Protein 4OBD (pdb70)

Sequence (413 aa):
PQITLWKRPLVTIRIGGQLKEALLNTGADNTVLEEMNLPGKWKPKMIGGIGGFIKVRQYDQIPIEICGHKAIGTVLVGPTPVNIIGRDLLTQIGCTLNFPQITLWKRPLVTIRIGGQLKEALLNTGADNTVLEEMNLPGKWKPKMIGGIGGFIKVRQYDQIPIEICGHKAIGTVLVGPTPVNIIGRDLLTQIGCTLNFPQITLWKRPLVTIRIGGQLKEALLNTGADNTVLEEMNLPGKWKPKMIGGIGGFIKVRQYDQIPIEICGHKAIGTVLVGPTPVNIIGRDLLTQIGCTLNFPQITLWKRPLVTIRIGGQLKEALLNTGADNTVLEEMNLPGKWKPKMIGGIIGGFIKVRQYDQIPIEICGHKAIGTVLVGPTPVNIIGRDLLTQIGCTLNFPGNFFQNRPPGNFFQNR

Secondary structure (DSSP, 8-state):
-EE--SS--EEEEEETTEEEEEEE-TTBSS-EESS---SS-EEEEEEEETTEEEEEEEEEEEEEEETTEEEEEEEEES--SS-EE-HHHHHHTT-EEE-/-EE-SSS--EEEEEETTEEEEEEE-TTBSS-EE-S----S-EEEEEEEETTEEEEEEEEEEEEEEETTEEEEEEEEES--SSEEE-HHHHHHTT-EEE-/-EE-SSS--EEEEEETTEEEEEEE-TTBSSEEE-S---SS-EEEEEEE-SS-EEEEEEEEEEEEEETTEEEEEEEEES--SS-EE-HHHHHHTT-EEE-/-EE-SSS--EEEEEETTEEEEEEE-TTBSS-EEES----S-EEEEEEEETTEEEEEEEEEEEEEEETTEEEEEEEEEES-SSEEE-HHHHHHTT-EEE-/--B--EE--/--B--BB-

Foldseek 3Di:
DDDDVPDFQWWWKAFPNDTDIEGEDAPAQAWEAEDDDDDDDWDWDWDADPPGIDIWTKDFQTWMATPNDIDTTIYTYGPDVGGYHYPVVCVVRPDDDDD/DDDDVPDFQWWWKAFPRDIFIETEDAPDAAWEEEADDDDDDWDWDWDADPPGIWIWTKDFQGWMATNHDIDTTIYTYGHDPGGYHYDVVCVVRPDDDDD/DDDDVPDFAWWWKAFPNDIFIETEDAPDAAWEEEDDDDDDDWDWDWDADPPGIWIWTWDAQTWMQTNRDIDTGIYTYYPDPGGYDYPRVCVVVPDDDDD/DDDDVPDFPWFWKDFPNDIFIEGEDAPDAAWEAEDDDDDDQWDWDWDDDPPGIDIWTKDAQGWMATPNAIDTGIYTYYHDPGGYHYPVVCVVRPHDDDD/DPDDDDDDD/DDDDDDDD

CATH classification: 2.40.70.10

Radius of gyration: 23.18 Å; Cα contacts (8 Å, |Δi|>4): 1232; chains: 6; bounding box: 63×37×61 Å

Nearest PDB structures (foldseek):
  2qd6-assembly1_B  TM=1.002E+00  e=3.936E-18  Human immunodeficiency virus 1
  2f80-assembly1_B  TM=1.002E+00  e=4.667E-18  Human immunodeficiency virus 1
  4he9-assembly1_B  TM=1.001E+00  e=5.534E-18  Human immunodeficiency virus type 1 (BRU ISOLATE)
  3vf5-assembly1_B  TM=1.000E+00  e=9.228E-18  Human immunodeficiency virus type 1 (BRU ISOLATE)
  5kr0-assembly1_B  TM=9.960E-01  e=7.782E-18  Human immunodeficiency virus 1

Organism: Human immunodeficiency virus type 1 group M subtype B (isolate ARV2/SF2) (NCBI:txid11685)

InterPro domains:
  IPR000071 Immunodeficiency lentiviral matrix, N-terminal [PF00540] (2-134)
  IPR000071 Immunodeficiency lentiviral matrix, N-terminal [PR00234] (4-20)
  IPR000071 Immunodeficiency lentiviral matrix, N-terminal [PR00234] (22-40)
  IPR000071 Immunodeficiency lentiviral matrix, N-terminal [PR00234] (42-57)
  IPR000071 Immunodeficiency lentiviral matrix, N-terminal [PR00234] (70-89)
  IPR000071 Immunodeficiency lentiviral matrix, N-terminal [PR00234] (89-102)
  IPR000477 Reverse transcriptase domain [PF00078] (652-823)
  IPR000477 Reverse transcriptase domain [PS50878] (633-823)
  IPR001037 Integrase, C-terminal, retroviral [PF00552] (1374-1417)
  IPR001037 Integrase, C-terminal, retroviral [PS51027] (1372-1419)
  IPR001584 Integrase, catalytic core [PF00665] (1206-1294)
  IPR001584 Integrase, catalytic core [PS50994] (1203-1353)
  IPR001878 Zinc finger, CCHC-type [PF00098] (393-408)
  IPR001878 Zinc finger, CCHC-type [PF00098] (414-430)
  IPR001878 Zinc finger, CCHC-type [PS50158] (393-408)
  IPR001878 Zinc finger, CCHC-type [PS50158] (415-430)
  IPR001878 Zinc finger, CCHC-type [SM00343] (393-409)
  IPR001878 Zinc finger, CCHC-type [SM00343] (414-430)
  IPR001969 Aspartic peptidase, active site [PS00141] (512-523)
  IPR001995 Peptidase A2A, retrovirus, catalytic [PS50175] (510-579)

B-factor: mean 32.0, std 10.53, range [14.85, 82.44]

Solvent-accessible surface area: 17271 Å² total; per-residue (Å²): 90,115,32,65,1,195,69,82,4,78,12,80,1,32,5,70,72,106,143,31,117,0,3,0,0,1,2,0,36,60,0,0,4,84,82,45,146,23,110,60,96,129,41,81,87,119,17,0,4,0,31,28,110,23,138,3,66,37,9,86,69,12,82,5,85,0,63,65,58,63,2,28,13,46,0,5,1,8,97,6,73,47,17,0,0,0,23,44,0,0,17,25,6,30,4,18,0,25,48,59,62,25,29,1,77,64,78,4,80,13,79,1,117,2,76,56,92,134,42,114,1,2,0,0,1,3,0,6,23,0,0,0,71,107,19,138,22,113,47,178,123,39,99,74,87,0,9,4,4,22,27,145,17,150,6,51,42,8,81,132,21,86,6,71,0,55,64,60,89,4,93,9,36,0,1,1,2,88,8,55,29,10,0,0,0,11,45,0,0,27,93,12,48,3,18,0,38,41,92,70,35,56,1,195,68,92,5,91,12,71,0,139,1,72,49,105,128,43,105,1,3,0,0,1,3,0,18,36,0,0,0,76,107,25,136,23,108,60,95,125,127,76,72,24,3,0,1,4,21,14,39,17,55,6,48,43,6,74,73,14,85,4,33,0,53,75,66,96,5,105,9,59,0,6,0,3,91,9,65,36,10,0,0,0,24,45,1,0,32,91,10,50,4,38,0,48,78,74,76,31,76,1,212,64,66,5,73,22,91,0,42,5,79,87,86,88,37,113,0,3,0,0,0,4,0,30,52,1,0,0,66,67,19,134,20,113,61,102,120,50,88,33,100,4,1,9,0,35,28,118,14,128,3,44,56,5,83,156,16,91,4,92,0,62,76,26,89,8,60,12,53,0,8,0,2,10,0,13,30,7,0,0,0,26,45,1,0,40,88,22,50,4,31,0,32,44,83,11,6,1,5,1,51,113,81,57,2,2,10,0,0,35,76

Structure (mmCIF, N/CA/C/O backbone):
data_4OBD
#
_entry.id   4OBD
#
_cell.length_a   51.474
_cell.length_b   59.545
_cell.length_c   59.362
_cell.angle_alpha   90.00
_cell.angle_beta   98.60
_cell.angle_gamma   90.00
#
_symmetry.space_group_name_H-M   'P 1 21 1'
#
loop_
_entity.id
_entity.type
_entity.pdbx_description
1 polymer 'HIV-1 Protease'
2 polymer 'p1-p6 peptide'
3 non-polymer GLYCEROL
4 non-polymer 1,2-ETHANEDIOL
5 water water
#
loop_
_atom_site.group_PDB
_atom_site.id
_atom_site.type_symbol
_atom_site.label_atom_id
_atom_site.label_alt_id
_atom_site.label_comp_id
_atom_site.label_asym_id
_atom_site.label_entity_id
_atom_site.label_seq_id
_atom_site.pdbx_PDB_ins_code
_atom_site.Cartn_x
_atom_site.Cartn_y
_atom_site.Cartn_z
_atom_site.occupancy
_atom_site.B_iso_or_equiv
_atom_site.auth_seq_id
_atom_site.auth_comp_id
_atom_site.auth_asym_id
_atom_site.auth_atom_id
_atom_site.pdbx_PDB_model_num
ATOM 1 N N . PRO A 1 1 ? -13.265 9.557 -12.775 1.00 46.12 1 PRO A N 1
ATOM 2 C CA . PRO A 1 1 ? -12.307 10.369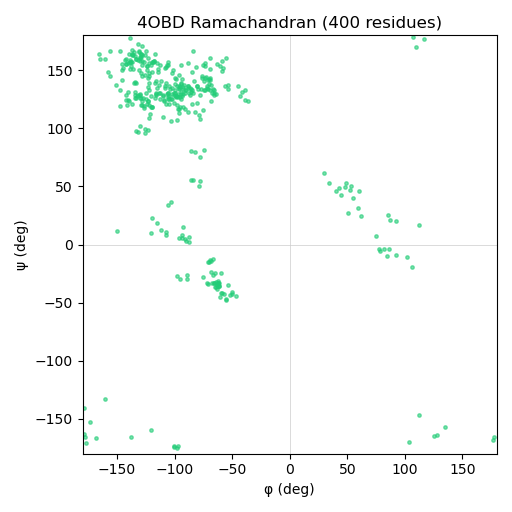 -12.034 1.00 44.48 1 PRO A CA 1
ATOM 3 C C . PRO A 1 1 ? -10.925 9.739 -11.991 1.00 42.64 1 PRO A C 1
ATOM 4 O O . PRO A 1 1 ? -10.777 8.548 -12.237 1.00 40.35 1 PRO A O 1
ATOM 8 N N . GLN A 1 2 ? -9.928 10.540 -11.642 1.00 40.72 2 GLN A N 1
ATOM 9 C CA . GLN A 1 2 ? -8.578 10.056 -11.420 1.00 39.89 2 GLN A CA 1
ATOM 10 C C . GLN A 1 2 ? -8.256 10.131 -9.930 1.00 39.87 2 GLN A C 1
ATOM 11 O O . GLN A 1 2 ? -8.121 11.219 -9.377 1.00 48.91 2 GLN A O 1
ATOM 17 N N . ILE A 1 3 ? -8.167 8.971 -9.288 1.00 32.44 3 ILE A N 1
ATOM 18 C CA . ILE A 1 3 ? -7.938 8.908 -7.840 1.00 36.01 3 ILE A CA 1
ATOM 19 C C . ILE A 1 3 ? -6.458 8.725 -7.521 1.00 30.99 3 ILE A C 1
ATOM 20 O O . ILE A 1 3 ? -5.811 7.773 -7.957 1.00 28.21 3 ILE A O 1
ATOM 25 N N . THR A 1 4 ? -5.901 9.720 -6.843 1.00 27.62 4 THR A N 1
ATOM 26 C CA . THR A 1 4 ? -4.526 9.699 -6.414 1.00 26.59 4 THR A CA 1
ATOM 27 C C . THR A 1 4 ? -4.455 8.932 -5.093 1.00 24.89 4 THR A C 1
ATOM 28 O O . THR A 1 4 ? -5.471 8.682 -4.457 1.00 30.21 4 THR A O 1
ATOM 32 N N . LEU A 1 5 ? -3.264 8.558 -4.660 1.00 20.94 5 LEU A N 1
ATOM 33 C CA . LEU A 1 5 ? -3.168 7.576 -3.596 1.00 21.25 5 LEU A CA 1
ATOM 34 C C . LEU A 1 5 ? -2.457 8.136 -2.391 1.00 18.46 5 LEU A C 1
ATOM 35 O O . LEU A 1 5 ? -1.922 7.396 -1.612 1.00 19.05 5 LEU A O 1
ATOM 40 N N . TRP A 1 6 ? -2.443 9.454 -2.243 1.00 23.77 6 TRP A N 1
ATOM 41 C CA . TRP A 1 6 ? -1.827 10.076 -1.085 1.00 24.71 6 TRP A CA 1
ATOM 42 C C . TRP A 1 6 ? -2.514 9.674 0.209 1.00 25.32 6 TRP A C 1
ATOM 43 O O . TRP A 1 6 ? -1.868 9.568 1.246 1.00 25.35 6 TRP A O 1
ATOM 54 N N . LYS A 1 7 ? -3.816 9.416 0.126 1.00 25.08 7 LYS A N 1
ATOM 55 C CA . LYS A 1 7 ? -4.626 8.936 1.248 1.00 25.10 7 LYS A CA 1
ATOM 56 C C . LYS A 1 7 ? -5.295 7.647 0.789 1.00 26.22 7 LYS A C 1
ATOM 57 O O . LYS A 1 7 ? -5.259 7.335 -0.397 1.00 27.34 7 LYS A O 1
ATOM 59 N N . ARG A 1 8 ? -5.862 6.874 1.706 1.00 22.65 8 ARG A N 1
ATOM 60 C CA . ARG A 1 8 ? -6.654 5.713 1.316 1.00 23.83 8 ARG A CA 1
ATOM 61 C C . ARG A 1 8 ? -7.794 6.119 0.368 1.00 23.86 8 ARG A C 1
ATOM 62 O O . ARG A 1 8 ? -8.482 7.145 0.589 1.00 21.86 8 ARG A O 1
ATOM 70 N N . PRO A 1 9 ? -7.988 5.325 -0.696 1.00 23.81 9 PRO A N 1
ATOM 71 C CA . PRO A 1 9 ? -9.014 5.631 -1.701 1.00 24.20 9 PRO A CA 1
ATOM 72 C C . PRO A 1 9 ? -10.377 5.140 -1.221 1.00 25.59 9 PRO A C 1
ATOM 73 O O . PRO A 1 9 ? -10.860 4.079 -1.612 1.00 23.48 9 PRO A O 1
ATOM 77 N N . LEU A 1 10 ? -10.984 5.931 -0.354 1.00 28.27 10 LEU A N 1
ATOM 78 C CA . LEU A 1 10 ? -12.222 5.551 0.284 1.00 29.69 10 LEU A CA 1
ATOM 79 C C . LEU A 1 10 ? -13.333 6.250 -0.460 1.00 33.31 10 LEU A C 1
ATOM 80 O O . LEU A 1 10 ? -13.212 7.436 -0.803 1.00 33.55 10 LEU A O 1
ATOM 85 N N . VAL A 1 11 ? -14.375 5.490 -0.780 1.00 25.18 11 VAL A N 1
ATOM 86 C CA . VAL A 1 11 ? -15.511 6.007 -1.550 1.00 28.02 11 VAL A CA 1
ATOM 87 C C . VAL A 1 11 ? -16.825 5.640 -0.900 1.00 30.62 11 VAL A C 1
ATOM 88 O O . VAL A 1 11 ? -16.917 4.680 -0.109 1.00 24.25 11 VAL A O 1
ATOM 92 N N . THR A 1 12 ? -17.854 6.402 -1.248 1.00 27.40 12 THR A N 1
ATOM 93 C CA . THR A 1 12 ? -19.188 6.039 -0.799 1.00 31.71 12 THR A CA 1
ATOM 94 C C . THR A 1 12 ? -19.738 4.957 -1.701 1.00 32.20 12 THR A C 1
ATOM 95 O O . THR A 1 12 ? -19.521 4.964 -2.910 1.00 38.81 12 THR A O 1
ATOM 99 N N . ILE A 1 13 ? -20.354 3.949 -1.099 1.00 25.66 13 ILE A N 1
ATOM 100 C CA . ILE A 1 13 ? -21.097 3.011 -1.901 1.00 27.19 13 ILE A CA 1
ATOM 101 C C . ILE A 1 13 ? -22.541 3.083 -1.452 1.00 24.68 13 ILE A C 1
ATOM 102 O O . ILE A 1 13 ? -22.858 3.522 -0.340 1.00 23.68 13 ILE A O 1
ATOM 107 N N . ARG A 1 14 ? -23.427 2.677 -2.342 1.00 26.40 14 ARG A N 1
ATOM 108 C CA . ARG A 1 14 ? -24.835 2.564 -1.963 1.00 29.04 14 ARG A CA 1
ATOM 109 C C . ARG A 1 14 ? -25.283 1.151 -2.282 1.00 25.42 14 ARG A C 1
ATOM 110 O O . ARG A 1 14 ? -25.116 0.669 -3.404 1.00 26.71 14 ARG A O 1
ATOM 112 N N . ILE A 1 15 ? -25.822 0.454 -1.283 1.00 25.32 15 ILE A N 1
ATOM 113 C CA . ILE A 1 15 ? -26.293 -0.893 -1.507 1.00 28.17 15 ILE A CA 1
ATOM 114 C C . ILE A 1 15 ? -27.597 -1.088 -0.738 1.00 36.82 15 ILE A C 1
ATOM 115 O O . ILE A 1 15 ? -27.699 -0.740 0.449 1.00 32.54 15 ILE A O 1
ATOM 120 N N . GLY A 1 16 ? -28.628 -1.484 -1.483 1.00 39.91 16 GLY A N 1
ATOM 121 C CA . GLY A 1 16 ? -30.010 -1.525 -0.989 1.00 45.34 16 GLY A CA 1
ATOM 122 C C . GLY A 1 16 ? -30.441 -0.328 -0.159 1.00 39.92 16 GLY A C 1
ATOM 123 O O . GLY A 1 16 ? -30.974 -0.498 0.938 1.00 47.67 16 GLY A O 1
ATOM 124 N N . GLY A 1 17 ? -30.181 0.877 -0.657 1.00 34.10 17 GLY A N 1
ATOM 125 C CA . GLY A 1 17 ? -30.520 2.105 0.067 1.00 41.79 17 GLY A CA 1
ATOM 126 C C . GLY A 1 17 ? -29.610 2.536 1.211 1.00 34.30 17 GLY A C 1
ATOM 127 O O . GLY A 1 17 ? -29.796 3.591 1.807 1.00 32.48 17 GLY A O 1
ATOM 128 N N . GLN A 1 18 ? -28.615 1.722 1.522 1.00 32.00 18 GLN A N 1
ATOM 129 C CA . GLN A 1 18 ? -27.724 1.999 2.649 1.00 31.71 18 GLN A CA 1
ATOM 130 C C . GLN A 1 18 ? -26.444 2.599 2.094 1.00 27.21 18 GLN A C 1
ATOM 131 O O . GLN A 1 18 ? -25.944 2.122 1.085 1.00 25.90 18 GLN A O 1
ATOM 137 N N . LEU A 1 19 ? -26.019 3.712 2.676 1.00 25.20 19 LEU A N 1
ATOM 138 C CA . LEU A 1 19 ? -24.737 4.361 2.385 1.00 30.99 19 LEU A CA 1
ATOM 139 C C . LEU A 1 19 ? -23.630 3.771 3.248 1.00 30.30 19 LEU A C 1
ATOM 140 O O . LEU A 1 19 ? -23.768 3.716 4.473 1.00 29.12 19 LEU A O 1
ATOM 145 N N . LYS A 1 20 ? -22.532 3.357 2.612 1.00 27.44 20 LYS A N 1
ATOM 146 C CA . LYS A 1 20 ? -21.370 2.857 3.342 1.00 30.18 20 LYS A CA 1
ATOM 147 C C . LYS A 1 20 ? -20.109 3.441 2.736 1.00 26.52 20 LYS A C 1
ATOM 148 O O . LYS A 1 20 ? -20.126 4.003 1.641 1.00 32.11 20 LYS A O 1
ATOM 150 N N . GLU A 1 21 ? -19.034 3.355 3.498 1.00 21.90 21 GLU A N 1
ATOM 151 C CA . GLU A 1 21 ? -17.745 3.852 3.077 1.00 24.49 21 GLU A CA 1
ATOM 152 C C . GLU A 1 21 ? -16.941 2.613 2.737 1.00 23.37 21 GLU A C 1
ATOM 153 O O . GLU A 1 21 ? -16.961 1.671 3.519 1.00 24.50 21 GLU A O 1
ATOM 159 N N . ALA A 1 22 ? -16.305 2.596 1.571 1.00 22.83 22 ALA A N 1
ATOM 160 C CA . ALA A 1 22 ? -15.494 1.438 1.207 1.00 22.37 22 ALA A CA 1
ATOM 161 C C . ALA A 1 22 ? -14.173 1.781 0.498 1.00 20.99 22 ALA A C 1
ATOM 162 O O . ALA A 1 22 ? -13.960 2.910 0.033 1.00 19.47 22 ALA A O 1
ATOM 164 N N . LEU A 1 23 ? -13.230 0.846 0.617 1.00 18.68 23 LEU A N 1
ATOM 165 C CA . LEU A 1 23 ? -11.847 1.066 0.167 1.00 18.44 23 LEU A CA 1
ATOM 166 C C . LEU A 1 23 ? -11.693 0.468 -1.213 1.00 17.96 23 LEU A C 1
ATOM 167 O O . LEU A 1 23 ? -11.951 -0.705 -1.374 1.00 17.77 23 LEU A O 1
ATOM 172 N N . LEU A 1 24 ? -11.165 1.221 -2.167 1.00 17.68 24 LEU A N 1
ATOM 173 C CA . LEU A 1 24 ? -10.901 0.658 -3.502 1.00 19.01 24 LEU A CA 1
ATOM 174 C C . LEU A 1 24 ? -9.567 -0.091 -3.456 1.00 18.30 24 LEU A C 1
ATOM 175 O O . LEU A 1 24 ? -8.524 0.521 -3.219 1.00 18.68 24 LEU A O 1
ATOM 180 N N . ASN A 1 25 ? -9.621 -1.415 -3.622 1.00 16.52 25 ASN A N 1
ATOM 181 C CA . ASN A 1 25 ? -8.514 -2.260 -3.336 1.00 16.33 2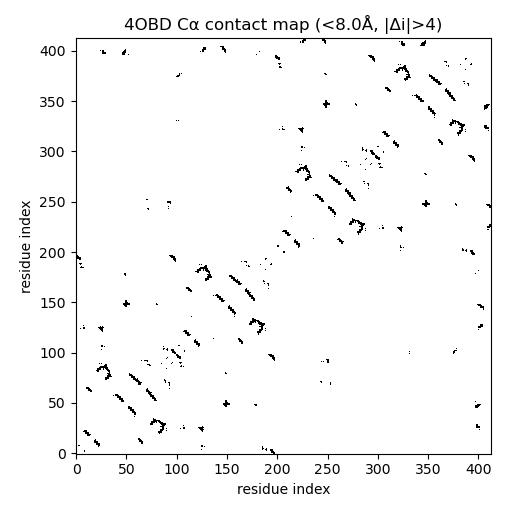5 ASN A CA 1
ATOM 182 C C . ASN A 1 25 ? -8.144 -3.127 -4.536 1.00 17.60 25 ASN A C 1
ATOM 183 O O . ASN A 1 25 ? -8.688 -4.220 -4.728 1.00 15.57 25 ASN A O 1
ATOM 188 N N . THR A 1 26 ? -7.124 -2.677 -5.258 1.00 16.83 26 THR A N 1
ATOM 189 C CA . THR A 1 26 ? -6.617 -3.459 -6.381 1.00 16.77 26 THR A CA 1
ATOM 190 C C . THR A 1 26 ? -5.910 -4.743 -5.969 1.00 16.62 26 THR A C 1
ATOM 191 O O . THR A 1 26 ? -5.748 -5.649 -6.769 1.00 17.86 26 THR A O 1
ATOM 195 N N . GLY A 1 27 ? -5.590 -4.878 -4.683 1.00 18.16 27 GLY A N 1
ATOM 196 C CA . GLY A 1 27 ? -5.053 -6.140 -4.123 1.00 17.37 27 GLY A CA 1
ATOM 197 C C . GLY A 1 27 ? -6.083 -7.098 -3.536 1.00 17.30 27 GLY A C 1
ATOM 198 O O . GLY A 1 27 ? -5.723 -8.051 -2.847 1.00 16.69 27 GLY A O 1
ATOM 199 N N . ALA A 1 28 ? -7.361 -6.897 -3.840 1.00 16.65 28 ALA A N 1
ATOM 200 C CA . ALA A 1 28 ? -8.411 -7.861 -3.512 1.00 16.24 28 ALA A CA 1
ATOM 201 C C . ALA A 1 28 ? -9.044 -8.419 -4.788 1.00 17.17 28 ALA A C 1
ATOM 202 O O . ALA A 1 28 ? -9.440 -7.658 -5.690 1.00 15.48 28 ALA A O 1
ATOM 204 N N . ASP A 1 29 ? -9.142 -9.744 -4.893 1.00 17.72 29 ASP A N 1
ATOM 205 C CA . ASP A 1 29 ? -9.802 -10.321 -6.079 1.00 20.51 29 ASP A CA 1
ATOM 206 C C . ASP A 1 29 ? -11.317 -10.060 -5.971 1.00 21.43 29 ASP A C 1
ATOM 207 O O . ASP A 1 29 ? -11.999 -9.866 -6.969 1.00 19.97 29 ASP A O 1
ATOM 212 N N . ASN A 1 30 ? -11.854 -10.048 -4.744 1.00 22.15 30 ASN A N 1
ATOM 213 C CA . ASN A 1 30 ? -13.306 -9.946 -4.544 1.00 24.26 30 ASN A CA 1
ATOM 214 C C . ASN A 1 30 ? -13.675 -8.856 -3.556 1.00 22.98 30 ASN A C 1
ATOM 215 O O . ASN A 1 30 ? -12.829 -8.379 -2.831 1.00 21.88 30 ASN A O 1
ATOM 220 N N . THR A 1 31 ? -14.946 -8.464 -3.559 1.00 22.94 31 THR A N 1
ATOM 221 C CA . THR A 1 31 ? -15.505 -7.395 -2.730 1.00 21.81 31 THR A CA 1
ATOM 222 C C . THR A 1 31 ? -16.047 -8.038 -1.461 1.00 23.04 31 THR A C 1
ATOM 223 O O . THR A 1 31 ? -16.719 -9.073 -1.531 1.00 22.74 31 THR A O 1
ATOM 227 N N . VAL A 1 32 ? -15.661 -7.485 -0.313 1.00 19.90 32 VAL A N 1
ATOM 228 C CA . VAL A 1 32 ? -16.128 -7.971 0.984 1.00 19.88 32 VAL A CA 1
ATOM 229 C C . VAL A 1 32 ? -16.542 -6.829 1.872 1.00 19.02 32 VAL A C 1
ATOM 230 O O . VAL A 1 32 ? -15.826 -5.818 2.012 1.00 18.30 32 VAL A O 1
ATOM 234 N N . LEU A 1 33 ? -17.775 -6.932 2.364 1.00 18.90 33 LEU A N 1
ATOM 235 C CA . LEU A 1 33 ? -18.352 -5.871 3.151 1.00 19.35 33 LEU A CA 1
ATOM 236 C C . LEU A 1 33 ? -18.577 -6.393 4.562 1.00 21.11 33 LEU A C 1
ATOM 237 O O . LEU A 1 33 ? -18.691 -7.619 4.780 1.00 20.06 33 LEU A O 1
ATOM 242 N N . GLU A 1 34 ? -18.627 -5.449 5.500 1.00 21.74 34 GLU A N 1
ATOM 243 C CA . GLU A 1 34 ? -19.014 -5.725 6.878 1.00 26.93 34 GLU A CA 1
ATOM 244 C C . GLU A 1 34 ? -20.432 -6.316 6.927 1.00 28.15 34 GLU A C 1
ATOM 245 O O . GLU A 1 34 ? -21.199 -6.212 5.956 1.00 27.37 34 GLU A O 1
ATOM 251 N N . GLU A 1 35 ? -20.687 -7.162 7.927 1.00 34.11 35 GLU A N 1
ATOM 252 C CA . GLU A 1 35 ? -21.944 -7.899 8.009 1.00 32.30 35 GLU A CA 1
ATOM 253 C C . GLU A 1 35 ? -23.112 -7.046 7.587 1.00 34.23 35 GLU A C 1
ATOM 254 O O . GLU A 1 35 ? -23.243 -5.884 7.958 1.00 40.16 35 GLU A O 1
ATOM 256 N N . MET A 1 36 ? -23.951 -7.609 6.737 1.00 36.74 36 MET A N 1
ATOM 257 C CA . MET A 1 36 ? -25.167 -6.919 6.407 1.00 35.91 36 MET A CA 1
ATOM 258 C C . MET A 1 36 ? -26.134 -7.964 5.899 1.00 37.94 36 MET A C 1
ATOM 259 O O . MET A 1 36 ? -25.720 -9.030 5.439 1.00 39.33 36 MET A O 1
ATOM 264 N N . ASN A 1 37 ? -27.417 -7.730 6.137 1.00 35.17 37 ASN A N 1
ATOM 265 C CA . ASN A 1 37 ? -28.433 -8.661 5.686 1.00 38.81 37 ASN A CA 1
ATOM 266 C C . ASN A 1 37 ? -28.617 -8.333 4.228 1.00 39.77 37 ASN A C 1
ATOM 267 O O . ASN A 1 37 ? -28.840 -7.174 3.876 1.00 52.81 37 ASN A O 1
ATOM 272 N N . LEU A 1 38 ? -28.399 -9.307 3.365 1.00 34.90 38 LEU A N 1
ATOM 273 C CA . LEU A 1 38 ? -28.625 -9.060 1.965 1.00 32.34 38 LEU A CA 1
ATOM 274 C C . LEU A 1 38 ? -29.668 -10.092 1.622 1.00 32.63 38 LEU A C 1
ATOM 275 O O . LEU A 1 38 ? -29.728 -11.123 2.293 1.00 30.59 38 LEU A O 1
ATOM 280 N N . PRO A 1 39 ? -30.477 -9.821 0.583 1.00 34.12 39 PRO A N 1
ATOM 281 C CA . PRO A 1 39 ? -31.466 -10.775 0.065 1.00 36.55 39 PRO A CA 1
ATOM 282 C C . PRO A 1 39 ? -30.829 -11.927 -0.700 1.00 36.95 39 PRO A C 1
ATOM 283 O O . PRO A 1 39 ? -29.803 -11.731 -1.356 1.00 32.69 39 PRO A O 1
ATOM 287 N N . GLY A 1 40 ? -31.423 -13.112 -0.567 1.00 36.43 40 GLY A N 1
ATOM 288 C CA . GLY A 1 40 ? -31.161 -14.230 -1.461 1.00 35.95 40 GLY A CA 1
ATOM 289 C C . GLY A 1 40 ? -30.322 -15.312 -0.816 1.00 33.99 40 GLY A C 1
ATOM 290 O O . GLY A 1 40 ? -29.960 -15.210 0.351 1.00 36.14 40 GLY A O 1
ATOM 291 N N . LYS A 1 41 ? -30.068 -16.372 -1.570 1.00 31.35 41 LYS A N 1
ATOM 292 C CA . LYS A 1 41 ? -29.308 -17.512 -1.075 1.00 33.94 41 LYS A CA 1
ATOM 293 C C . LYS A 1 41 ? -27.859 -17.078 -0.891 1.00 29.94 41 LYS A C 1
ATOM 294 O O . LYS A 1 41 ? -27.349 -16.257 -1.641 1.00 33.08 41 LYS A O 1
ATOM 296 N N . TRP A 1 42 ? -27.170 -17.702 0.044 1.00 29.48 42 TRP A N 1
ATOM 297 C CA . TRP A 1 42 ? -25.739 -17.465 0.174 1.00 30.61 42 TRP A CA 1
ATOM 298 C C . TRP A 1 42 ? -24.999 -18.763 0.431 1.00 30.57 42 TRP A C 1
ATOM 299 O O . TRP A 1 42 ? -25.603 -19.745 0.881 1.00 28.77 42 TRP A O 1
ATOM 310 N N . LYS A 1 43 ? -23.703 -18.768 0.111 1.00 28.99 43 LYS A N 1
ATOM 311 C CA . LYS A 1 43 ? -22.849 -19.925 0.347 1.00 34.38 43 LYS A CA 1
ATOM 312 C C . LYS A 1 43 ? -21.680 -19.493 1.215 1.00 29.45 43 LYS A C 1
ATOM 313 O O . LYS A 1 43 ? -21.148 -18.413 1.021 1.00 29.45 43 LYS A O 1
ATOM 315 N N . PRO A 1 44 ? -21.235 -20.363 2.125 1.00 31.40 44 PRO A N 1
ATOM 316 C CA . PRO A 1 44 ? -20.044 -20.076 2.930 1.00 31.48 44 PRO A CA 1
ATOM 317 C C . PRO A 1 44 ? -18.749 -20.120 2.106 1.00 29.76 44 PRO A C 1
ATOM 318 O O . PRO A 1 44 ? -18.649 -20.900 1.174 1.00 25.03 44 PRO A O 1
ATOM 322 N N . LYS A 1 45 ? -17.811 -19.222 2.395 1.00 25.65 45 LYS A N 1
ATOM 323 C CA . LYS A 1 45 ? -16.547 -19.121 1.653 1.00 28.95 45 LYS A CA 1
ATOM 324 C C . LYS A 1 45 ? -15.449 -18.720 2.617 1.00 25.92 45 LYS A C 1
ATOM 325 O O . LYS A 1 45 ? -15.711 -18.089 3.622 1.00 23.12 45 LYS A O 1
ATOM 331 N N . MET A 1 46 ? -14.211 -19.052 2.300 1.00 22.79 46 MET A N 1
ATOM 332 C CA . MET A 1 46 ? -13.089 -18.633 3.125 1.00 24.27 46 MET A CA 1
ATOM 333 C C . MET A 1 46 ? -12.245 -17.723 2.264 1.00 26.81 46 MET A C 1
ATOM 334 O O . MET A 1 46 ? -11.913 -18.104 1.131 1.00 29.24 46 MET A O 1
ATOM 339 N N . ILE A 1 47 ? -11.922 -16.539 2.772 1.00 21.19 47 ILE A N 1
ATOM 340 C CA . ILE A 1 47 ? -11.026 -15.642 2.069 1.00 22.28 47 ILE A CA 1
ATOM 341 C C . ILE A 1 47 ? -9.829 -15.306 2.947 1.00 23.56 47 ILE A C 1
ATOM 342 O O . ILE A 1 47 ? -9.873 -15.391 4.189 1.00 19.98 47 ILE A O 1
ATOM 347 N N . GLY A 1 48 ? -8.699 -15.159 2.272 1.00 20.75 48 GLY A N 1
ATOM 348 C CA . GLY A 1 48 ? -7.414 -15.083 2.957 1.00 22.05 48 GLY A CA 1
ATOM 349 C C . GLY A 1 48 ? -6.605 -13.900 2.497 1.00 21.67 48 GLY A C 1
ATOM 350 O O . GLY A 1 48 ? -6.734 -13.382 1.357 1.00 22.24 48 GLY A O 1
ATOM 351 N N . GLY A 1 49 ? -5.641 -13.580 3.334 1.00 21.62 49 GLY A N 1
ATOM 352 C CA . GLY A 1 49 ? -4.615 -12.634 2.959 1.00 22.66 49 GLY A CA 1
ATOM 353 C C . GLY A 1 49 ? -3.636 -12.504 4.102 1.00 21.89 49 GLY A C 1
ATOM 354 O O . GLY A 1 49 ? -3.300 -13.472 4.749 1.00 22.60 49 GLY A O 1
ATOM 355 N N . ILE A 1 50 ? -3.172 -11.289 4.360 1.00 18.90 50 ILE A N 1
ATOM 356 C CA . ILE A 1 50 ? -2.215 -11.087 5.431 1.00 20.62 50 ILE A CA 1
ATOM 357 C C . ILE A 1 50 ? -2.923 -11.403 6.748 1.00 20.90 50 ILE A C 1
ATOM 358 O O . ILE A 1 50 ? -4.052 -10.930 7.003 1.00 23.10 50 ILE A O 1
ATOM 363 N N . GLY A 1 51 ? -2.289 -12.224 7.573 1.00 26.10 51 GLY A N 1
ATOM 364 C CA . GLY A 1 51 ? -2.884 -12.620 8.851 1.00 25.36 51 GLY A CA 1
ATOM 365 C C . GLY A 1 51 ? -3.701 -13.907 8.791 1.00 23.55 51 GLY A C 1
ATOM 366 O O . GLY A 1 51 ? -4.117 -14.388 9.819 1.00 32.07 51 GLY A O 1
ATOM 367 N N . GLY A 1 52 ? -3.961 -14.460 7.613 1.00 25.02 52 GLY A N 1
ATOM 368 C CA . GLY A 1 52 ? -4.671 -15.750 7.506 1.00 25.00 52 GLY A CA 1
ATOM 369 C C . GLY A 1 52 ? -6.058 -15.572 6.890 1.00 22.25 52 GLY A C 1
ATOM 370 O O . GLY A 1 52 ? -6.282 -14.624 6.140 1.00 20.13 52 GLY A O 1
ATOM 371 N N . PHE A 1 53 ? -7.026 -16.373 7.307 1.00 20.01 53 PHE A N 1
ATOM 372 C CA . PHE A 1 53 ? -8.299 -16.466 6.591 1.00 19.94 53 PHE A CA 1
ATOM 373 C C . PHE A 1 53 ? -9.459 -16.152 7.514 1.00 22.68 53 PHE A C 1
ATOM 374 O O . PHE A 1 53 ? -9.370 -16.350 8.738 1.00 21.85 53 PHE A O 1
ATOM 382 N N . ILE A 1 54 ? -10.544 -15.683 6.908 1.00 19.04 54 ILE A N 1
ATOM 383 C CA . ILE A 1 54 ? -11.815 -15.494 7.576 1.00 20.91 54 ILE A CA 1
ATOM 384 C C . ILE A 1 54 ? -12.979 -16.095 6.793 1.00 22.05 54 ILE A C 1
ATOM 385 O O . ILE A 1 54 ? -12.893 -16.270 5.578 1.00 20.32 54 ILE A O 1
ATOM 390 N N . LYS A 1 55 ? -14.006 -16.526 7.522 1.00 22.35 55 LYS A N 1
ATOM 391 C CA . LYS A 1 55 ? -15.183 -17.099 6.886 1.00 24.22 55 LYS A CA 1
ATOM 392 C C . LYS A 1 55 ? -16.181 -15.991 6.556 1.00 23.68 55 LYS A C 1
ATOM 393 O O . LYS A 1 55 ? -16.470 -15.132 7.384 1.00 24.03 55 LYS A O 1
ATOM 399 N N . VAL A 1 56 ? -16.712 -16.050 5.343 1.00 20.80 56 VAL A N 1
ATOM 400 C CA . VAL A 1 56 ? -17.710 -15.097 4.874 1.00 22.37 56 VAL A CA 1
ATOM 401 C C . VAL A 1 56 ? -18.903 -15.802 4.225 1.00 21.64 56 VAL A C 1
ATOM 402 O O . VAL A 1 56 ? -18.888 -17.026 4.005 1.00 23.18 56 VAL A O 1
ATOM 406 N N . ARG A 1 57 ? -19.916 -15.021 3.906 1.00 19.78 57 ARG A N 1
ATOM 407 C CA . ARG A 1 57 ? -21.086 -15.493 3.195 1.00 23.27 57 ARG A CA 1
ATOM 408 C C . ARG A 1 57 ? -21.077 -14.835 1.827 1.00 22.52 57 ARG A C 1
ATOM 409 O O . ARG A 1 57 ? -20.899 -13.622 1.726 1.00 20.58 57 ARG A O 1
ATOM 417 N N . GLN A 1 58 ? -21.147 -15.658 0.793 1.00 21.75 58 GLN A N 1
ATOM 418 C CA . GLN A 1 58 ? -21.158 -15.161 -0.572 1.00 22.63 58 GLN A CA 1
ATOM 419 C C . GLN A 1 58 ? -22.576 -15.013 -1.114 1.00 23.96 58 GLN A C 1
ATOM 420 O O . GLN A 1 58 ? -23.303 -16.008 -1.281 1.00 22.67 58 GLN A O 1
ATOM 426 N N . TYR A 1 59 ? -22.935 -13.785 -1.460 1.00 22.14 59 TYR A N 1
ATOM 427 C CA . TYR A 1 59 ? -24.198 -13.537 -2.167 1.00 25.26 59 TYR A CA 1
ATOM 428 C C . TYR A 1 59 ? -23.916 -13.209 -3.632 1.00 24.59 59 TYR A C 1
ATOM 429 O O . TYR A 1 59 ? -22.880 -12.639 -3.933 1.00 29.92 59 TYR A O 1
ATOM 438 N N . ASP A 1 60 ? -24.880 -13.457 -4.509 1.00 31.77 60 ASP A N 1
ATOM 439 C CA . ASP A 1 60 ? -24.706 -13.218 -5.950 1.00 35.22 60 ASP A CA 1
ATOM 440 C C . ASP A 1 60 ? -25.730 -12.205 -6.472 1.00 34.74 60 ASP A C 1
ATOM 441 O O . ASP A 1 60 ? -26.785 -11.987 -5.868 1.00 36.03 60 ASP A O 1
ATOM 446 N N . GLN A 1 61 ? -25.405 -11.568 -7.588 1.00 30.78 61 GLN A N 1
ATOM 447 C CA . GLN A 1 61 ? -26.345 -10.680 -8.251 1.00 30.48 61 GLN A CA 1
ATOM 448 C C . GLN A 1 61 ? -26.803 -9.514 -7.382 1.00 29.12 61 GLN A C 1
ATOM 449 O O . GLN A 1 61 ? -27.987 -9.196 -7.339 1.00 28.91 61 GLN A O 1
ATOM 451 N N . ILE A 1 62 ? -25.873 -8.842 -6.702 1.00 26.07 62 ILE A N 1
ATOM 452 C CA . ILE A 1 62 ? -26.265 -7.810 -5.773 1.00 26.10 62 ILE A CA 1
ATOM 453 C C . ILE A 1 62 ? -25.944 -6.492 -6.459 1.00 26.64 62 ILE A C 1
ATOM 454 O O . ILE A 1 62 ? -24.805 -6.289 -6.871 1.00 28.14 62 ILE A O 1
ATOM 459 N N . PRO A 1 63 ? -26.947 -5.624 -6.662 1.00 31.09 63 PRO A N 1
ATOM 460 C CA . PRO A 1 63 ? -26.636 -4.309 -7.216 1.00 28.76 63 PRO A CA 1
ATOM 461 C C . PRO A 1 63 ? -25.975 -3.381 -6.199 1.00 27.14 63 PRO A C 1
ATOM 462 O O . PRO A 1 63 ? -26.338 -3.369 -5.012 1.00 27.50 63 PRO A O 1
ATOM 466 N N . ILE A 1 64 ? -24.994 -2.612 -6.655 1.00 27.17 64 ILE A N 1
ATOM 467 C CA . ILE A 1 64 ? -24.259 -1.715 -5.770 1.00 28.56 64 ILE A CA 1
ATOM 468 C C . ILE A 1 64 ? -23.785 -0.546 -6.626 1.00 28.13 64 ILE A C 1
ATOM 469 O O . ILE A 1 64 ? -23.583 -0.714 -7.831 1.00 30.27 64 ILE A O 1
ATOM 474 N N . GLU A 1 65 ? -23.924 0.648 -6.073 1.00 26.53 65 GLU A N 1
ATOM 475 C CA . GLU A 1 65 ? -23.484 1.868 -6.746 1.00 31.18 65 GLU A CA 1
ATOM 476 C C . GLU A 1 65 ? -22.218 2.363 -6.070 1.00 29.72 65 GLU A C 1
ATOM 477 O O . GLU A 1 65 ? -22.174 2.524 -4.848 1.00 27.15 65 GLU A O 1
ATOM 483 N N . ILE A 1 66 ? -21.171 2.553 -6.862 1.00 30.70 66 ILE A N 1
ATOM 484 C CA . ILE A 1 66 ? -19.878 2.995 -6.346 1.00 35.58 66 ILE A CA 1
ATOM 485 C C . ILE A 1 66 ? -19.484 4.304 -7.033 1.00 38.95 66 ILE A C 1
ATOM 486 O O . ILE A 1 66 ? -19.221 4.334 -8.242 1.00 36.11 66 ILE A O 1
ATOM 491 N N . CYS A 1 67 ? -19.470 5.383 -6.263 1.00 46.44 67 CYS A N 1
ATOM 492 C CA . CYS A 1 67 ? -19.118 6.693 -6.790 1.00 53.16 67 CYS A CA 1
ATOM 493 C C . CYS A 1 67 ? -19.889 6.956 -8.075 1.00 49.77 67 CYS A C 1
ATOM 494 O O . CYS A 1 67 ? -19.305 7.257 -9.109 1.00 54.32 67 CYS A O 1
ATOM 497 N N . GLY A 1 68 ? -21.198 6.747 -8.040 1.00 45.99 68 GLY A N 1
ATOM 498 C CA . GLY A 1 68 ? -22.031 7.060 -9.200 1.00 43.87 68 GLY A CA 1
ATOM 499 C C . GLY A 1 68 ? -22.123 6.000 -10.286 1.00 41.61 68 GLY A C 1
ATOM 500 O O . GLY A 1 68 ? -22.949 6.116 -11.195 1.00 45.21 68 GLY A O 1
ATOM 501 N N . HIS A 1 69 ? -21.294 4.961 -10.220 1.00 39.31 69 HIS A N 1
ATOM 502 C CA . HIS A 1 69 ? -21.342 3.892 -11.219 1.00 39.18 69 HIS A CA 1
ATOM 503 C C . HIS A 1 69 ? -22.150 2.695 -10.709 1.00 39.90 69 HIS A C 1
ATOM 504 O O . HIS A 1 69 ? -21.960 2.247 -9.575 1.00 34.91 69 HIS A O 1
ATOM 511 N N . LYS A 1 70 ? -22.990 2.149 -11.584 1.00 40.58 70 LYS A N 1
ATOM 512 C CA . LYS A 1 70 ? -23.781 0.969 -11.269 1.00 41.73 70 LYS A CA 1
ATOM 513 C C . LYS A 1 70 ? -22.983 -0.303 -11.551 1.00 36.57 70 LYS A C 1
ATOM 514 O O . LYS A 1 70 ? -22.342 -0.443 -12.585 1.00 40.77 70 LYS A O 1
ATOM 516 N N . ALA A 1 71 ? -22.982 -1.202 -10.574 1.00 31.66 71 ALA A N 1
ATOM 517 C CA . ALA A 1 71 ? -22.504 -2.554 -10.735 1.00 29.62 71 ALA A CA 1
ATOM 518 C C . ALA A 1 71 ? -23.518 -3.554 -10.186 1.00 26.45 71 ALA A C 1
ATOM 519 O O . ALA A 1 71 ? -24.393 -3.217 -9.378 1.00 26.31 71 ALA A O 1
ATOM 521 N N . ILE A 1 72 ? -23.280 -4.807 -10.551 1.00 26.24 72 ILE A N 1
ATOM 522 C CA . ILE A 1 72 ? -24.056 -5.939 -10.100 1.00 27.37 72 ILE A CA 1
ATOM 523 C C . ILE A 1 72 ? -23.089 -7.096 -10.017 1.00 29.49 72 ILE A C 1
ATOM 524 O O . ILE A 1 72 ? -22.532 -7.525 -11.017 1.00 28.69 72 ILE A O 1
ATOM 529 N N . GLY A 1 73 ? -22.907 -7.660 -8.838 1.00 28.41 73 GLY A N 1
ATOM 530 C CA . GLY A 1 73 ? -22.191 -8.914 -8.815 1.00 31.53 73 GLY A CA 1
ATOM 531 C C . GLY A 1 73 ? -22.167 -9.559 -7.460 1.00 32.86 73 GLY A C 1
ATOM 532 O O . GLY A 1 73 ? -23.052 -9.332 -6.618 1.00 30.48 73 GLY A O 1
ATOM 533 N N . THR A 1 74 ? -21.107 -10.337 -7.276 1.00 33.02 74 THR A N 1
ATOM 534 C CA . THR A 1 74 ? -20.915 -11.138 -6.090 1.00 33.98 74 THR A CA 1
ATOM 535 C C . THR A 1 74 ? -20.433 -10.259 -4.957 1.00 30.19 74 THR A C 1
ATOM 536 O O . THR A 1 74 ? -19.470 -9.508 -5.106 1.00 30.11 74 THR A O 1
ATOM 540 N N . VAL A 1 75 ? -21.102 -10.338 -3.808 1.00 24.71 75 VAL A N 1
ATOM 541 C CA . VAL A 1 75 ? -20.622 -9.590 -2.666 1.00 24.28 75 VAL A CA 1
ATOM 542 C C . VAL A 1 75 ? -20.398 -10.593 -1.552 1.00 21.66 75 VAL A C 1
ATOM 543 O O . VAL A 1 75 ? -21.196 -11.528 -1.374 1.00 23.06 75 VAL A O 1
ATOM 547 N N . LEU A 1 76 ? -19.273 -10.475 -0.863 1.00 19.46 76 LEU A N 1
ATOM 548 C CA . LEU A 1 76 ? -19.008 -11.323 0.269 1.00 19.78 76 LEU A CA 1
ATOM 549 C C . LEU A 1 76 ? -19.273 -10.476 1.492 1.00 20.83 76 LEU A C 1
ATOM 550 O O . LEU A 1 76 ? -19.042 -9.277 1.490 1.00 20.31 76 LEU A O 1
ATOM 555 N N . VAL A 1 77 ? -19.737 -11.115 2.547 1.00 18.67 77 VAL A N 1
ATOM 556 C CA . VAL A 1 77 ? -20.100 -10.381 3.728 1.00 20.48 77 VAL A CA 1
ATOM 557 C C . VAL A 1 77 ? -19.467 -11.123 4.882 1.00 19.09 77 VAL A C 1
ATOM 558 O O . VAL A 1 77 ? -19.619 -12.342 4.998 1.00 20.26 77 VAL A O 1
ATOM 562 N N . GLY A 1 78 ? -18.725 -10.401 5.708 1.00 20.56 78 GLY A N 1
ATOM 563 C CA . GLY A 1 78 ? -18.008 -11.037 6.815 1.00 24.33 78 GLY A CA 1
ATOM 564 C C . GLY A 1 78 ? -17.277 -10.073 7.703 1.00 25.36 78 GLY A C 1
ATOM 565 O O . GLY A 1 78 ? -17.449 -8.854 7.556 1.00 26.48 78 GLY A O 1
ATOM 566 N N . PRO A 1 79 ? -16.448 -10.601 8.630 1.00 26.65 79 PRO A N 1
ATOM 567 C CA . PRO A 1 79 ? -15.778 -9.740 9.605 1.00 27.59 79 PRO A CA 1
ATOM 568 C C . PRO A 1 79 ? -14.473 -9.179 9.052 1.00 29.38 79 PRO A C 1
ATOM 569 O O . PRO A 1 79 ? -13.410 -9.292 9.653 1.00 26.90 79 PRO A O 1
ATOM 573 N N . THR A 1 80 ? -14.577 -8.521 7.901 1.00 25.96 80 THR A N 1
ATOM 574 C CA . THR A 1 80 ? -13.506 -7.691 7.391 1.00 24.87 80 THR A CA 1
ATOM 575 C C . THR A 1 80 ? -13.360 -6.450 8.273 1.00 27.27 80 THR A C 1
ATOM 576 O O . THR A 1 80 ? -14.349 -5.904 8.742 1.00 27.58 80 THR A O 1
ATOM 580 N N . PRO A 1 81 ? -12.126 -5.983 8.488 1.00 28.32 81 PRO A N 1
ATOM 581 C CA . PRO A 1 81 ? -11.919 -4.781 9.297 1.00 31.29 81 PRO A CA 1
ATOM 582 C C . PRO A 1 81 ? -12.390 -3.485 8.638 1.00 30.40 81 PRO A C 1
ATOM 583 O O . PRO A 1 81 ? -12.464 -2.451 9.298 1.00 30.87 81 PRO A O 1
ATOM 587 N N . VAL A 1 82 ? -12.628 -3.534 7.334 1.00 27.90 82 VAL A N 1
ATOM 588 C CA . VAL A 1 82 ? -12.940 -2.356 6.520 1.00 27.19 82 VAL A CA 1
ATOM 589 C C . VAL A 1 82 ? -13.723 -2.866 5.291 1.00 23.71 82 VAL A C 1
ATOM 590 O O . VAL A 1 82 ? -13.441 -3.952 4.777 1.00 23.48 82 VAL A O 1
ATOM 594 N N . ASN A 1 83 ? -14.686 -2.093 4.804 1.00 21.01 83 ASN A N 1
ATOM 595 C CA . ASN A 1 83 ? -15.395 -2.472 3.575 1.00 22.06 83 ASN A CA 1
ATOM 596 C C . ASN A 1 83 ? -14.436 -2.353 2.395 1.00 19.34 83 ASN A C 1
ATOM 597 O O . ASN A 1 83 ? -13.763 -1.346 2.268 1.00 21.11 83 ASN A O 1
ATOM 602 N N . ILE A 1 84 ? -14.405 -3.369 1.537 1.00 18.22 84 ILE A N 1
ATOM 603 C CA . ILE A 1 84 ? -13.396 -3.506 0.508 1.00 17.72 84 ILE A CA 1
ATOM 604 C C . ILE A 1 84 ? -14.052 -3.758 -0.869 1.00 18.23 84 ILE A C 1
ATOM 605 O O . ILE A 1 84 ? -14.811 -4.704 -1.040 1.00 20.55 84 ILE A O 1
ATOM 610 N N . ILE A 1 85 ? -13.804 -2.871 -1.814 1.00 18.44 85 ILE A N 1
ATOM 611 C CA . ILE A 1 85 ? -14.172 -3.097 -3.210 1.00 18.89 85 ILE A CA 1
ATOM 612 C C . ILE A 1 85 ? -12.992 -3.752 -3.894 1.00 18.07 85 ILE A C 1
ATOM 613 O O . ILE A 1 85 ? -11.923 -3.160 -4.000 1.00 18.00 85 ILE A O 1
ATOM 618 N N . GLY A 1 86 ? -13.184 -4.982 -4.375 1.00 18.27 86 GLY A N 1
ATOM 619 C CA . GLY A 1 86 ? -12.116 -5.673 -5.055 1.00 16.49 86 GLY A CA 1
ATOM 620 C C . GLY A 1 86 ? -12.226 -5.646 -6.567 1.00 16.95 86 GLY A C 1
ATOM 621 O O . GLY A 1 86 ? -13.043 -4.935 -7.152 1.00 17.84 86 GLY A O 1
ATOM 622 N N . ARG A 1 87 ? -11.341 -6.383 -7.218 1.00 16.66 87 ARG A N 1
ATOM 623 C CA . ARG A 1 87 ? -11.222 -6.252 -8.672 1.00 17.55 87 ARG A CA 1
ATOM 624 C C . ARG A 1 87 ? -12.481 -6.616 -9.444 1.00 20.22 87 ARG A C 1
ATOM 625 O O . ARG A 1 87 ? -12.728 -6.001 -10.473 1.00 20.80 87 ARG A O 1
ATOM 633 N N . ASP A 1 88 ? -13.254 -7.585 -8.948 1.00 22.35 88 ASP A N 1
ATOM 634 C CA . ASP A 1 88 ? -14.554 -7.951 -9.531 1.00 26.65 88 ASP A CA 1
ATOM 635 C C . ASP A 1 88 ? -15.451 -6.749 -9.840 1.00 29.06 88 ASP A C 1
ATOM 636 O O . ASP A 1 88 ? -15.921 -6.572 -10.981 1.00 33.30 88 ASP A O 1
ATOM 641 N N . LEU A 1 89 ? -15.508 -5.813 -8.902 1.00 21.54 89 LEU A N 1
ATOM 642 C CA . LEU A 1 89 ? -16.347 -4.667 -9.066 1.00 21.60 89 LEU A CA 1
ATOM 643 C C . LEU A 1 89 ? -15.555 -3.498 -9.625 1.00 21.37 89 LEU A C 1
ATOM 644 O O . LEU A 1 89 ? -16.112 -2.709 -10.419 1.00 20.97 89 LEU A O 1
ATOM 649 N N . LEU A 1 90 ? -14.261 -3.419 -9.330 1.00 20.32 90 LEU A N 1
ATOM 650 C CA . LEU A 1 90 ? -13.456 -2.317 -9.886 1.00 20.73 90 LEU A CA 1
ATOM 651 C C . LEU A 1 90 ? -13.441 -2.433 -11.406 1.00 23.19 90 LEU A C 1
ATOM 652 O O . LEU A 1 90 ? -13.504 -1.419 -12.094 1.00 24.31 90 LEU A O 1
ATOM 657 N N . THR A 1 91 ? -13.371 -3.655 -11.928 1.00 21.61 91 THR A N 1
ATOM 658 C CA . THR A 1 91 ? -13.504 -3.810 -13.378 1.00 21.93 91 THR A CA 1
ATOM 659 C C . THR A 1 91 ? -14.829 -3.310 -13.962 1.00 22.34 91 THR A C 1
ATOM 660 O O . THR A 1 91 ? -14.851 -2.685 -15.055 1.00 23.26 91 THR A O 1
ATOM 664 N N . GLN A 1 92 ? -15.928 -3.594 -13.278 1.00 20.32 92 GLN A N 1
ATOM 665 C CA . GLN A 1 92 ? -17.257 -3.218 -13.737 1.00 23.51 92 GLN A CA 1
ATOM 666 C C . GLN A 1 92 ? -17.392 -1.704 -13.814 1.00 26.31 92 GLN A C 1
ATOM 667 O O . GLN A 1 92 ? -18.113 -1.192 -14.667 1.00 25.40 92 GLN A O 1
ATOM 673 N N . ILE A 1 93 ? -16.754 -0.986 -12.904 1.00 25.47 93 ILE A N 1
ATOM 674 C CA . ILE A 1 93 ? -16.806 0.480 -12.964 1.00 29.02 93 ILE A CA 1
ATOM 675 C C . ILE A 1 93 ? -15.715 1.113 -13.844 1.00 29.91 93 ILE A C 1
ATOM 676 O O . ILE A 1 93 ? -15.662 2.327 -13.976 1.00 33.42 93 ILE A O 1
ATOM 681 N N . GLY A 1 94 ? -14.891 0.283 -14.470 1.00 27.90 94 GLY A N 1
ATOM 682 C CA . GLY A 1 94 ? -14.017 0.697 -15.569 1.00 29.29 94 GLY A CA 1
ATOM 683 C C . GLY A 1 94 ? -12.640 1.119 -15.097 1.00 28.07 94 GLY A C 1
ATOM 684 O O . GLY A 1 94 ? -11.928 1.845 -15.799 1.00 26.79 94 GLY A O 1
ATOM 685 N N . CYS A 1 95 ? -12.273 0.673 -13.894 1.00 29.75 95 CYS A N 1
ATOM 686 C CA . CYS A 1 95 ? -11.063 1.122 -13.210 1.00 27.82 95 CYS A CA 1
ATOM 687 C C . CYS A 1 95 ? -9.809 0.528 -13.817 1.00 27.05 95 CYS A C 1
ATOM 688 O O . CYS A 1 95 ? -9.754 -0.683 -14.037 1.00 34.31 95 CYS A O 1
ATOM 691 N N . THR A 1 96 ? -8.798 1.357 -14.065 1.00 25.29 96 THR A N 1
ATOM 692 C CA . THR A 1 96 ? -7.454 0.916 -14.452 1.00 22.96 96 THR A CA 1
ATOM 693 C C . THR A 1 96 ? -6.424 1.545 -13.503 1.00 22.84 96 THR A C 1
ATOM 694 O O . THR A 1 96 ? -6.686 2.563 -12.913 1.00 22.19 96 THR A O 1
ATOM 698 N N . LEU A 1 97 ? -5.249 0.941 -13.363 1.00 22.18 97 LEU A N 1
ATOM 699 C CA . LEU A 1 97 ? -4.143 1.598 -12.696 1.00 23.38 97 LEU A CA 1
ATOM 700 C C . LEU A 1 97 ? -3.325 2.307 -13.782 1.00 27.61 97 LEU A C 1
ATOM 701 O O . LEU A 1 97 ? -3.061 1.724 -14.846 1.00 27.52 97 LEU A O 1
ATOM 706 N N . ASN A 1 98 ? -2.930 3.548 -13.535 1.00 28.42 98 ASN A N 1
ATOM 707 C CA . ASN A 1 98 ? -2.150 4.282 -14.537 1.00 31.31 98 ASN A CA 1
ATOM 708 C C . ASN A 1 98 ? -0.884 4.921 -13.975 1.00 35.00 98 ASN A C 1
ATOM 709 O O . ASN A 1 98 ? -0.955 5.699 -13.028 1.00 33.36 98 ASN A O 1
ATOM 714 N N . PHE A 1 99 ? 0.248 4.670 -14.629 1.00 40.35 99 PHE A N 1
ATOM 715 C CA . PHE A 1 99 ? 1.480 5.398 -14.341 1.00 43.50 99 PHE A CA 1
ATOM 716 C C . PHE A 1 99 ? 2.381 5.472 -15.566 1.00 54.54 99 PHE A C 1
ATOM 717 O O . PHE A 1 99 ? 2.031 4.997 -16.651 1.00 56.87 99 PHE A O 1
ATOM 726 N N . PRO B 1 1 ? 2.311 2.568 -18.145 1.00 50.91 1 PRO B N 1
ATOM 727 C CA . PRO B 1 1 ? 1.194 1.912 -18.826 1.00 52.85 1 PRO B CA 1
ATOM 728 C C . PRO B 1 1 ? -0.153 2.191 -18.149 1.00 42.89 1 PRO B C 1
ATOM 729 O O . PRO B 1 1 ? -0.192 2.823 -17.093 1.00 44.54 1 PRO B O 1
ATOM 733 N N . GLN B 1 2 ? -1.233 1.792 -18.810 1.00 38.40 2 GLN B N 1
ATOM 734 C CA . GLN B 1 2 ? -2.543 1.623 -18.185 1.00 38.92 2 GLN B CA 1
ATOM 735 C C . GLN B 1 2 ? -2.796 0.121 -18.032 1.00 38.22 2 GLN B C 1
ATOM 736 O O . GLN B 1 2 ? -2.566 -0.667 -18.944 1.00 37.89 2 GLN B O 1
ATOM 742 N N . ILE B 1 3 ? -3.192 -0.286 -16.837 1.00 34.46 3 ILE B N 1
ATOM 743 C CA . ILE B 1 3 ? -3.216 -1.681 -16.450 1.00 32.58 3 ILE B CA 1
ATOM 744 C C . ILE B 1 3 ? -4.670 -2.018 -16.118 1.00 30.21 3 ILE B C 1
ATOM 745 O O . ILE B 1 3 ? -5.274 -1.365 -15.284 1.00 26.84 3 ILE B O 1
ATOM 750 N N . THR B 1 4 ? -5.238 -2.956 -16.866 1.00 28.38 4 THR B N 1
ATOM 751 C CA . THR B 1 4 ? -6.529 -3.576 -16.565 1.00 29.25 4 THR B CA 1
ATOM 752 C C . THR B 1 4 ? -6.545 -4.268 -15.184 1.00 25.21 4 THR B C 1
ATOM 753 O O . THR B 1 4 ? -5.508 -4.636 -14.677 1.00 26.91 4 THR B O 1
ATOM 757 N N . LEU B 1 5 ? -7.722 -4.470 -14.605 1.00 23.61 5 LEU B N 1
ATOM 758 C CA . LEU B 1 5 ? -7.850 -5.204 -13.339 1.00 22.41 5 LEU B CA 1
ATOM 759 C C . LEU B 1 5 ? -8.643 -6.498 -13.527 1.00 23.63 5 LEU B C 1
ATOM 760 O O . LEU B 1 5 ? -9.015 -7.163 -12.567 1.00 24.36 5 LEU B O 1
ATOM 765 N N . TRP B 1 6 ? -8.758 -6.957 -14.773 1.00 22.78 6 TRP B N 1
ATOM 766 C CA . TRP B 1 6 ? -9.355 -8.265 -15.054 1.00 25.92 6 TRP B CA 1
ATOM 767 C C . TRP B 1 6 ? -8.496 -9.401 -14.520 1.00 24.14 6 TRP B C 1
ATOM 768 O O . TRP B 1 6 ? -9.020 -10.420 -14.118 1.00 32.85 6 TRP B O 1
ATOM 779 N N . LYS B 1 7 ? -7.199 -9.169 -14.394 1.00 23.30 7 LYS B N 1
ATOM 780 C CA . LYS B 1 7 ? -6.309 -10.089 -13.721 1.00 23.43 7 LYS B CA 1
ATOM 781 C C . LYS B 1 7 ? -5.567 -9.301 -12.618 1.00 22.03 7 LYS B C 1
ATOM 782 O O . LYS B 1 7 ? -5.593 -8.056 -12.583 1.00 20.62 7 LYS B O 1
ATOM 784 N N . ARG B 1 8 ? -4.970 -10.016 -11.675 1.00 21.68 8 ARG B N 1
ATOM 785 C CA . ARG B 1 8 ? -4.160 -9.367 -10.642 1.00 24.12 8 ARG B CA 1
ATOM 786 C C . ARG B 1 8 ? -3.092 -8.485 -11.268 1.00 24.83 8 ARG B C 1
ATOM 787 O O . ARG B 1 8 ? -2.352 -8.959 -12.135 1.00 24.65 8 ARG B O 1
ATOM 795 N N . PRO B 1 9 ? -2.886 -7.281 -10.729 1.00 22.02 9 PRO B N 1
ATOM 796 C CA . PRO B 1 9 ? -1.883 -6.400 -11.310 1.00 23.15 9 PRO B CA 1
ATOM 797 C C . PRO B 1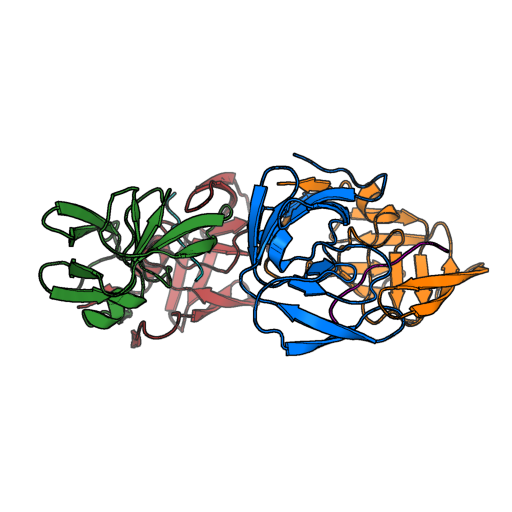 9 ? -0.460 -6.634 -10.799 1.00 24.98 9 PRO B C 1
ATOM 798 O O . PRO B 1 9 ? 0.025 -5.944 -9.914 1.00 22.79 9 PRO B O 1
ATOM 802 N N . LEU B 1 10 ? 0.180 -7.649 -11.367 1.00 26.29 10 LEU B N 1
ATOM 803 C CA . LEU B 1 10 ? 1.472 -8.130 -10.941 1.00 29.98 10 LEU B CA 1
ATOM 804 C C . LEU B 1 10 ? 2.516 -7.478 -11.822 1.00 31.48 10 LEU B C 1
ATOM 805 O O . LEU B 1 10 ? 2.354 -7.339 -13.041 1.00 30.51 10 LEU B O 1
ATOM 810 N N . VAL B 1 11 ? 3.566 -7.008 -11.186 1.00 21.64 11 VAL B N 1
ATOM 811 C CA . VAL B 1 11 ? 4.677 -6.400 -11.909 1.00 24.58 11 VAL B CA 1
ATOM 812 C C . VAL B 1 11 ? 5.974 -7.015 -11.424 1.00 25.65 11 VAL B C 1
ATOM 813 O O . VAL B 1 11 ? 6.002 -7.646 -10.368 1.00 22.89 11 VAL B O 1
ATOM 817 N N . THR B 1 12 ? 7.039 -6.896 -12.219 1.00 22.59 12 THR B N 1
ATOM 818 C CA . THR B 1 12 ? 8.358 -7.273 -11.754 1.00 22.89 12 THR B CA 1
ATOM 819 C C . THR B 1 12 ? 9.044 -6.088 -11.042 1.00 26.08 12 THR B C 1
ATOM 820 O O . THR B 1 12 ? 9.054 -4.939 -11.522 1.00 30.69 12 THR B O 1
ATOM 824 N N . ILE B 1 13 ? 9.567 -6.365 -9.855 1.00 24.56 13 ILE B N 1
ATOM 825 C CA . ILE B 1 13 ? 10.324 -5.368 -9.116 1.00 22.58 13 ILE B CA 1
ATOM 826 C C . ILE B 1 13 ? 11.748 -5.876 -8.942 1.00 25.48 13 ILE B C 1
ATOM 827 O O . ILE B 1 13 ? 11.998 -7.079 -9.059 1.00 23.41 13 ILE B O 1
ATOM 832 N N . ARG B 1 14 ? 12.659 -4.940 -8.703 1.00 26.87 14 ARG B N 1
ATOM 833 C CA . ARG B 1 14 ? 14.056 -5.267 -8.446 1.00 30.49 14 ARG B CA 1
ATOM 834 C C . ARG B 1 14 ? 14.509 -4.597 -7.154 1.00 26.27 14 ARG B C 1
ATOM 835 O O . ARG B 1 14 ? 14.388 -3.389 -6.993 1.00 26.51 14 ARG B O 1
ATOM 843 N N . ILE B 1 15 ? 15.047 -5.394 -6.242 1.00 29.83 15 ILE B N 1
ATOM 844 C CA . ILE B 1 15 ? 15.501 -4.881 -4.953 1.00 27.37 15 ILE B CA 1
ATOM 845 C C . ILE B 1 15 ? 16.783 -5.619 -4.567 1.00 29.58 15 ILE B C 1
ATOM 846 O O . ILE B 1 15 ? 16.870 -6.854 -4.667 1.00 26.86 15 ILE B O 1
ATOM 851 N N . GLY B 1 16 ? 17.831 -4.839 -4.309 1.00 33.01 16 GLY B N 1
ATOM 852 C CA . GLY B 1 16 ? 19.140 -5.387 -3.948 1.00 34.97 16 GLY B CA 1
ATOM 853 C C . GLY B 1 16 ? 19.718 -6.304 -5.005 1.00 35.15 16 GLY B C 1
ATOM 854 O O . GLY B 1 16 ? 20.391 -7.274 -4.692 1.00 31.11 16 GLY B O 1
ATOM 855 N N . GLY B 1 17 ? 19.402 -6.018 -6.261 1.00 36.57 17 GLY B N 1
ATOM 856 C CA . GLY B 1 17 ? 19.822 -6.871 -7.361 1.00 37.60 17 GLY B CA 1
ATOM 857 C C . GLY B 1 17 ? 18.980 -8.099 -7.627 1.00 38.37 17 GLY B C 1
ATOM 858 O O . GLY B 1 17 ? 19.257 -8.809 -8.589 1.00 43.96 17 GLY B O 1
ATOM 859 N N . GLN B 1 18 ? 17.959 -8.361 -6.803 1.00 39.22 18 GLN B N 1
ATOM 860 C CA . GLN B 1 18 ? 17.029 -9.473 -7.054 1.00 38.23 18 GLN B CA 1
ATOM 861 C C . GLN B 1 18 ? 15.741 -9.075 -7.768 1.00 36.07 18 GLN B C 1
ATOM 862 O O . GLN B 1 18 ? 15.139 -8.039 -7.458 1.00 32.21 18 GLN B O 1
ATOM 868 N N . LEU B 1 19 ? 15.252 -9.994 -8.598 1.00 29.99 19 LEU B N 1
ATOM 869 C CA . LEU B 1 19 ? 13.953 -9.871 -9.255 1.00 33.36 19 LEU B CA 1
ATOM 870 C C . LEU B 1 19 ? 12.883 -10.588 -8.462 1.00 29.01 19 LEU B C 1
ATOM 871 O O . LEU B 1 19 ? 13.041 -11.748 -8.088 1.00 30.38 19 LEU B O 1
ATOM 876 N N . LYS B 1 20 ? 11.777 -9.891 -8.230 1.00 28.53 20 LYS B N 1
ATOM 877 C CA . LYS B 1 20 ? 10.643 -10.498 -7.579 1.00 30.16 20 LYS B CA 1
ATOM 878 C C . LYS B 1 20 ? 9.381 -10.075 -8.294 1.00 24.46 20 LYS B C 1
ATOM 879 O O . LYS B 1 20 ? 9.382 -9.112 -9.054 1.00 24.74 20 LYS B O 1
ATOM 885 N N . GLU B 1 21 ? 8.290 -10.793 -8.029 1.00 23.35 21 GLU B N 1
ATOM 886 C CA . GLU B 1 21 ? 6.982 -10.428 -8.572 1.00 24.19 21 GLU B CA 1
ATOM 887 C C . GLU B 1 21 ? 6.207 -9.763 -7.455 1.00 20.53 21 GLU B C 1
ATOM 888 O O . GLU B 1 21 ? 6.290 -10.247 -6.314 1.00 25.33 21 GLU B O 1
ATOM 894 N N . ALA B 1 22 ? 5.555 -8.649 -7.747 1.00 24.63 22 ALA B N 1
ATOM 895 C CA . ALA B 1 22 ? 4.806 -7.936 -6.710 1.00 23.50 22 ALA B CA 1
ATOM 896 C C . ALA B 1 22 ? 3.476 -7.439 -7.242 1.00 20.89 22 ALA B C 1
ATOM 897 O O . ALA B 1 22 ? 3.266 -7.267 -8.476 1.00 21.55 22 ALA B O 1
ATOM 899 N N . LEU B 1 23 ? 2.556 -7.229 -6.306 1.00 20.24 23 LEU B N 1
ATOM 900 C CA . LEU B 1 23 ? 1.191 -6.870 -6.656 1.00 20.81 23 LEU B CA 1
ATOM 901 C C . LEU B 1 23 ? 1.013 -5.375 -6.362 1.00 20.24 23 LEU B C 1
ATOM 902 O O . LEU B 1 23 ? 1.140 -4.928 -5.222 1.00 18.53 23 LEU B O 1
ATOM 907 N N . LEU B 1 24 ? 0.541 -4.634 -7.348 1.00 18.50 24 LEU B N 1
ATOM 908 C CA . LEU B 1 24 ? 0.237 -3.212 -7.137 1.00 19.81 24 LEU B CA 1
ATOM 909 C C . LEU B 1 24 ? -1.069 -3.070 -6.344 1.00 19.17 24 LEU B C 1
ATOM 910 O O . LEU B 1 24 ? -2.130 -3.452 -6.818 1.00 20.95 24 LEU B O 1
ATOM 915 N N . ASN B 1 25 ? -1.000 -2.521 -5.136 1.00 20.85 25 ASN B N 1
ATOM 916 C CA . ASN B 1 25 ? -2.056 -2.684 -4.158 1.00 19.52 25 ASN B CA 1
ATOM 917 C C . ASN B 1 25 ? -2.491 -1.377 -3.493 1.00 18.75 25 ASN B C 1
ATOM 918 O O . ASN B 1 25 ? -1.878 -0.913 -2.511 1.00 18.28 25 ASN B O 1
ATOM 923 N N . THR B 1 26 ? -3.572 -0.811 -4.034 1.00 17.37 26 THR B N 1
ATOM 924 C CA . THR B 1 26 ? -4.146 0.430 -3.533 1.00 17.96 26 THR B CA 1
ATOM 925 C C . THR B 1 26 ? -4.791 0.246 -2.130 1.00 17.17 26 THR B C 1
ATOM 926 O O . THR B 1 26 ? -5.012 1.216 -1.416 1.00 17.27 26 THR B O 1
ATOM 930 N N . GLY B 1 27 ? -5.000 -1.004 -1.730 1.00 17.12 27 GLY B N 1
ATOM 931 C CA . GLY B 1 27 ? -5.587 -1.323 -0.419 1.00 16.76 27 GLY B CA 1
ATOM 932 C C . GLY B 1 27 ? -4.557 -1.569 0.664 1.00 16.76 27 GLY B C 1
ATOM 933 O O . GLY B 1 27 ? -4.907 -2.011 1.765 1.00 14.85 27 GLY B O 1
ATOM 934 N N . ALA B 1 28 ? -3.273 -1.311 0.359 1.00 15.59 28 ALA B N 1
ATOM 935 C CA . ALA B 1 28 ? -2.186 -1.441 1.319 1.00 16.04 28 ALA B CA 1
ATOM 936 C C . ALA B 1 28 ? -1.528 -0.080 1.557 1.00 16.69 28 ALA B C 1
ATOM 937 O O . ALA B 1 28 ? -1.176 0.641 0.610 1.00 16.38 28 ALA B O 1
ATOM 939 N N . ASP B 1 29 ? -1.446 0.308 2.813 1.00 18.29 29 ASP B N 1
ATOM 940 C CA . ASP B 1 29 ? -0.798 1.569 3.162 1.00 19.53 29 ASP B CA 1
ATOM 941 C C . ASP B 1 29 ? 0.710 1.522 2.831 1.00 21.07 29 ASP B C 1
ATOM 942 O O . ASP B 1 29 ? 1.287 2.540 2.430 1.00 19.37 29 ASP B O 1
ATOM 947 N N . ASN B 1 30 ? 1.323 0.341 2.956 1.00 18.91 30 ASN B N 1
ATOM 948 C CA . ASN B 1 30 ? 2.780 0.191 2.882 1.00 20.74 30 ASN B CA 1
ATOM 949 C C . ASN B 1 30 ? 3.186 -0.872 1.901 1.00 19.33 30 ASN B C 1
ATOM 950 O O . ASN B 1 30 ? 2.350 -1.662 1.486 1.00 20.07 30 ASN B O 1
ATOM 955 N N . THR B 1 31 ? 4.484 -0.949 1.638 1.00 19.27 31 THR B N 1
ATOM 956 C CA . THR B 1 31 ? 5.039 -1.959 0.751 1.00 19.30 31 THR B CA 1
ATOM 957 C C . THR B 1 31 ? 5.565 -3.055 1.680 1.00 19.71 31 THR B C 1
ATOM 958 O O . THR B 1 31 ? 6.220 -2.729 2.661 1.00 19.98 31 THR B O 1
ATOM 962 N N . VAL B 1 32 ? 5.141 -4.290 1.431 1.00 18.36 32 VAL B N 1
ATOM 963 C CA . VAL B 1 32 ? 5.419 -5.441 2.263 1.00 19.45 32 VAL B CA 1
ATOM 964 C C . VAL B 1 32 ? 5.981 -6.572 1.414 1.00 18.69 32 VAL B C 1
ATOM 965 O O . VAL B 1 32 ? 5.356 -6.996 0.430 1.00 20.61 32 VAL B O 1
ATOM 969 N N . LEU B 1 33 ? 7.193 -7.009 1.739 1.00 19.07 33 LEU B N 1
ATOM 970 C CA . LEU B 1 33 ? 7.865 -8.023 0.938 1.00 20.55 33 LEU B CA 1
ATOM 971 C C . LEU B 1 33 ? 8.041 -9.291 1.756 1.00 20.85 33 LEU B C 1
ATOM 972 O O . LEU B 1 33 ? 8.066 -9.273 2.989 1.00 19.38 33 LEU B O 1
ATOM 977 N N . GLU B 1 34 ? 8.052 -10.399 1.039 1.00 22.76 34 GLU B N 1
ATOM 978 C CA . GLU B 1 34 ? 8.209 -11.714 1.639 1.00 27.27 34 GLU B CA 1
ATOM 979 C C . GLU B 1 34 ? 9.551 -11.780 2.361 1.00 29.01 34 GLU B C 1
ATOM 980 O O . GLU B 1 34 ? 10.520 -11.089 2.021 1.00 26.85 34 GLU B O 1
ATOM 986 N N . GLU B 1 35 ? 9.622 -12.644 3.364 1.00 32.34 35 GLU B N 1
ATOM 987 C CA . GLU B 1 35 ? 10.859 -12.772 4.127 1.00 32.37 35 GLU B CA 1
ATOM 988 C C . GLU B 1 35 ? 12.119 -12.798 3.251 1.00 31.39 35 GLU B C 1
ATOM 989 O O . GLU B 1 35 ? 12.223 -13.534 2.275 1.00 28.90 35 GLU B O 1
ATOM 995 N N . MET B 1 36 ? 13.066 -11.930 3.581 1.00 28.18 36 MET B N 1
ATOM 996 C CA . MET B 1 36 ? 14.286 -11.771 2.788 1.00 32.28 36 MET B CA 1
ATOM 997 C C . MET B 1 36 ? 15.258 -10.975 3.638 1.00 31.74 36 MET B C 1
ATOM 998 O O . MET B 1 36 ? 14.875 -10.360 4.668 1.00 28.39 36 MET B O 1
ATOM 1003 N N . ASN B 1 37 ? 16.528 -11.006 3.252 1.00 29.98 37 ASN B N 1
ATOM 1004 C CA . ASN B 1 37 ? 17.536 -10.267 4.012 1.00 30.48 37 ASN B CA 1
ATOM 1005 C C . ASN B 1 37 ? 17.829 -8.934 3.341 1.00 31.18 37 ASN B C 1
ATOM 1006 O O . ASN B 1 37 ? 17.952 -8.850 2.116 1.00 31.41 37 ASN B O 1
ATOM 1011 N N . LEU B 1 38 ? 17.732 -7.874 4.127 1.00 35.13 38 LEU B N 1
ATOM 1012 C CA . LEU B 1 38 ? 18.106 -6.542 3.667 1.00 37.29 38 LEU B CA 1
ATOM 1013 C C . LEU B 1 38 ? 19.171 -6.056 4.636 1.00 38.88 38 LEU B C 1
ATOM 1014 O O . LEU B 1 38 ? 19.140 -6.442 5.806 1.00 37.50 38 LEU B O 1
ATOM 1019 N N . PRO B 1 39 ? 20.133 -5.253 4.152 1.00 41.02 39 PRO B N 1
ATOM 1020 C CA . PRO B 1 39 ? 21.117 -4.622 5.019 1.00 43.81 39 PRO B CA 1
ATOM 1021 C C . PRO B 1 39 ? 20.537 -3.471 5.827 1.00 45.92 39 PRO B C 1
ATOM 1022 O O . PRO B 1 39 ? 19.587 -2.829 5.398 1.00 42.28 39 PRO B O 1
ATOM 1026 N N . GLY B 1 40 ? 21.172 -3.165 6.949 1.00 47.86 40 GLY B N 1
ATOM 1027 C CA . GLY B 1 40 ? 20.933 -1.902 7.626 1.00 50.04 40 GLY B CA 1
ATOM 1028 C C . GLY B 1 40 ? 20.058 -2.010 8.855 1.00 45.44 40 GLY B C 1
ATOM 1029 O O . GLY B 1 40 ? 19.791 -3.096 9.368 1.00 45.98 40 GLY B O 1
ATOM 1030 N N . LYS B 1 41 ? 19.662 -0.853 9.360 1.00 44.23 41 LYS B N 1
ATOM 1031 C CA . LYS B 1 41 ? 18.928 -0.798 10.605 1.00 44.32 41 LYS B CA 1
ATOM 1032 C C . LYS B 1 41 ? 17.452 -1.019 10.324 1.00 37.70 41 LYS B C 1
ATOM 1033 O O . LYS B 1 41 ? 16.925 -0.607 9.289 1.00 33.79 41 LYS B O 1
ATOM 1039 N N . TRP B 1 42 ? 16.779 -1.625 11.290 1.00 34.66 42 TRP B N 1
ATOM 1040 C CA . TRP B 1 42 ? 15.356 -1.879 11.163 1.00 31.37 42 TRP B CA 1
ATOM 1041 C C . TRP B 1 42 ? 14.700 -1.802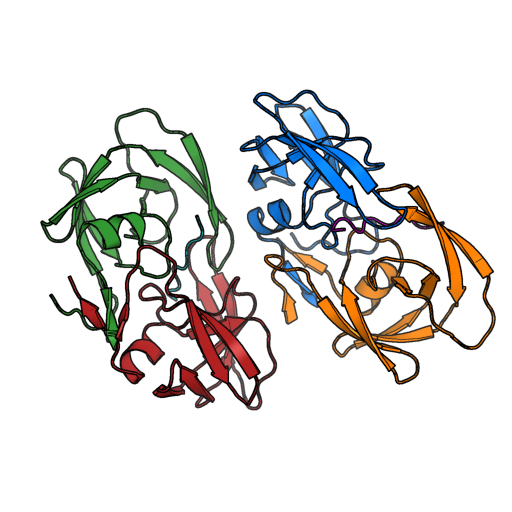 12.528 1.00 30.66 42 TRP B C 1
ATOM 1042 O O . TRP B 1 42 ? 15.383 -1.831 13.554 1.00 29.98 42 TRP B O 1
ATOM 1053 N N . LYS B 1 43 ? 13.373 -1.747 12.499 1.00 29.19 43 LYS B N 1
ATOM 1054 C CA . LYS B 1 43 ? 12.533 -1.711 13.678 1.00 29.36 43 LYS B CA 1
ATOM 1055 C C . LYS B 1 43 ? 11.407 -2.708 13.458 1.00 27.78 43 LYS B C 1
ATOM 1056 O O . LYS B 1 43 ? 10.946 -2.871 12.330 1.00 22.17 43 LYS B O 1
ATOM 1058 N N . PRO B 1 44 ? 11.031 -3.451 14.506 1.00 24.04 44 PRO B N 1
ATOM 1059 C CA . PRO B 1 44 ? 9.909 -4.373 14.380 1.00 23.32 44 PRO B CA 1
ATOM 1060 C C . PRO B 1 44 ? 8.569 -3.631 14.413 1.00 22.03 44 PRO B C 1
ATOM 1061 O O . PRO B 1 44 ? 8.387 -2.696 15.180 1.00 23.50 44 PRO B O 1
ATOM 1065 N N . LYS B 1 45 ? 7.603 -4.080 13.631 1.00 23.96 45 LYS B N 1
ATOM 1066 C CA . LYS B 1 45 ? 6.268 -3.502 13.619 1.00 24.16 45 LYS B CA 1
ATOM 1067 C C . LYS B 1 45 ? 5.247 -4.615 13.439 1.00 23.88 45 LYS B C 1
ATOM 1068 O O . LYS B 1 45 ? 5.536 -5.612 12.786 1.00 22.57 45 LYS B O 1
ATOM 1074 N N . MET B 1 46 ? 4.014 -4.327 13.847 1.00 23.96 46 MET B N 1
ATOM 1075 C CA . MET B 1 46 ? 2.869 -5.198 13.616 1.00 26.76 46 MET B CA 1
ATOM 1076 C C . MET B 1 46 ? 1.981 -4.597 12.538 1.00 22.51 46 MET B C 1
ATOM 1077 O O . MET B 1 46 ? 1.601 -3.442 12.610 1.00 26.46 46 MET B O 1
ATOM 1082 N N . ILE B 1 47 ? 1.616 -5.357 11.524 1.00 19.87 47 ILE B N 1
ATOM 1083 C CA . ILE B 1 47 ? 0.648 -4.811 10.580 1.00 17.97 47 ILE B CA 1
ATOM 1084 C C . ILE B 1 47 ? -0.619 -5.639 10.550 1.00 18.91 47 ILE B C 1
ATOM 1085 O O . ILE B 1 47 ? -0.582 -6.847 10.780 1.00 19.63 47 ILE B O 1
ATOM 1090 N N . GLY B 1 48 ? -1.719 -5.033 10.117 1.00 19.66 48 GLY B N 1
ATOM 1091 C CA . GLY B 1 48 ? -2.973 -5.745 10.069 1.00 22.12 48 GLY B CA 1
ATOM 1092 C C . GLY B 1 48 ? -3.364 -6.052 8.632 1.00 21.64 48 GLY B C 1
ATOM 1093 O O . GLY B 1 48 ? -2.947 -5.363 7.676 1.00 22.12 48 GLY B O 1
ATOM 1094 N N . GLY B 1 49 ? -4.109 -7.137 8.480 1.00 20.00 49 GLY B N 1
ATOM 1095 C CA . GLY B 1 49 ? -4.634 -7.554 7.186 1.00 21.31 49 GLY B CA 1
ATOM 1096 C C . GLY B 1 49 ? -6.066 -8.008 7.326 1.00 23.81 49 GLY B C 1
ATOM 1097 O O . GLY B 1 49 ? -6.700 -7.789 8.358 1.00 23.81 49 GLY B O 1
ATOM 1098 N N . ILE B 1 50 ? -6.556 -8.684 6.298 1.00 19.66 50 ILE B N 1
ATOM 1099 C CA . ILE B 1 50 ? -7.888 -9.244 6.289 1.00 21.09 50 ILE B CA 1
ATOM 1100 C C . ILE B 1 50 ? -8.085 -10.272 7.391 1.00 23.91 50 ILE B C 1
ATOM 1101 O O . ILE B 1 50 ? -9.161 -10.324 8.015 1.00 26.73 50 ILE B O 1
ATOM 1106 N N . GLY B 1 51 ? -7.050 -11.041 7.690 1.00 22.17 51 GLY B N 1
ATOM 1107 C CA . GLY B 1 51 ? -7.216 -12.172 8.628 1.00 27.27 51 GLY B CA 1
ATOM 1108 C C . GLY B 1 51 ? -6.612 -12.045 10.023 1.00 25.84 51 GLY B C 1
ATOM 1109 O O . GLY B 1 51 ? -6.610 -13.003 10.800 1.00 30.68 51 GLY B O 1
ATOM 1110 N N . GLY B 1 52 ? -6.123 -10.870 10.377 1.00 26.35 52 GLY B N 1
ATOM 1111 C CA . GLY B 1 52 ? -5.319 -10.724 11.575 1.00 28.10 52 GLY B CA 1
ATOM 1112 C C . GLY B 1 52 ? -4.077 -9.885 11.358 1.00 25.22 52 GLY B C 1
ATOM 1113 O O . GLY B 1 52 ? -3.990 -9.083 10.433 1.00 24.12 52 GLY B O 1
ATOM 1114 N N . PHE B 1 53 ? -3.098 -10.100 12.224 1.00 22.44 53 PHE B N 1
ATOM 1115 C CA . PHE B 1 53 ? -1.924 -9.265 12.292 1.00 24.76 53 PHE B CA 1
ATOM 1116 C C . PHE B 1 53 ? -0.708 -10.132 12.007 1.00 25.58 53 PHE B C 1
ATOM 1117 O O . PHE B 1 53 ? -0.684 -11.310 12.399 1.00 27.11 53 PHE B O 1
ATOM 1125 N N . ILE B 1 54 ? 0.315 -9.538 11.395 1.00 22.88 54 ILE B N 1
ATOM 1126 C CA . ILE B 1 54 ? 1.630 -10.154 11.330 1.00 19.81 54 ILE B CA 1
ATOM 1127 C C . ILE B 1 54 ? 2.724 -9.232 11.802 1.00 18.99 54 ILE B C 1
ATOM 1128 O O . ILE B 1 54 ? 2.614 -8.004 11.712 1.00 18.71 54 ILE B O 1
ATOM 1133 N N . LYS B 1 55 ? 3.821 -9.858 12.202 1.00 20.17 55 LYS B N 1
ATOM 1134 C CA . LYS B 1 55 ? 5.065 -9.183 12.550 1.00 21.94 55 LYS B CA 1
ATOM 1135 C C . LYS B 1 55 ? 5.917 -8.957 11.301 1.00 20.68 55 LYS B C 1
ATOM 1136 O O . LYS B 1 55 ? 6.112 -9.881 10.510 1.00 22.85 55 LYS B O 1
ATOM 1142 N N . VAL B 1 56 ? 6.455 -7.747 11.179 1.00 19.38 56 VAL B N 1
ATOM 1143 C CA . VAL B 1 56 ? 7.360 -7.369 10.095 1.00 21.69 56 VAL B CA 1
ATOM 1144 C C . VAL B 1 56 ? 8.571 -6.613 10.641 1.00 20.31 56 VAL B C 1
ATOM 1145 O O . VAL B 1 56 ? 8.558 -6.129 11.796 1.00 22.70 56 VAL B O 1
ATOM 1149 N N . ARG B 1 57 ? 9.609 -6.543 9.822 1.00 19.59 57 ARG B N 1
ATOM 1150 C CA . ARG B 1 57 ? 10.753 -5.670 10.040 1.00 19.87 57 ARG B CA 1
ATOM 1151 C C . ARG B 1 57 ? 10.646 -4.453 9.125 1.00 19.72 57 ARG B C 1
ATOM 1152 O O . ARG B 1 57 ? 10.497 -4.614 7.922 1.00 18.58 57 ARG B O 1
ATOM 1160 N N . GLN B 1 58 ? 10.703 -3.249 9.690 1.00 20.54 58 GLN B N 1
ATOM 1161 C CA . GLN B 1 58 ? 10.677 -2.010 8.905 1.00 23.39 58 GLN B CA 1
ATOM 1162 C C . GLN B 1 58 ? 12.082 -1.488 8.542 1.00 23.89 58 GLN B C 1
ATOM 1163 O O . GLN B 1 58 ? 12.869 -1.187 9.419 1.00 23.07 58 GLN B O 1
ATOM 1169 N N . TYR B 1 59 ? 12.396 -1.410 7.249 1.00 20.31 59 TYR B N 1
ATOM 1170 C CA . TYR B 1 59 ? 13.636 -0.818 6.802 1.00 25.89 59 TYR B CA 1
ATOM 1171 C C . TYR B 1 59 ? 13.321 0.482 6.063 1.00 29.30 59 TYR B C 1
ATOM 1172 O O . TYR B 1 59 ? 12.368 0.515 5.290 1.00 26.90 59 TYR B O 1
ATOM 1181 N N . ASP B 1 60 ? 14.123 1.524 6.253 1.00 26.76 60 ASP B N 1
ATOM 1182 C CA . ASP B 1 60 ? 13.826 2.830 5.652 1.00 29.23 60 ASP B CA 1
ATOM 1183 C C . ASP B 1 60 ? 14.741 3.144 4.454 1.00 26.58 60 ASP B C 1
ATOM 1184 O O . ASP B 1 60 ? 15.810 2.585 4.317 1.00 26.01 60 ASP B O 1
ATOM 1189 N N . GLN B 1 61 ? 14.298 4.026 3.567 1.00 29.09 61 GLN B N 1
ATOM 1190 C CA . GLN B 1 61 ? 15.149 4.581 2.508 1.00 30.49 61 GLN B CA 1
ATOM 1191 C C . GLN B 1 61 ? 15.848 3.486 1.709 1.00 28.82 61 GLN B C 1
ATOM 1192 O O . GLN B 1 61 ? 17.067 3.491 1.518 1.00 27.15 61 GLN B O 1
ATOM 1198 N N . ILE B 1 62 ? 15.057 2.487 1.316 1.00 26.31 62 ILE B N 1
ATOM 1199 C CA . ILE B 1 62 ? 15.541 1.354 0.560 1.00 26.01 62 ILE B CA 1
ATOM 1200 C C . ILE B 1 62 ? 15.229 1.601 -0.904 1.00 26.64 62 ILE B C 1
ATOM 1201 O O . ILE B 1 62 ? 14.076 1.860 -1.241 1.00 23.60 62 ILE B O 1
ATOM 1206 N N . PRO B 1 63 ? 16.237 1.495 -1.781 1.00 28.09 63 PRO B N 1
ATOM 1207 C CA . PRO B 1 63 ? 15.971 1.636 -3.212 1.00 28.41 63 PRO B CA 1
ATOM 1208 C C . PRO B 1 63 ? 15.215 0.453 -3.815 1.00 26.82 63 PRO B C 1
ATOM 1209 O O . PRO B 1 63 ? 15.540 -0.694 -3.543 1.00 28.23 63 PRO B O 1
ATOM 1213 N N . ILE B 1 64 ? 14.228 0.725 -4.658 1.00 26.62 64 ILE B N 1
ATOM 1214 C CA . ILE B 1 64 ? 13.547 -0.357 -5.356 1.00 26.95 64 ILE B CA 1
ATOM 1215 C C . ILE B 1 64 ? 13.146 0.097 -6.756 1.00 26.98 64 ILE B C 1
ATOM 1216 O O . ILE B 1 64 ? 12.839 1.257 -6.950 1.00 27.39 64 ILE B O 1
ATOM 1221 N N . GLU B 1 65 ? 13.256 -0.776 -7.747 1.00 27.88 65 GLU B N 1
ATOM 1222 C CA . GLU B 1 65 ? 12.801 -0.433 -9.096 1.00 29.56 65 GLU B CA 1
ATOM 1223 C C . GLU B 1 65 ? 11.504 -1.180 -9.355 1.00 27.45 65 GLU B C 1
ATOM 1224 O O . GLU B 1 65 ? 11.413 -2.384 -9.109 1.00 30.62 65 GLU B O 1
ATOM 1230 N N . ILE B 1 66 ? 10.475 -0.456 -9.757 1.00 26.95 66 ILE B N 1
ATOM 1231 C CA . ILE B 1 66 ? 9.133 -1.035 -9.880 1.00 29.09 66 ILE B CA 1
ATOM 1232 C C . ILE B 1 66 ? 8.678 -0.846 -11.331 1.00 33.25 66 ILE B C 1
ATOM 1233 O O . ILE B 1 66 ? 8.523 0.287 -11.784 1.00 31.88 66 ILE B O 1
ATOM 1238 N N . CYS B 1 67 ? 8.613 -1.937 -12.086 1.00 36.69 67 CYS B N 1
ATOM 1239 C CA . CYS B 1 67 ? 8.179 -1.863 -13.481 1.00 45.13 67 CYS B CA 1
ATOM 1240 C C . CYS B 1 67 ? 8.762 -0.622 -14.184 1.00 44.84 67 CYS B C 1
ATOM 1241 O O . CYS B 1 67 ? 8.051 0.122 -14.857 1.00 45.74 67 CYS B O 1
ATOM 1244 N N . GLY B 1 68 ? 10.060 -0.385 -13.995 1.00 47.99 68 GLY B N 1
ATOM 1245 C CA . GLY B 1 68 ? 10.776 0.678 -14.704 1.00 43.92 68 GLY B CA 1
ATOM 1246 C C . GLY B 1 68 ? 11.127 1.908 -13.885 1.00 43.58 68 GLY B C 1
ATOM 1247 O O . GLY B 1 68 ? 11.987 2.700 -14.272 1.00 46.71 68 GLY B O 1
ATOM 1248 N N . HIS B 1 69 ? 10.448 2.109 -12.764 1.00 40.39 69 HIS B N 1
ATOM 1249 C CA . HIS B 1 69 ? 10.534 3.387 -12.061 1.00 41.21 69 HIS B CA 1
ATOM 1250 C C . HIS B 1 69 ? 11.321 3.214 -10.767 1.00 36.79 69 HIS B C 1
ATOM 1251 O O . HIS B 1 69 ? 10.973 2.386 -9.918 1.00 37.80 69 HIS B O 1
ATOM 1258 N N . LYS B 1 70 ? 12.371 4.005 -10.616 1.00 31.95 70 LYS B N 1
ATOM 1259 C CA . LYS B 1 70 ? 13.133 4.067 -9.376 1.00 38.92 70 LYS B CA 1
ATOM 1260 C C . LYS B 1 70 ? 12.287 4.647 -8.252 1.00 36.75 70 LYS B C 1
ATOM 1261 O O . LYS B 1 70 ? 11.595 5.646 -8.426 1.00 39.55 70 LYS B O 1
ATOM 1263 N N . ALA B 1 71 ? 12.327 3.982 -7.107 1.00 27.51 71 ALA B N 1
ATOM 1264 C CA . ALA B 1 71 ? 11.749 4.535 -5.907 1.00 27.54 71 ALA B CA 1
ATOM 1265 C C . ALA B 1 71 ? 12.728 4.257 -4.774 1.00 27.33 71 ALA B C 1
ATOM 1266 O O . ALA B 1 71 ? 13.619 3.397 -4.875 1.00 26.94 71 ALA B O 1
ATOM 1268 N N . ILE B 1 72 ? 12.621 5.062 -3.726 1.00 25.14 72 ILE B N 1
ATOM 1269 C CA . ILE B 1 72 ? 13.454 4.884 -2.542 1.00 23.81 72 ILE B CA 1
ATOM 1270 C C . ILE B 1 72 ? 12.511 5.181 -1.386 1.00 23.52 72 ILE B C 1
ATOM 1271 O O . ILE B 1 72 ? 11.966 6.266 -1.272 1.00 26.82 72 ILE B O 1
ATOM 1276 N N . GLY B 1 73 ? 12.302 4.219 -0.512 1.00 22.14 73 GLY B N 1
ATOM 1277 C CA . GLY B 1 73 ? 11.382 4.472 0.581 1.00 24.22 73 GLY B CA 1
ATOM 1278 C C . GLY B 1 73 ? 11.314 3.261 1.473 1.00 22.29 73 GLY B C 1
ATOM 1279 O O . GLY B 1 73 ? 12.191 2.400 1.433 1.00 22.37 73 GLY B O 1
ATOM 1280 N N . THR B 1 74 ? 10.281 3.209 2.298 1.00 23.93 74 THR B N 1
ATOM 1281 C CA . THR B 1 74 ? 10.203 2.198 3.354 1.00 24.83 74 THR B CA 1
ATOM 1282 C C . THR B 1 74 ? 9.665 0.887 2.834 1.00 23.94 74 THR B C 1
ATOM 1283 O O . THR B 1 74 ? 8.766 0.889 1.992 1.00 22.83 74 THR B O 1
ATOM 1287 N N . VAL B 1 75 ? 10.250 -0.202 3.329 1.00 23.57 75 VAL B N 1
ATOM 1288 C CA . VAL B 1 75 ? 9.888 -1.564 2.975 1.00 23.33 75 VAL B CA 1
ATOM 1289 C C . VAL B 1 75 ? 9.692 -2.305 4.289 1.00 21.73 75 VAL B C 1
ATOM 1290 O O . VAL B 1 75 ? 10.541 -2.221 5.175 1.00 23.99 75 VAL B O 1
ATOM 1294 N N . LEU B 1 76 ? 8.567 -2.987 4.406 1.00 20.71 76 LEU B N 1
ATOM 1295 C CA . LEU B 1 76 ? 8.306 -3.922 5.508 1.00 21.21 76 LEU B CA 1
ATOM 1296 C C . LEU B 1 76 ? 8.568 -5.328 4.970 1.00 22.69 76 LEU B C 1
ATOM 1297 O O . LEU B 1 76 ? 8.155 -5.652 3.844 1.00 23.83 76 LEU B O 1
ATOM 1302 N N . VAL B 1 77 ? 9.213 -6.156 5.779 1.00 17.94 77 VAL B N 1
ATOM 1303 C CA . VAL B 1 77 ? 9.550 -7.524 5.386 1.00 17.95 77 VAL B CA 1
ATOM 1304 C C . VAL B 1 77 ? 8.989 -8.481 6.423 1.00 18.85 77 VAL B C 1
ATOM 1305 O O . VAL B 1 77 ? 9.250 -8.338 7.618 1.00 18.27 77 VAL B O 1
ATOM 1309 N N . GLY B 1 78 ? 8.284 -9.518 5.977 1.00 20.19 78 GLY B N 1
ATOM 1310 C CA . GLY B 1 78 ? 7.633 -10.437 6.899 1.00 21.52 78 GLY B CA 1
ATOM 1311 C C . GLY B 1 78 ? 6.846 -11.467 6.126 1.00 22.78 78 GLY B C 1
ATOM 1312 O O . GLY B 1 78 ? 6.873 -11.472 4.871 1.00 23.40 78 GLY B O 1
ATOM 1313 N N . PRO B 1 79 ? 6.001 -12.224 6.825 1.00 23.38 79 PRO B N 1
ATOM 1314 C CA . PRO B 1 79 ? 5.307 -13.346 6.153 1.00 24.13 79 PRO B CA 1
ATOM 1315 C C . PRO B 1 79 ? 4.027 -12.952 5.384 1.00 25.57 79 PRO B C 1
ATOM 1316 O O . PRO B 1 79 ? 2.929 -13.480 5.611 1.00 23.69 79 PRO B O 1
ATOM 1320 N N . THR B 1 80 ? 4.147 -12.010 4.459 1.00 22.58 80 THR B N 1
ATOM 1321 C CA . THR B 1 80 ? 3.052 -11.741 3.526 1.00 21.89 80 THR B CA 1
ATOM 1322 C C . THR B 1 80 ? 2.885 -12.865 2.504 1.00 22.55 80 THR B C 1
ATOM 1323 O O . THR B 1 80 ? 3.880 -13.409 1.994 1.00 22.73 80 THR B O 1
ATOM 1327 N N . PRO B 1 81 ? 1.631 -13.201 2.156 1.00 22.25 81 PRO B N 1
ATOM 1328 C CA . PRO B 1 81 ? 1.487 -14.226 1.128 1.00 22.91 81 PRO B CA 1
ATOM 1329 C C . PRO B 1 81 ? 2.001 -13.866 -0.259 1.00 23.50 81 PRO B C 1
ATOM 1330 O O . PRO B 1 81 ? 2.169 -14.752 -1.074 1.00 23.49 81 PRO B O 1
ATOM 1334 N N . VAL B 1 82 ? 2.071 -12.587 -0.579 1.00 20.00 82 VAL B N 1
ATOM 1335 C CA . VAL B 1 82 ? 2.535 -12.123 -1.896 1.00 20.80 82 VAL B CA 1
ATOM 1336 C C . VAL B 1 82 ? 3.267 -10.821 -1.607 1.00 20.72 82 VAL B C 1
ATOM 1337 O O . VAL B 1 82 ? 2.917 -10.084 -0.654 1.00 17.95 82 VAL B O 1
ATOM 1341 N N . ASN B 1 83 ? 4.263 -10.516 -2.432 1.00 20.31 83 ASN B N 1
ATOM 1342 C CA . ASN B 1 83 ? 4.870 -9.189 -2.413 1.00 20.54 83 ASN B CA 1
ATOM 1343 C C . ASN B 1 83 ? 3.870 -8.108 -2.818 1.00 18.05 83 ASN B C 1
ATOM 1344 O O . ASN B 1 83 ? 3.266 -8.157 -3.907 1.00 17.71 83 ASN B O 1
ATOM 1349 N N . ILE B 1 84 ? 3.784 -7.072 -1.985 1.00 18.50 84 ILE B N 1
ATOM 1350 C CA . ILE B 1 84 ? 2.816 -6.018 -2.129 1.00 19.90 84 ILE B CA 1
ATOM 1351 C C . ILE B 1 84 ? 3.489 -4.635 -2.243 1.00 18.83 84 ILE B C 1
ATOM 1352 O O . ILE B 1 84 ? 4.316 -4.260 -1.400 1.00 18.01 84 ILE B O 1
ATOM 1357 N N . ILE B 1 85 ? 3.252 -3.947 -3.358 1.00 17.30 85 ILE B N 1
ATOM 1358 C CA . ILE B 1 85 ? 3.546 -2.523 -3.487 1.00 17.85 85 ILE B CA 1
ATOM 1359 C C . ILE B 1 85 ? 2.341 -1.697 -3.017 1.00 18.50 85 ILE B C 1
ATOM 1360 O O . ILE B 1 85 ? 1.292 -1.638 -3.676 1.00 17.97 85 ILE B O 1
ATOM 1365 N N . GLY B 1 86 ? 2.526 -0.970 -1.920 1.00 18.02 86 GLY B N 1
ATOM 1366 C CA . GLY B 1 86 ? 1.461 -0.186 -1.356 1.00 17.72 86 GLY B CA 1
ATOM 1367 C C . GLY B 1 86 ? 1.511 1.268 -1.741 1.00 18.06 86 GLY B C 1
ATOM 1368 O O . GLY B 1 86 ? 2.366 1.705 -2.521 1.00 18.66 86 GLY B O 1
ATOM 1369 N N . ARG B 1 87 ? 0.606 2.039 -1.154 1.00 17.40 87 ARG B N 1
ATOM 1370 C CA . ARG B 1 87 ? 0.414 3.415 -1.590 1.00 18.39 87 ARG B CA 1
ATOM 1371 C C . ARG B 1 87 ? 1.645 4.285 -1.437 1.00 20.71 87 ARG B C 1
ATOM 1372 O O . ARG B 1 87 ? 1.845 5.188 -2.258 1.00 22.33 87 ARG B O 1
ATOM 1380 N N . ASP B 1 88 ? 2.436 4.073 -0.398 1.00 22.57 88 ASP B N 1
ATOM 1381 C CA . ASP B 1 88 ? 3.666 4.863 -0.232 1.00 27.26 88 ASP B CA 1
ATOM 1382 C C . ASP B 1 88 ? 4.537 4.840 -1.480 1.00 24.51 88 ASP B C 1
ATOM 1383 O O . ASP B 1 88 ? 4.991 5.894 -1.965 1.00 25.47 88 ASP B O 1
ATOM 1388 N N . LEU B 1 89 ? 4.703 3.675 -2.087 1.00 21.06 89 LEU B N 1
ATOM 1389 C CA . LEU B 1 89 ? 5.523 3.595 -3.289 1.00 20.99 89 LEU B CA 1
ATOM 1390 C C . LEU B 1 89 ? 4.746 3.837 -4.565 1.00 20.22 89 LEU B C 1
ATOM 1391 O O . LEU B 1 89 ? 5.280 4.374 -5.547 1.00 20.70 89 LEU B O 1
ATOM 1396 N N . LEU B 1 90 ? 3.464 3.490 -4.575 1.00 18.07 90 LEU B N 1
ATOM 1397 C CA . LEU B 1 90 ? 2.706 3.768 -5.779 1.00 18.43 90 LEU B CA 1
ATOM 1398 C C . LEU B 1 90 ? 2.724 5.268 -6.092 1.00 18.55 90 LEU B C 1
ATOM 1399 O O . LEU B 1 90 ? 2.791 5.664 -7.269 1.00 20.29 90 LEU B O 1
ATOM 1404 N N . THR B 1 91 ? 2.575 6.093 -5.049 1.00 17.91 91 THR B N 1
ATOM 1405 C CA . THR B 1 91 ? 2.583 7.549 -5.235 1.00 20.96 91 THR B CA 1
ATOM 1406 C C . THR B 1 91 ? 3.938 8.020 -5.744 1.00 20.89 91 THR B C 1
ATOM 1407 O O . THR B 1 91 ? 4.011 8.943 -6.579 1.00 21.06 91 THR B O 1
ATOM 1411 N N . GLN B 1 92 ? 5.016 7.395 -5.281 1.00 21.10 92 GLN B N 1
ATOM 1412 C CA . GLN B 1 92 ? 6.341 7.762 -5.763 1.00 22.33 92 GLN B CA 1
ATOM 1413 C C . GLN B 1 92 ? 6.519 7.518 -7.250 1.00 25.74 92 GLN B C 1
ATOM 1414 O O . GLN B 1 92 ? 7.195 8.307 -7.921 1.00 28.46 92 GLN B O 1
ATOM 1420 N N . ILE B 1 93 ? 5.875 6.487 -7.801 1.00 23.21 93 ILE B N 1
ATOM 1421 C CA . ILE B 1 93 ? 6.054 6.236 -9.229 1.00 28.12 93 ILE B CA 1
ATOM 1422 C C . ILE B 1 93 ? 4.963 6.827 -10.114 1.00 29.62 93 ILE B C 1
ATOM 1423 O O . ILE B 1 93 ? 4.909 6.552 -11.321 1.00 33.55 93 ILE B O 1
ATOM 1428 N N . GLY B 1 94 ? 4.062 7.584 -9.512 1.00 31.92 94 GLY B N 1
ATOM 1429 C CA . GLY B 1 94 ? 3.062 8.328 -10.273 1.00 31.63 94 GLY B CA 1
ATOM 1430 C C . GLY B 1 94 ? 1.785 7.582 -10.610 1.00 31.01 94 GLY B C 1
ATOM 1431 O O . GLY B 1 94 ? 1.049 7.987 -11.512 1.00 28.70 94 GLY B O 1
ATOM 1432 N N . CYS B 1 95 ? 1.494 6.532 -9.856 1.00 25.43 95 CYS B N 1
ATOM 1433 C CA . CYS B 1 95 ? 0.370 5.629 -10.160 1.00 25.80 95 CYS B CA 1
ATOM 1434 C C . CYS B 1 95 ? -0.928 6.197 -9.599 1.00 23.95 95 CYS B C 1
ATOM 1435 O O . CYS B 1 95 ? -0.925 6.712 -8.498 1.00 26.18 95 CYS B O 1
ATOM 1438 N N . THR B 1 96 ? -1.973 6.255 -10.426 1.00 24.31 96 THR B N 1
ATOM 1439 C CA . THR B 1 96 ? -3.304 6.646 -10.025 1.00 23.91 96 THR B CA 1
ATOM 1440 C C . THR B 1 96 ? -4.307 5.578 -10.355 1.00 24.39 96 THR B C 1
ATOM 1441 O O . THR B 1 96 ? -4.034 4.688 -11.149 1.00 22.38 96 THR B O 1
ATOM 1445 N N . LEU B 1 97 ? -5.456 5.632 -9.694 1.00 24.06 97 LEU B N 1
ATOM 1446 C CA . LEU B 1 97 ? -6.572 4.764 -10.073 1.00 28.23 97 LEU B CA 1
ATOM 1447 C C . LEU B 1 97 ? -7.566 5.605 -10.851 1.00 30.31 97 LEU B C 1
ATOM 1448 O O . LEU B 1 97 ? -7.944 6.689 -10.407 1.00 33.98 97 LEU B O 1
ATOM 1453 N N . ASN B 1 98 ? -7.976 5.113 -12.016 1.00 30.05 98 ASN B N 1
ATOM 1454 C CA . ASN B 1 98 ? -8.764 5.905 -12.958 1.00 31.32 98 ASN B CA 1
ATOM 1455 C C . ASN B 1 98 ? -10.017 5.147 -13.440 1.00 36.26 98 ASN B C 1
ATOM 1456 O O . ASN B 1 98 ? -9.900 4.059 -14.017 1.00 32.17 98 ASN B O 1
ATOM 1461 N N . PHE B 1 99 ? -11.199 5.752 -13.307 1.00 36.27 99 PHE B N 1
ATOM 1462 C CA . PHE B 1 99 ? -12.421 5.175 -13.877 1.00 41.35 99 PHE B CA 1
ATOM 1463 C C . PHE B 1 99 ? -13.430 6.232 -14.333 1.00 44.77 99 PHE B C 1
ATOM 1464 O O . PHE B 1 99 ? -14.543 5.927 -14.754 1.00 52.25 99 PHE B O 1
ATOM 1473 N N . PRO C 1 1 ? -23.622 -19.937 -45.358 1.00 59.79 1 PRO C N 1
ATOM 1474 C CA . PRO C 1 1 ? -22.508 -19.565 -46.232 1.00 60.41 1 PRO C CA 1
ATOM 1475 C C . PRO C 1 1 ? -21.120 -19.762 -45.608 1.00 57.55 1 PRO C C 1
ATOM 1476 O O . PRO C 1 1 ? -21.003 -20.102 -44.435 1.00 56.29 1 PRO C O 1
ATOM 1480 N N . GLN C 1 2 ? -20.076 -19.570 -46.407 1.00 58.03 2 GLN C N 1
ATOM 1481 C CA . GLN C 1 2 ? -18.746 -19.303 -45.876 1.00 59.58 2 GLN C CA 1
ATOM 1482 C C . GLN C 1 2 ? -18.470 -17.810 -46.032 1.00 60.17 2 GLN C C 1
ATOM 1483 O O . GLN C 1 2 ? -18.272 -17.327 -47.148 1.00 63.21 2 GLN C O 1
ATOM 1485 N N . ILE C 1 3 ? -18.509 -17.084 -44.914 1.00 55.34 3 ILE C N 1
ATOM 1486 C CA . ILE C 1 3 ? -18.430 -15.625 -44.908 1.00 56.28 3 ILE C CA 1
ATOM 1487 C C . ILE C 1 3 ? -16.985 -15.172 -44.655 1.00 58.23 3 ILE C C 1
ATOM 1488 O O . ILE C 1 3 ? -16.292 -15.705 -43.778 1.00 47.61 3 ILE C O 1
ATOM 1493 N N . THR C 1 4 ? -16.521 -14.209 -45.450 1.00 52.75 4 THR C N 1
ATOM 1494 C CA . THR C 1 4 ? -15.141 -13.753 -45.326 1.00 50.90 4 THR C CA 1
ATOM 1495 C C . THR C 1 4 ? -15.076 -12.635 -44.305 1.00 44.08 4 THR C C 1
ATOM 1496 O O . THR C 1 4 ? -16.054 -11.908 -44.053 1.00 43.01 4 THR C O 1
ATOM 1500 N N . LEU C 1 5 ? -13.886 -12.473 -43.742 1.00 47.55 5 LEU C N 1
ATOM 1501 C CA . LEU C 1 5 ? -13.703 -11.517 -42.654 1.00 41.99 5 LEU C CA 1
ATOM 1502 C C . LEU C 1 5 ? -12.934 -10.327 -43.190 1.00 42.69 5 LEU C C 1
ATOM 1503 O O . LEU C 1 5 ? -12.614 -9.371 -42.472 1.00 33.63 5 LEU C O 1
ATOM 1508 N N . TRP C 1 6 ? -12.811 -10.329 -44.515 1.00 43.00 6 TRP C N 1
ATOM 1509 C CA . TRP C 1 6 ? -12.172 -9.241 -45.215 1.00 44.34 6 TRP C CA 1
ATOM 1510 C C . TRP C 1 6 ? -12.940 -7.953 -44.911 1.00 38.18 6 TRP C C 1
ATOM 1511 O O . TRP C 1 6 ? -12.360 -6.877 -44.896 1.00 43.82 6 TRP C O 1
ATOM 1522 N N . LYS C 1 7 ? -14.219 -8.054 -44.561 1.00 35.34 7 LYS C N 1
ATOM 1523 C CA . LYS C 1 7 ? -14.954 -6.905 -44.006 1.00 27.36 7 LYS C CA 1
ATOM 1524 C C . LYS C 1 7 ? -15.849 -7.368 -42.835 1.00 25.56 7 LYS C C 1
ATOM 1525 O O . LYS C 1 7 ? -15.985 -8.552 -42.653 1.00 27.92 7 LYS C O 1
ATOM 1527 N N . ARG C 1 8 ? -16.550 -6.455 -42.178 1.00 23.84 8 ARG C N 1
ATOM 1528 C CA . ARG C 1 8 ? -17.380 -6.795 -40.992 1.00 33.75 8 ARG C CA 1
ATOM 1529 C C . ARG C 1 8 ? -18.586 -7.649 -41.313 1.00 33.36 8 ARG C C 1
ATOM 1530 O O . ARG C 1 8 ? -19.452 -7.196 -42.059 1.00 33.76 8 ARG C O 1
ATOM 1538 N N . PRO C 1 9 ? -18.701 -8.820 -40.665 1.00 34.55 9 PRO C N 1
ATOM 1539 C CA . PRO C 1 9 ? -19.744 -9.790 -41.017 1.00 26.79 9 PRO C CA 1
ATOM 1540 C C . PRO C 1 9 ? -21.124 -9.364 -40.525 1.00 27.96 9 PRO C C 1
ATOM 1541 O O . PRO C 1 9 ? -21.571 -9.764 -39.455 1.00 27.56 9 PRO C O 1
ATOM 1545 N N . LEU C 1 10 ? -21.787 -8.486 -41.275 1.00 28.82 10 LEU C N 1
ATOM 1546 C CA . LEU C 1 10 ? -23.099 -7.968 -40.892 1.00 31.54 10 LEU C CA 1
ATOM 1547 C C . LEU C 1 10 ? -24.181 -8.827 -41.544 1.00 31.73 10 LEU C C 1
ATOM 1548 O O . LEU C 1 10 ? -23.986 -9.328 -42.651 1.00 36.64 10 LEU C O 1
ATOM 1553 N N . VAL C 1 11 ? -25.277 -9.061 -40.823 1.00 26.43 11 VAL C N 1
ATOM 1554 C CA . VAL C 1 11 ? -26.376 -9.900 -41.297 1.00 25.18 11 VAL C CA 1
ATOM 1555 C C . VAL C 1 11 ? -27.659 -9.223 -40.881 1.00 24.47 11 VAL C C 1
ATOM 1556 O O . VAL C 1 11 ? -27.648 -8.287 -40.075 1.00 26.80 11 VAL C O 1
ATOM 1560 N N . THR C 1 12 ? -28.765 -9.647 -41.496 1.00 23.35 12 THR C N 1
ATOM 1561 C CA . THR C 1 12 ? -30.075 -9.187 -41.120 1.00 20.23 12 THR C CA 1
ATOM 1562 C C . THR C 1 12 ? -30.587 -10.091 -40.020 1.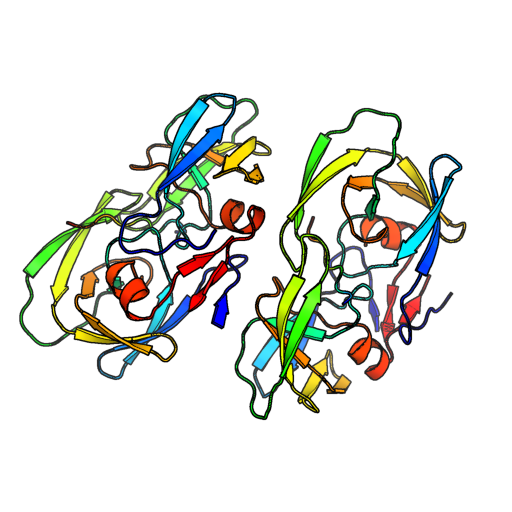00 22.36 12 THR C C 1
ATOM 1563 O O . THR C 1 12 ? -30.466 -11.305 -40.111 1.00 24.81 12 THR C O 1
ATOM 1567 N N . ILE C 1 13 ? -31.178 -9.495 -38.991 1.00 21.36 13 ILE C N 1
ATOM 1568 C CA . ILE C 1 13 ? -31.936 -10.266 -38.012 1.00 23.95 13 ILE C CA 1
ATOM 1569 C C . ILE C 1 13 ? -33.361 -9.770 -37.882 1.00 21.15 13 ILE C C 1
ATOM 1570 O O . ILE C 1 13 ? -33.653 -8.591 -38.108 1.00 24.90 13 ILE C O 1
ATOM 1575 N N . ARG C 1 14 ? -34.261 -10.690 -37.548 1.00 24.74 14 ARG C N 1
ATOM 1576 C CA . ARG C 1 14 ? -35.662 -10.357 -37.351 1.00 27.36 14 ARG C CA 1
ATOM 1577 C C . ARG C 1 14 ? -36.093 -10.812 -35.958 1.00 24.68 14 ARG C C 1
ATOM 1578 O O . ARG C 1 14 ? -35.878 -11.960 -35.588 1.00 21.69 14 ARG C O 1
ATOM 1586 N N . ILE C 1 15 ? -36.542 -9.847 -35.172 1.00 23.49 15 ILE C N 1
ATOM 1587 C CA . ILE C 1 15 ? -36.923 -10.090 -33.795 1.00 31.92 15 ILE C CA 1
ATOM 1588 C C . ILE C 1 15 ? -38.212 -9.323 -33.555 1.00 41.30 15 ILE C C 1
ATOM 1589 O O . ILE C 1 15 ? -38.305 -8.124 -33.836 1.00 33.26 15 ILE C O 1
ATOM 1594 N N . GLY C 1 16 ? -39.254 -10.058 -33.181 1.00 47.25 16 GLY C N 1
ATOM 1595 C CA . GLY C 1 16 ? -40.568 -9.466 -32.971 1.00 45.74 16 GLY C CA 1
ATOM 1596 C C . GLY C 1 16 ? -41.028 -8.707 -34.200 1.00 43.22 16 GLY C C 1
ATOM 1597 O O . GLY C 1 16 ? -41.601 -7.626 -34.081 1.00 36.82 16 GLY C O 1
ATOM 1598 N N . GLY C 1 17 ? -40.764 -9.265 -35.382 1.00 37.66 17 GLY C N 1
ATOM 1599 C CA . GLY C 1 17 ? -41.185 -8.629 -36.624 1.00 32.64 17 GLY C CA 1
ATOM 1600 C C . GLY C 1 17 ? -40.308 -7.467 -37.075 1.00 38.08 17 GLY C C 1
ATOM 1601 O O . GLY C 1 17 ? -40.522 -6.928 -38.154 1.00 40.75 17 GLY C O 1
ATOM 1602 N N . GLN C 1 18 ? -39.327 -7.068 -36.269 1.00 33.14 18 GLN C N 1
ATOM 1603 C CA . GLN C 1 18 ? -38.536 -5.856 -36.556 1.00 36.59 18 GLN C CA 1
ATOM 1604 C C . GLN C 1 18 ? -37.293 -6.320 -37.284 1.00 32.93 18 GLN C C 1
ATOM 1605 O O . GLN C 1 18 ? -36.696 -7.284 -36.836 1.00 27.42 18 GLN C O 1
ATOM 1611 N N . LEU C 1 19 ? -36.870 -5.657 -38.360 1.00 27.96 19 LEU C N 1
ATOM 1612 C CA . LEU C 1 19 ? -35.593 -6.027 -38.978 1.00 28.87 19 LEU C CA 1
ATOM 1613 C C . LEU C 1 19 ? -34.437 -5.164 -38.459 1.00 27.90 19 LEU C C 1
ATOM 1614 O O . LEU C 1 19 ? -34.568 -3.946 -38.310 1.00 28.21 19 LEU C O 1
ATOM 1619 N N . LYS C 1 20 ? -33.306 -5.808 -38.203 1.00 25.22 20 LYS C N 1
ATOM 1620 C CA . LYS C 1 20 ? -32.126 -5.090 -37.784 1.00 28.36 20 LYS C CA 1
ATOM 1621 C C . LYS C 1 20 ? -30.891 -5.637 -38.468 1.00 23.49 20 LYS C C 1
ATOM 1622 O O . LYS C 1 20 ? -30.830 -6.809 -38.824 1.00 26.02 20 LYS C O 1
ATOM 1628 N N . GLU C 1 21 ? -29.854 -4.806 -38.508 1.00 20.57 21 GLU C N 1
ATOM 1629 C CA . GLU C 1 21 ? -28.520 -5.200 -38.938 1.00 23.06 21 GLU C CA 1
ATOM 1630 C C . GLU C 1 21 ? -27.773 -5.653 -37.680 1.00 22.41 21 GLU C C 1
ATOM 1631 O O . GLU C 1 21 ? -27.819 -4.958 -36.664 1.00 22.23 21 GLU C O 1
ATOM 1637 N N . ALA C 1 22 ? -27.100 -6.791 -37.740 1.00 21.39 22 ALA C N 1
ATOM 1638 C CA . ALA C 1 22 ? -26.338 -7.270 -36.579 1.00 20.00 22 ALA C CA 1
ATOM 1639 C C . ALA C 1 22 ? -25.006 -7.818 -37.020 1.00 21.67 22 ALA C C 1
ATOM 1640 O O . ALA C 1 22 ? -24.853 -8.365 -38.117 1.00 21.99 22 ALA C O 1
ATOM 1642 N N . LEU C 1 23 ? -24.046 -7.764 -36.105 1.00 21.73 23 LEU C N 1
ATOM 1643 C CA . LEU C 1 23 ? -22.713 -8.244 -36.392 1.00 20.29 23 LEU C CA 1
ATOM 1644 C C . LEU C 1 23 ? -22.474 -9.648 -35.841 1.00 22.76 23 LEU C C 1
ATOM 1645 O O . LEU C 1 23 ? -22.707 -9.896 -34.658 1.00 20.13 23 LEU C O 1
ATOM 1650 N N . LEU C 1 24 ? -21.967 -10.542 -36.679 1.00 23.09 24 LEU C N 1
ATOM 1651 C CA . LEU C 1 24 ? -21.635 -11.908 -36.215 1.00 23.86 24 LEU C CA 1
ATOM 1652 C C . LEU C 1 24 ? -20.324 -11.956 -35.428 1.00 21.97 24 LEU C C 1
ATOM 1653 O O . LEU C 1 24 ? -19.235 -11.704 -35.962 1.00 23.51 24 LEU C O 1
ATOM 1658 N N . ASN C 1 25 ? -20.439 -12.151 -34.113 1.00 19.77 25 ASN C N 1
ATOM 1659 C CA . ASN C 1 25 ? -19.340 -11.815 -33.222 1.00 18.86 25 ASN C CA 1
ATOM 1660 C C . ASN C 1 25 ? -18.874 -13.012 -32.380 1.00 19.70 25 ASN C C 1
ATOM 1661 O O . ASN C 1 25 ? -19.484 -13.314 -31.342 1.00 16.74 25 ASN C O 1
ATOM 1666 N N . THR C 1 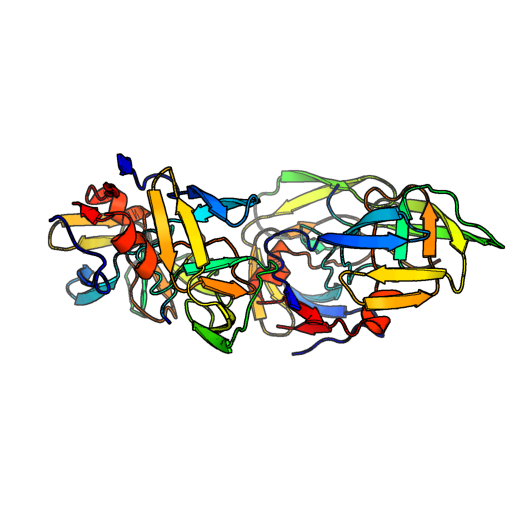26 ? -17.792 -13.674 -32.818 1.00 18.70 26 THR C N 1
ATOM 1667 C CA . THR C 1 26 ? -17.271 -14.833 -32.098 1.00 18.46 26 THR C CA 1
ATOM 1668 C C . THR C 1 26 ? -16.620 -14.412 -30.788 1.00 19.45 26 THR C C 1
ATOM 1669 O O . THR C 1 26 ? -16.298 -15.246 -29.935 1.00 20.73 26 THR C O 1
ATOM 1673 N N . GLY C 1 27 ? -16.346 -13.121 -30.664 1.00 17.26 27 GLY C N 1
ATOM 1674 C CA . GLY C 1 27 ? -15.749 -12.595 -29.433 1.00 17.82 27 GLY C CA 1
ATOM 1675 C C . GLY C 1 27 ? -16.751 -12.215 -28.370 1.00 19.36 27 GLY C C 1
ATOM 1676 O O . GLY C 1 27 ? -16.377 -11.564 -27.368 1.00 19.67 27 GLY C O 1
ATOM 1677 N N . ALA C 1 28 ? -18.032 -12.506 -28.602 1.00 17.00 28 ALA C N 1
ATOM 1678 C CA . ALA C 1 28 ? -19.102 -12.224 -27.660 1.00 17.36 28 ALA C CA 1
ATOM 1679 C C . ALA C 1 28 ? -19.746 -13.511 -27.174 1.00 20.84 28 ALA C C 1
ATOM 1680 O O . ALA C 1 28 ? -20.025 -14.432 -27.961 1.00 18.69 28 ALA C O 1
ATOM 1682 N N . ASP C 1 29 ? -19.873 -13.630 -25.859 1.00 20.11 29 ASP C N 1
ATOM 1683 C CA . ASP C 1 29 ? -20.490 -14.838 -25.295 1.00 21.54 29 ASP C CA 1
ATOM 1684 C C . ASP C 1 29 ? -22.000 -14.855 -25.577 1.00 19.87 29 ASP C C 1
ATOM 1685 O O . ASP C 1 29 ? -22.582 -15.917 -25.757 1.00 17.69 29 ASP C O 1
ATOM 1690 N N . ASN C 1 30 ? -22.629 -13.677 -25.597 1.00 21.19 30 ASN C N 1
ATOM 1691 C CA . ASN C 1 30 ? -24.094 -13.518 -25.561 1.00 21.70 30 ASN C CA 1
ATOM 1692 C C . ASN C 1 30 ? -24.519 -12.595 -26.703 1.00 22.63 30 ASN C C 1
ATOM 1693 O O . ASN C 1 30 ? -23.691 -11.874 -27.207 1.00 22.18 30 ASN C O 1
ATOM 1698 N N . THR C 1 31 ? -25.799 -12.581 -27.037 1.00 21.73 31 THR C N 1
ATOM 1699 C CA . THR C 1 31 ? -26.334 -11.713 -28.069 1.00 21.51 31 THR C CA 1
ATOM 1700 C C . THR C 1 31 ? -26.861 -10.469 -27.338 1.00 23.49 31 THR C C 1
ATOM 1701 O O . THR C 1 31 ? -27.512 -10.576 -26.287 1.00 22.64 31 THR C O 1
ATOM 1705 N N . VAL C 1 32 ? -26.403 -9.316 -27.796 1.00 19.85 32 VAL C N 1
ATOM 1706 C CA . VAL C 1 32 ? -26.701 -8.042 -27.200 1.00 20.67 32 VAL C CA 1
ATOM 1707 C C . VAL C 1 32 ? -27.258 -7.108 -28.285 1.00 20.39 32 VAL C C 1
ATOM 1708 O O . VAL C 1 32 ? -26.584 -6.815 -29.285 1.00 20.16 32 VAL C O 1
ATOM 1712 N N . LEU C 1 33 ? -28.496 -6.665 -28.085 1.00 21.43 33 LEU C N 1
ATOM 1713 C CA . LEU C 1 33 ? -29.175 -5.746 -29.031 1.00 20.56 33 LEU C CA 1
ATOM 1714 C C . LEU C 1 33 ? -29.313 -4.325 -28.530 1.00 21.41 33 LEU C C 1
ATOM 1715 O O . LEU C 1 33 ? -29.417 -4.064 -27.314 1.00 20.78 33 LEU C O 1
ATOM 1720 N N . GLU C 1 34 ? -29.374 -3.396 -29.474 1.00 22.23 34 GLU C N 1
ATOM 1721 C CA . GLU C 1 34 ? -29.617 -1.985 -29.107 1.00 28.89 34 GLU C CA 1
ATOM 1722 C C . GLU C 1 34 ? -30.985 -1.798 -28.458 1.00 29.16 34 GLU C C 1
ATOM 1723 O O . GLU C 1 34 ? -31.882 -2.590 -28.667 1.00 23.84 34 GLU C O 1
ATOM 1729 N N . GLU C 1 35 ? -31.113 -0.747 -27.657 1.00 32.77 35 GLU C N 1
ATOM 1730 C CA . GLU C 1 35 ? -32.338 -0.439 -26.949 1.00 37.84 35 GLU C CA 1
ATOM 1731 C C . GLU C 1 35 ? -33.575 -0.706 -27.808 1.00 35.72 35 GLU C C 1
ATOM 1732 O O . GLU C 1 35 ? -33.661 -0.276 -28.950 1.00 31.76 35 GLU C O 1
ATOM 1738 N N . MET C 1 36 ? -34.460 -1.528 -27.270 1.00 29.77 36 MET C N 1
ATOM 1739 C CA . MET C 1 36 ? -35.740 -1.833 -27.885 1.00 33.69 36 MET C CA 1
ATOM 1740 C C . MET C 1 36 ? -36.668 -2.393 -26.803 1.00 33.02 36 MET C C 1
ATOM 1741 O O . MET C 1 36 ? -36.209 -2.924 -25.773 1.00 30.18 36 MET C O 1
ATOM 1746 N N . ASN C 1 37 ? -37.976 -2.348 -27.047 1.00 25.52 37 ASN C N 1
ATOM 1747 C CA . ASN C 1 37 ? -38.887 -2.967 -26.094 1.00 30.47 37 ASN C CA 1
ATOM 1748 C C . ASN C 1 37 ? -39.063 -4.425 -26.468 1.00 31.46 37 ASN C C 1
ATOM 1749 O O . ASN C 1 37 ? -39.050 -4.764 -27.650 1.00 30.01 37 ASN C O 1
ATOM 1754 N N . LEU C 1 38 ? -39.027 -5.314 -25.486 1.00 25.18 38 LEU C N 1
ATOM 1755 C CA . LEU C 1 38 ? -39.420 -6.699 -25.746 1.00 28.37 38 LEU C CA 1
ATOM 1756 C C . LEU C 1 38 ? -40.446 -7.069 -24.711 1.00 31.46 38 LEU C C 1
ATOM 1757 O O . LEU C 1 38 ? -40.408 -6.520 -23.618 1.00 29.03 38 LEU C O 1
ATOM 1762 N N . PRO C 1 39 ? -41.317 -8.037 -25.035 1.00 36.97 39 PRO C N 1
ATOM 1763 C CA . PRO C 1 39 ? -42.241 -8.575 -24.047 1.00 40.28 39 PRO C CA 1
ATOM 1764 C C . PRO C 1 39 ? -41.543 -9.483 -23.049 1.00 36.98 39 PRO C C 1
ATOM 1765 O O . PRO C 1 39 ? -40.573 -10.145 -23.382 1.00 30.57 39 PRO C O 1
ATOM 1769 N N . GLY C 1 40 ? -42.105 -9.587 -21.855 1.00 35.75 40 GLY C N 1
ATOM 1770 C CA . GLY C 1 40 ? -41.674 -10.616 -20.931 1.00 38.39 40 GLY C CA 1
ATOM 1771 C C . GLY C 1 40 ? -40.942 -9.952 -19.796 1.00 36.90 40 GLY C C 1
ATOM 1772 O O . GLY C 1 40 ? -40.728 -8.730 -19.801 1.00 36.61 40 GLY C O 1
ATOM 1773 N N . LYS C 1 41 ? -40.676 -10.749 -18.769 1.00 33.71 41 LYS C N 1
ATOM 1774 C CA . LYS C 1 41 ? -39.987 -10.241 -17.602 1.00 38.08 41 LYS C CA 1
ATOM 1775 C C . LYS C 1 41 ? -38.551 -10.118 -18.084 1.00 37.74 41 LYS C C 1
ATOM 1776 O O . LYS C 1 41 ? -38.132 -10.812 -19.012 1.00 42.15 41 LYS C O 1
ATOM 1778 N N . TRP C 1 42 ? -37.811 -9.224 -17.459 1.00 34.03 42 TRP C N 1
ATOM 1779 C CA . TRP C 1 42 ? -36.383 -9.235 -17.641 1.00 35.96 42 TRP C CA 1
ATOM 1780 C C . TRP C 1 42 ? -35.673 -9.115 -16.305 1.00 36.37 42 TRP C C 1
ATOM 1781 O O . TRP C 1 42 ? -36.254 -8.672 -15.295 1.00 31.86 42 TRP C O 1
ATOM 1792 N N . LYS C 1 43 ? -34.408 -9.525 -16.307 1.00 37.73 43 LYS C N 1
ATOM 1793 C CA . LYS C 1 43 ? -33.520 -9.323 -15.173 1.00 38.59 43 LYS C CA 1
ATOM 1794 C C . LYS C 1 43 ? -32.375 -8.403 -15.586 1.00 41.07 43 LYS C C 1
ATOM 1795 O O . LYS C 1 43 ? -31.854 -8.521 -16.699 1.00 31.38 43 LYS C O 1
ATOM 1801 N N . PRO C 1 44 ? -31.963 -7.488 -14.694 1.00 37.94 44 PRO C N 1
ATOM 1802 C CA . PRO C 1 44 ? -30.780 -6.664 -14.950 1.00 40.12 44 PRO C CA 1
ATOM 1803 C C . PRO C 1 44 ? -29.492 -7.495 -14.931 1.00 38.37 44 PRO C C 1
ATOM 1804 O O . PRO C 1 44 ? -29.357 -8.397 -14.105 1.00 38.42 44 PRO C O 1
ATOM 1808 N N . LYS C 1 45 ? -28.593 -7.255 -15.881 1.00 36.86 45 LYS C N 1
ATOM 1809 C CA . LYS C 1 45 ? -27.272 -7.889 -15.878 1.00 31.00 45 LYS C CA 1
ATOM 1810 C C . LYS C 1 45 ? -26.207 -6.863 -16.238 1.00 30.68 45 LYS C C 1
ATOM 1811 O O . LYS C 1 45 ? -26.518 -5.824 -16.780 1.00 30.76 45 LYS C O 1
ATOM 1817 N N . MET C 1 46 ? -24.948 -7.173 -15.945 1.00 33.18 46 MET C N 1
ATOM 1818 C CA . MET C 1 46 ? -23.808 -6.350 -16.370 1.00 37.67 46 MET C CA 1
ATOM 1819 C C . MET C 1 46 ? -22.963 -7.156 -17.328 1.00 34.94 46 MET C C 1
ATOM 1820 O O . MET C 1 46 ? -22.753 -8.350 -17.117 1.00 38.91 46 MET C O 1
ATOM 1825 N N . ILE C 1 47 ? -22.558 -6.531 -18.432 1.00 31.00 47 ILE C N 1
ATOM 1826 C CA . ILE C 1 47 ? -21.667 -7.220 -19.346 1.00 27.63 47 ILE C CA 1
ATOM 1827 C C . ILE C 1 47 ? -20.452 -6.365 -19.656 1.00 25.48 47 ILE C C 1
ATOM 1828 O O . ILE C 1 47 ? -20.554 -5.154 -19.768 1.00 25.58 47 ILE C O 1
ATOM 1833 N N . GLY C 1 48 ? -19.319 -7.026 -19.826 1.00 28.04 48 GLY C N 1
ATOM 1834 C CA . GLY C 1 48 ? -18.027 -6.348 -19.924 1.00 31.60 48 GLY C CA 1
ATOM 1835 C C . GLY C 1 48 ? -17.473 -6.382 -21.334 1.00 27.31 48 GLY C C 1
ATOM 1836 O O . GLY C 1 48 ? -17.514 -7.434 -21.986 1.00 29.13 48 GLY C O 1
ATOM 1837 N N . GLY C 1 49 ? -16.972 -5.232 -21.790 1.00 27.16 49 GLY C N 1
ATOM 1838 C CA . GLY C 1 49 ? -16.376 -5.063 -23.121 1.00 31.28 49 GLY C CA 1
ATOM 1839 C C . GLY C 1 49 ? -14.928 -4.614 -23.097 1.00 30.52 49 GLY C C 1
ATOM 1840 O O . GLY C 1 49 ? -14.264 -4.694 -22.065 1.00 31.92 49 GLY C O 1
ATOM 1841 N N . ILE C 1 50 ? -14.450 -4.053 -24.202 1.00 32.12 50 ILE C N 1
ATOM 1842 C CA . ILE C 1 50 ? -13.051 -3.639 -24.248 1.00 31.90 50 ILE C CA 1
ATOM 1843 C C . ILE C 1 50 ? -12.823 -2.360 -23.446 1.00 35.60 50 ILE C C 1
ATOM 1844 O O . ILE C 1 50 ? -11.757 -2.177 -22.873 1.00 42.29 50 ILE C O 1
ATOM 1849 N N . GLY C 1 51 ? -13.852 -1.529 -23.326 1.00 37.43 51 GLY C N 1
ATOM 1850 C CA . GLY C 1 51 ? -13.692 -0.202 -22.718 1.00 37.80 51 GLY C CA 1
ATOM 1851 C C . GLY C 1 51 ? -14.362 0.029 -21.374 1.00 37.52 51 GLY C C 1
ATOM 1852 O O . GLY C 1 51 ? -14.398 1.170 -20.894 1.00 34.83 51 GLY C O 1
ATOM 1853 N N . GLY C 1 52 ? -14.815 -1.044 -20.733 1.00 32.00 52 GLY C N 1
ATOM 1854 C CA . GLY C 1 52 ? -15.721 -0.980 -19.582 1.00 32.00 52 GLY C CA 1
ATOM 1855 C C . GLY C 1 52 ? -16.973 -1.851 -19.701 1.00 33.27 52 GLY C C 1
ATOM 1856 O O . GLY C 1 52 ? -17.050 -2.772 -20.538 1.00 28.29 52 GLY C O 1
ATOM 1857 N N . PHE C 1 53 ? -17.956 -1.577 -18.847 1.00 29.13 53 PHE C N 1
ATOM 1858 C CA . PHE C 1 53 ? -19.131 -2.448 -18.732 1.00 32.02 53 PHE C CA 1
ATOM 1859 C C . PHE C 1 53 ? -20.365 -1.619 -19.003 1.00 29.71 53 PHE C C 1
ATOM 1860 O O . PHE C 1 53 ? -20.374 -0.393 -18.833 1.00 32.00 53 PHE C O 1
ATOM 1868 N N . ILE C 1 54 ? -21.417 -2.318 -19.418 1.00 32.54 54 ILE C N 1
ATOM 1869 C CA . ILE C 1 54 ? -22.730 -1.708 -19.579 1.00 25.57 54 ILE C CA 1
ATOM 1870 C C . ILE C 1 54 ? -23.764 -2.556 -18.857 1.00 22.72 54 ILE C C 1
ATOM 1871 O O . ILE C 1 54 ? -23.601 -3.778 -18.723 1.00 25.26 54 ILE C O 1
ATOM 1876 N N . LYS C 1 55 ? -24.781 -1.876 -18.339 1.00 25.91 55 LYS C N 1
ATOM 1877 C CA . LYS C 1 55 ? -25.953 -2.523 -17.772 1.00 29.10 55 LYS C CA 1
ATOM 1878 C C . LYS C 1 55 ? -26.976 -2.838 -18.857 1.00 23.27 55 LYS C C 1
ATOM 1879 O O . LYS C 1 55 ? -27.161 -2.052 -19.802 1.00 26.60 55 LYS C O 1
ATOM 1881 N N . VAL C 1 56 ? -27.486 -4.069 -18.812 1.00 25.74 56 VAL C N 1
ATOM 1882 C CA . VAL C 1 56 ? -28.430 -4.557 -19.832 1.00 26.65 56 VAL C CA 1
ATOM 1883 C C . VAL C 1 56 ? -29.624 -5.258 -19.197 1.00 28.39 56 VAL C C 1
ATOM 1884 O O . VAL C 1 56 ? -29.544 -5.796 -18.075 1.00 26.71 56 VAL C O 1
ATOM 1888 N N . ARG C 1 57 ? -30.695 -5.355 -19.977 1.00 26.60 57 ARG C N 1
ATOM 1889 C CA . ARG C 1 57 ? -31.848 -6.155 -19.578 1.00 22.63 57 ARG C CA 1
ATOM 1890 C C . ARG C 1 57 ? -31.809 -7.486 -20.284 1.00 25.90 57 ARG C C 1
ATOM 1891 O O . ARG C 1 57 ? -31.723 -7.547 -21.508 1.00 24.66 57 ARG C O 1
ATOM 1899 N N . GLN C 1 58 ? -31.931 -8.552 -19.508 1.00 25.59 58 GLN C N 1
ATOM 1900 C CA . GLN C 1 58 ? -31.920 -9.886 -20.030 1.00 23.41 58 GLN C CA 1
ATOM 1901 C C . GLN C 1 58 ? -33.336 -10.422 -20.199 1.00 28.68 58 GLN C C 1
ATOM 1902 O O . GLN C 1 58 ? -34.085 -10.542 -19.215 1.00 29.87 58 GLN C O 1
ATOM 1908 N N . TYR C 1 59 ? -33.679 -10.774 -21.436 1.00 24.09 59 TYR C N 1
ATOM 1909 C CA . TYR C 1 59 ? -34.971 -11.404 -21.767 1.00 26.86 59 TYR C CA 1
ATOM 1910 C C . TYR C 1 59 ? -34.781 -12.868 -22.125 1.00 30.12 59 TYR C C 1
ATOM 1911 O O . TYR C 1 59 ? -33.844 -13.217 -22.835 1.00 33.08 59 TYR C O 1
ATOM 1920 N N . ASP C 1 60 ? -35.642 -13.745 -21.622 1.00 30.81 60 ASP C N 1
ATOM 1921 C CA . ASP C 1 60 ? -35.546 -15.162 -21.938 1.00 32.52 60 ASP C CA 1
ATOM 1922 C C . ASP C 1 60 ? -36.421 -15.596 -23.099 1.00 30.88 60 ASP C C 1
ATOM 1923 O O . ASP C 1 60 ? -37.470 -15.022 -23.373 1.00 28.97 60 ASP C O 1
ATOM 1925 N N . GLN C 1 61 ? -35.995 -16.670 -23.747 1.00 27.90 61 GLN C N 1
ATOM 1926 C CA . GLN C 1 61 ? -36.797 -17.339 -24.753 1.00 29.89 61 GLN C CA 1
ATOM 1927 C C . GLN C 1 61 ? -37.376 -16.390 -25.783 1.00 27.15 61 GLN C C 1
ATOM 1928 O O . GLN C 1 61 ? -38.581 -16.432 -26.072 1.00 30.03 61 GLN C O 1
ATOM 1930 N N . ILE C 1 62 ? -36.511 -15.576 -26.395 1.00 23.67 62 ILE C N 1
ATOM 1931 C CA . ILE C 1 62 ? -36.945 -14.686 -27.457 1.00 23.28 62 ILE C CA 1
ATOM 1932 C C . ILE C 1 62 ? -36.584 -15.263 -28.816 1.00 20.86 62 ILE C C 1
ATOM 1933 O O . ILE C 1 62 ? -35.398 -15.492 -29.090 1.00 22.02 62 ILE C O 1
ATOM 1938 N N . PRO C 1 63 ? -37.586 -15.474 -29.685 1.00 26.39 63 PRO C N 1
ATOM 1939 C CA . PRO C 1 63 ? -37.286 -15.957 -31.029 1.00 28.28 63 PRO C CA 1
ATOM 1940 C C . PRO C 1 63 ? -36.608 -14.898 -31.888 1.00 29.47 63 PRO C C 1
ATOM 1941 O O . PRO C 1 63 ? -37.000 -13.732 -31.844 1.00 29.54 63 PRO C O 1
ATOM 1945 N N . ILE C 1 64 ? -35.542 -15.298 -32.575 1.00 27.86 64 ILE C N 1
ATOM 1946 C CA . ILE C 1 64 ? -34.871 -14.449 -33.552 1.00 27.86 64 ILE C CA 1
ATOM 1947 C C . ILE C 1 64 ? -34.588 -15.277 -34.801 1.00 31.15 64 ILE C C 1
ATOM 1948 O O . ILE C 1 64 ? -34.273 -16.477 -34.729 1.00 33.24 64 ILE C O 1
ATOM 1953 N N . GLU C 1 65 ? -34.802 -14.663 -35.954 1.00 24.51 65 GLU C N 1
ATOM 1954 C CA . GLU C 1 65 ? -34.387 -15.257 -37.211 1.00 29.95 65 GLU C CA 1
ATOM 1955 C C . GLU C 1 65 ? -33.099 -14.566 -37.658 1.00 29.35 65 GLU C C 1
ATOM 1956 O O . GLU C 1 65 ? -33.031 -13.336 -37.720 1.00 29.47 65 GLU C O 1
ATOM 1958 N N . ILE C 1 66 ? -32.060 -15.361 -37.910 1.00 31.64 66 ILE C N 1
ATOM 1959 C CA . ILE C 1 66 ? -30.746 -14.816 -38.263 1.00 33.77 66 ILE C CA 1
ATOM 1960 C C . ILE C 1 66 ? -30.391 -15.373 -39.637 1.00 39.34 66 ILE C C 1
ATOM 1961 O O . ILE C 1 66 ? -30.385 -16.592 -39.847 1.00 33.16 66 ILE C O 1
ATOM 1966 N N . CYS C 1 67 ? -30.230 -14.495 -40.622 1.00 49.99 67 CYS C N 1
ATOM 1967 C CA . CYS C 1 67 ? -30.149 -14.960 -42.010 1.00 53.17 67 CYS C CA 1
ATOM 1968 C C . CYS C 1 67 ? -31.217 -16.006 -42.330 1.00 49.43 67 CYS C C 1
ATOM 1969 O O . CYS C 1 67 ? -30.926 -17.036 -42.952 1.00 46.43 67 CYS C O 1
ATOM 1972 N N . GLY C 1 68 ? -32.436 -15.779 -41.856 1.00 48.71 68 GLY C N 1
ATOM 1973 C CA . GLY C 1 68 ? -33.480 -16.802 -41.914 1.00 57.42 68 GLY C CA 1
ATOM 1974 C C . GLY C 1 68 ? -33.180 -18.207 -41.391 1.00 56.42 68 GLY C C 1
ATOM 1975 O O . GLY C 1 68 ? -33.791 -19.170 -41.854 1.00 64.16 68 GLY C O 1
ATOM 1976 N N . HIS C 1 69 ? -32.257 -18.356 -40.439 1.00 48.25 69 HIS C N 1
ATOM 1977 C CA . HIS C 1 69 ? -32.243 -19.539 -39.555 1.00 43.44 69 HIS C CA 1
ATOM 1978 C C . HIS C 1 69 ? -33.007 -19.176 -38.290 1.00 36.34 69 HIS C C 1
ATOM 1979 O O . HIS C 1 69 ? -32.808 -18.079 -37.762 1.00 32.45 69 HIS C O 1
ATOM 1986 N N . LYS C 1 70 ? -33.825 -20.101 -37.789 1.00 34.75 70 LYS C N 1
ATOM 1987 C CA . LYS C 1 70 ? -34.642 -19.861 -36.595 1.00 38.82 70 LYS C CA 1
ATOM 1988 C C . LYS C 1 70 ? -33.786 -20.026 -35.346 1.00 39.39 70 LYS C C 1
ATOM 1989 O O . LYS C 1 70 ? -32.952 -20.932 -35.271 1.00 41.81 70 LYS C O 1
ATOM 1991 N N . ALA C 1 71 ? -33.898 -19.087 -34.411 1.00 29.03 71 ALA C N 1
ATOM 1992 C CA . ALA C 1 71 ? -33.296 -19.268 -33.112 1.00 27.75 71 ALA C CA 1
ATOM 1993 C C . ALA C 1 71 ? -34.249 -18.784 -32.046 1.00 25.64 71 ALA C C 1
ATOM 1994 O O . ALA C 1 71 ? -35.128 -17.976 -32.295 1.00 25.48 71 ALA C O 1
ATOM 1996 N N . ILE C 1 72 ? -34.056 -19.310 -30.848 1.00 25.00 72 ILE C N 1
ATOM 1997 C CA . ILE C 1 72 ? -34.761 -18.827 -29.674 1.00 25.91 72 ILE C CA 1
ATOM 1998 C C . ILE C 1 72 ? -33.748 -18.812 -28.562 1.00 27.83 72 ILE C C 1
ATOM 1999 O O . ILE C 1 72 ? -33.134 -19.827 -28.253 1.00 29.86 72 ILE C O 1
ATOM 2004 N N . GLY C 1 73 ? -33.568 -17.653 -27.967 1.00 25.93 73 GLY C N 1
ATOM 2005 C CA . GLY C 1 73 ? -32.444 -17.473 -27.085 1.00 34.04 73 GLY C CA 1
ATOM 2006 C C . GLY C 1 73 ? -32.664 -16.377 -26.080 1.00 31.52 73 GLY C C 1
ATOM 2007 O O . GLY C 1 73 ? -33.596 -15.573 -26.169 1.00 28.21 73 GLY C O 1
ATOM 2008 N N . THR C 1 74 ? -31.787 -16.380 -25.096 1.00 28.22 74 THR C N 1
ATOM 2009 C CA . THR C 1 74 ? -31.582 -15.224 -24.277 1.00 33.41 74 THR C CA 1
ATOM 2010 C C . THR C 1 74 ? -30.994 -14.059 -25.069 1.00 31.50 74 THR C C 1
ATOM 2011 O O . THR C 1 74 ? -30.030 -14.197 -25.825 1.00 34.19 74 THR C O 1
ATOM 2015 N N . VAL C 1 75 ? -31.649 -12.917 -24.931 1.00 23.16 75 VAL C N 1
ATOM 2016 C CA . VAL C 1 75 ? -31.229 -11.691 -25.576 1.00 24.88 75 VAL C CA 1
ATOM 2017 C C . VAL C 1 75 ? -31.011 -10.635 -24.501 1.00 24.12 75 VAL C C 1
ATOM 2018 O O . VAL C 1 75 ? -31.854 -10.465 -23.627 1.00 26.73 75 VAL C O 1
ATOM 2022 N N . LEU C 1 76 ? -29.884 -9.931 -24.570 1.00 23.47 76 LEU C N 1
ATOM 2023 C CA . LEU C 1 76 ? -29.592 -8.805 -23.701 1.00 24.91 76 LEU C CA 1
ATOM 2024 C C . LEU C 1 76 ? -29.922 -7.553 -24.498 1.00 27.50 76 LEU C C 1
ATOM 2025 O O . LEU C 1 76 ? -29.794 -7.526 -25.723 1.00 25.45 76 LEU C O 1
ATOM 2030 N N . VAL C 1 77 ? -30.461 -6.565 -23.809 1.00 22.62 77 VAL C N 1
ATOM 2031 C CA . VAL C 1 77 ? -30.862 -5.342 -24.444 1.00 20.77 77 VAL C CA 1
ATOM 2032 C C . VAL C 1 77 ? -30.251 -4.206 -23.661 1.00 24.23 77 VAL C C 1
ATOM 2033 O O . VAL C 1 77 ? -30.457 -4.119 -22.452 1.00 22.29 77 VAL C O 1
ATOM 2037 N N . GLY C 1 78 ? -29.522 -3.344 -24.354 1.00 23.72 78 GLY C N 1
ATOM 2038 C CA . GLY C 1 78 ? -28.904 -2.170 -23.713 1.00 24.80 78 GLY C CA 1
ATOM 2039 C C . GLY C 1 78 ? -28.058 -1.324 -24.645 1.00 27.74 78 GLY C C 1
ATOM 2040 O O . GLY C 1 78 ? -28.160 -1.426 -25.892 1.00 29.75 78 GLY C O 1
ATOM 2041 N N . PRO C 1 79 ? -27.237 -0.431 -24.056 1.00 28.67 79 PRO C N 1
ATOM 2042 C CA . PRO C 1 79 ? -26.489 0.563 -24.825 1.00 32.11 79 PRO C CA 1
ATOM 2043 C C . PRO C 1 79 ? -25.247 -0.001 -25.519 1.00 32.39 79 PRO C C 1
ATOM 2044 O O . PRO C 1 79 ? -24.118 0.435 -25.288 1.00 28.40 79 PRO C O 1
ATOM 2048 N N . THR C 1 80 ? -25.449 -1.047 -26.309 1.00 29.00 80 THR C N 1
ATOM 2049 C CA . THR C 1 80 ? -24.408 -1.534 -27.169 1.00 26.36 80 THR C CA 1
ATOM 2050 C C . THR C 1 80 ? -24.300 -0.593 -28.356 1.00 26.23 80 THR C C 1
ATOM 2051 O O . THR C 1 80 ? -25.310 -0.100 -28.856 1.00 32.90 80 THR C O 1
ATOM 2055 N N . PRO C 1 81 ? -23.081 -0.388 -28.849 1.00 28.82 81 PRO C N 1
ATOM 2056 C CA . PRO C 1 81 ? -22.824 0.396 -30.054 1.00 34.42 81 PRO C CA 1
ATOM 2057 C C . PRO C 1 81 ? -23.449 -0.172 -31.322 1.00 35.15 81 PRO C C 1
ATOM 2058 O O . PRO C 1 81 ? -23.731 0.578 -32.262 1.00 36.14 81 PRO C O 1
ATOM 2062 N N . VAL C 1 82 ? -23.491 -1.502 -31.417 1.00 27.56 82 VAL C N 1
ATOM 2063 C CA . VAL C 1 82 ? -24.020 -2.210 -32.590 1.00 30.14 82 VAL C CA 1
ATOM 2064 C C . VAL C 1 82 ? -24.715 -3.467 -32.118 1.00 24.01 82 VAL C C 1
ATOM 2065 O O . VAL C 1 82 ? -24.407 -3.984 -31.018 1.00 22.90 82 VAL C O 1
ATOM 2069 N N . ASN C 1 83 ? -25.699 -3.905 -32.879 1.00 21.17 83 ASN C N 1
ATOM 2070 C CA . ASN C 1 83 ? -26.349 -5.166 -32.543 1.00 23.76 83 ASN C CA 1
ATOM 2071 C C . ASN C 1 83 ? -25.353 -6.284 -32.724 1.00 23.73 83 ASN C C 1
ATOM 2072 O O . ASN C 1 83 ? -24.656 -6.355 -33.747 1.00 20.97 83 ASN C O 1
ATOM 2077 N N . ILE C 1 84 ? -25.304 -7.175 -31.737 1.00 22.05 84 ILE C N 1
ATOM 2078 C CA . ILE C 1 84 ? -24.286 -8.215 -31.691 1.00 21.88 84 ILE C CA 1
ATOM 2079 C C . ILE C 1 84 ? -24.883 -9.605 -31.495 1.00 20.50 84 ILE C C 1
ATOM 2080 O O . ILE C 1 84 ? -25.624 -9.866 -30.535 1.00 23.36 84 ILE C O 1
ATOM 2085 N N . ILE C 1 85 ? -24.549 -10.464 -32.441 1.00 17.98 85 ILE C N 1
ATOM 2086 C CA . ILE C 1 85 ? -24.935 -11.863 -32.398 1.00 17.98 85 ILE C CA 1
ATOM 2087 C C . ILE C 1 85 ? -23.735 -12.647 -31.852 1.00 17.07 85 ILE C C 1
ATOM 2088 O O . ILE C 1 85 ? -22.713 -12.846 -32.509 1.00 19.70 85 ILE C O 1
ATOM 2093 N N . GLY C 1 86 ? -23.872 -13.095 -30.619 1.00 16.93 86 GLY C N 1
ATOM 2094 C CA . GLY C 1 86 ? -22.781 -13.756 -29.973 1.00 15.97 86 GLY C CA 1
ATOM 2095 C C . GLY C 1 86 ? -22.894 -15.267 -30.073 1.00 18.33 86 GLY C C 1
ATOM 2096 O O . GLY C 1 86 ? -23.703 -15.829 -30.831 1.00 19.08 86 GLY C O 1
ATOM 2097 N N . ARG C 1 87 ? -21.987 -15.920 -29.372 1.00 17.04 87 ARG C N 1
ATOM 2098 C CA . ARG C 1 87 ? -21.796 -17.356 -29.567 1.00 21.21 87 ARG C CA 1
ATOM 2099 C C . ARG C 1 87 ? -23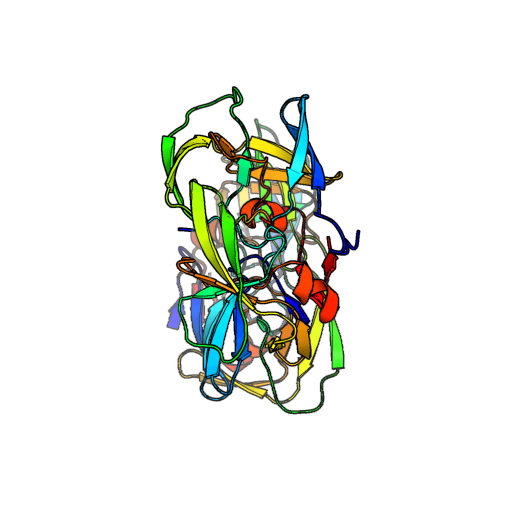.019 -18.206 -29.229 1.00 19.10 87 ARG C C 1
ATOM 2100 O O . ARG C 1 87 ? -23.215 -19.245 -29.866 1.00 20.59 87 ARG C O 1
ATOM 2108 N N . ASP C 1 88 ? -23.786 -17.768 -28.234 1.00 21.39 88 ASP C N 1
ATOM 2109 C CA . ASP C 1 88 ? -25.057 -18.379 -27.841 1.00 25.53 88 ASP C CA 1
ATOM 2110 C C . ASP C 1 88 ? -26.006 -18.600 -29.013 1.00 28.92 88 ASP C C 1
ATOM 2111 O O . ASP C 1 88 ? -26.503 -19.705 -29.190 1.00 28.54 88 ASP C O 1
ATOM 2116 N N . LEU C 1 89 ? -26.093 -17.646 -29.938 1.00 23.27 89 LEU C N 1
ATOM 2117 C CA . LEU C 1 89 ? -26.940 -17.839 -31.101 1.00 24.11 89 LEU C CA 1
ATOM 2118 C C . LEU C 1 89 ? -26.180 -18.309 -32.323 1.00 26.08 89 LEU C C 1
ATOM 2119 O O . LEU C 1 89 ? -26.744 -19.037 -33.140 1.00 25.85 89 LEU C O 1
ATOM 2124 N N . LEU C 1 90 ? -24.888 -17.970 -32.420 1.00 22.73 90 LEU C N 1
ATOM 2125 C CA . LEU C 1 90 ? -24.054 -18.512 -33.475 1.00 22.34 90 LEU C CA 1
ATOM 2126 C C . LEU C 1 90 ? -24.073 -20.042 -33.404 1.00 25.69 90 LEU C C 1
ATOM 2127 O O . LEU C 1 90 ? -24.145 -20.708 -34.425 1.00 22.04 90 LEU C O 1
ATOM 2132 N N . THR C 1 91 ? -23.980 -20.591 -32.203 1.00 21.18 91 THR C N 1
ATOM 2133 C CA . THR C 1 91 ? -23.976 -22.049 -32.075 1.00 25.79 91 THR C CA 1
ATOM 2134 C C . THR C 1 91 ? -25.312 -22.651 -32.513 1.00 23.56 91 THR C C 1
ATOM 2135 O O . THR C 1 91 ? -25.316 -23.721 -33.113 1.00 26.02 91 THR C O 1
ATOM 2139 N N . GLN C 1 92 ? -26.422 -21.947 -32.293 1.00 20.11 92 GLN C N 1
ATOM 2140 C CA . GLN C 1 92 ? -27.758 -22.436 -32.659 1.00 23.63 92 GLN C CA 1
ATOM 2141 C C . GLN C 1 92 ? -27.959 -22.528 -34.170 1.00 30.24 92 GLN C C 1
ATOM 2142 O O . GLN C 1 92 ? -28.615 -23.463 -34.640 1.00 28.88 92 GLN C O 1
ATOM 2148 N N . ILE C 1 93 ? -27.334 -21.617 -34.917 1.00 31.49 93 ILE C N 1
ATOM 2149 C CA . ILE C 1 93 ? -27.365 -21.640 -36.397 1.00 34.67 93 ILE C CA 1
ATOM 2150 C C . ILE C 1 93 ? -26.244 -22.420 -37.071 1.00 34.45 93 ILE C C 1
ATOM 2151 O O . ILE C 1 93 ? -26.166 -22.468 -38.304 1.00 39.81 93 ILE C O 1
ATOM 2156 N N . GLY C 1 94 ? -25.429 -23.077 -36.255 1.00 32.24 94 GLY C N 1
ATOM 2157 C CA . GLY C 1 94 ? -24.428 -24.034 -36.710 1.00 35.30 94 GLY C CA 1
ATOM 2158 C C . GLY C 1 94 ? -23.104 -23.398 -37.113 1.00 37.19 94 GLY C C 1
ATOM 2159 O O . GLY C 1 94 ? -22.385 -23.948 -37.948 1.00 32.81 94 GLY C O 1
ATOM 2160 N N . CYS C 1 95 ? -22.792 -22.228 -36.562 1.00 32.53 95 CYS C N 1
ATOM 2161 C CA . CYS C 1 95 ? -21.602 -21.483 -37.012 1.00 35.83 95 CYS C CA 1
ATOM 2162 C C . CYS C 1 95 ? -20.304 -22.072 -36.456 1.00 35.60 95 CYS C C 1
ATOM 2163 O O . CYS C 1 95 ? -20.222 -22.429 -35.279 1.00 35.68 95 CYS C O 1
ATOM 2166 N N . THR C 1 96 ? -19.310 -22.223 -37.330 1.00 34.66 96 THR C N 1
ATOM 2167 C CA . THR C 1 96 ? -17.932 -22.492 -36.941 1.00 33.66 96 THR C CA 1
ATOM 2168 C C . THR C 1 96 ? -16.959 -21.517 -37.612 1.00 27.10 96 THR C C 1
ATOM 2169 O O . THR C 1 96 ? -17.290 -20.867 -38.604 1.00 32.31 96 THR C O 1
ATOM 2173 N N . LEU C 1 97 ? -15.769 -21.439 -37.032 1.00 38.40 97 LEU C N 1
ATOM 2174 C CA . LEU C 1 97 ? -14.627 -20.771 -37.624 1.00 36.96 97 LEU C CA 1
ATOM 2175 C C . LEU C 1 97 ? -13.751 -21.822 -38.307 1.00 36.26 97 LEU C C 1
ATOM 2176 O O . LEU C 1 97 ? -13.304 -22.772 -37.679 1.00 44.79 97 LEU C O 1
ATOM 2181 N N . ASN C 1 98 ? -13.458 -21.580 -39.576 1.00 42.26 98 ASN C N 1
ATOM 2182 C CA . ASN C 1 98 ? -12.707 -22.519 -40.382 1.00 48.72 98 ASN C CA 1
ATOM 2183 C C . ASN C 1 98 ? -11.427 -21.867 -40.875 1.00 44.67 98 ASN C C 1
ATOM 2184 O O . ASN C 1 98 ? -11.474 -20.895 -41.633 1.00 50.61 98 ASN C O 1
ATOM 2189 N N . PHE C 1 99 ? -10.293 -22.430 -40.478 1.00 48.83 99 PHE C N 1
ATOM 2190 C CA . PHE C 1 99 ? -9.029 -22.130 -41.147 1.00 64.07 99 PHE C CA 1
ATOM 2191 C C . PHE C 1 99 ? -8.250 -23.419 -41.404 1.00 69.94 99 PHE C C 1
ATOM 2192 O O . PHE C 1 99 ? -7.635 -24.022 -40.518 1.00 68.79 99 PHE C O 1
ATOM 2201 N N . PRO D 1 1 ? -8.618 -25.714 -39.261 1.00 66.65 1 PRO D N 1
ATOM 2202 C CA . PRO D 1 1 ? -9.642 -26.412 -38.488 1.00 72.27 1 PRO D CA 1
ATOM 2203 C C . PRO D 1 1 ? -11.026 -25.761 -38.584 1.00 69.90 1 PRO D C 1
ATOM 2204 O O . PRO D 1 1 ? -11.127 -24.543 -38.737 1.00 75.93 1 PRO D O 1
ATOM 2206 N N . GLN D 1 2 ? -12.080 -26.573 -38.514 1.00 65.88 2 GLN D N 1
ATOM 2207 C CA . GLN D 1 2 ? -13.420 -26.075 -38.200 1.00 57.69 2 GLN D CA 1
ATOM 2208 C C . GLN D 1 2 ? -13.556 -25.994 -36.680 1.00 52.84 2 GLN D C 1
ATOM 2209 O O . GLN D 1 2 ? -13.319 -26.972 -35.969 1.00 49.44 2 GLN D O 1
ATOM 2211 N N . ILE D 1 3 ? -13.836 -24.793 -36.180 1.00 59.13 3 ILE D N 1
ATOM 2212 C CA . ILE D 1 3 ? -13.813 -24.525 -34.741 1.00 56.53 3 ILE D CA 1
ATOM 2213 C C . ILE D 1 3 ? -15.235 -24.301 -34.232 1.00 48.12 3 ILE D C 1
ATOM 2214 O O . ILE D 1 3 ? -15.984 -23.522 -34.819 1.00 43.13 3 ILE D O 1
ATOM 2219 N N . THR D 1 4 ? -15.601 -25.029 -33.177 1.00 42.09 4 THR D N 1
ATOM 2220 C CA . THR D 1 4 ? -16.897 -24.888 -32.515 1.00 41.41 4 THR D CA 1
ATOM 2221 C C . THR D 1 4 ? -16.948 -23.538 -31.806 1.00 34.43 4 THR D C 1
ATOM 2222 O O . THR D 1 4 ? -15.903 -22.935 -31.547 1.00 36.39 4 THR D O 1
ATOM 2226 N N . LEU D 1 5 ? -18.152 -23.079 -31.494 1.00 29.37 5 LEU D N 1
ATOM 2227 C CA . LEU D 1 5 ? -18.347 -21.822 -30.768 1.00 29.61 5 LEU D CA 1
ATOM 2228 C C . LEU D 1 5 ? -19.091 -22.077 -29.460 1.00 25.41 5 LEU D C 1
ATOM 2229 O O . LEU D 1 5 ? -19.429 -21.173 -28.719 1.00 23.30 5 LEU D O 1
ATOM 2234 N N . TRP D 1 6 ? -19.257 -23.353 -29.098 1.00 30.77 6 TRP D N 1
ATOM 2235 C CA . TRP D 1 6 ? -19.922 -23.683 -27.844 1.00 29.08 6 TRP D CA 1
ATOM 2236 C C . TRP D 1 6 ? -19.125 -23.174 -26.650 1.00 30.61 6 TRP D C 1
ATOM 2237 O O . TRP D 1 6 ? -19.688 -22.811 -25.621 1.00 36.50 6 TRP D O 1
ATOM 2248 N N . LYS D 1 7 ? -17.810 -23.159 -26.794 1.00 25.57 7 LYS D N 1
ATOM 2249 C CA . LYS D 1 7 ? -16.924 -22.501 -25.860 1.00 26.42 7 LYS D CA 1
ATOM 2250 C C . LYS D 1 7 ? -16.202 -21.370 -26.584 1.00 25.76 7 LYS D C 1
ATOM 2251 O O . LYS D 1 7 ? -16.145 -21.339 -27.809 1.00 27.18 7 LYS D O 1
ATOM 2253 N N . ARG D 1 8 ? -15.612 -20.456 -25.828 1.00 28.06 8 ARG D N 1
ATOM 2254 C CA . ARG D 1 8 ? -14.774 -19.414 -26.430 1.00 29.79 8 ARG D CA 1
ATOM 2255 C C . ARG D 1 8 ? -13.686 -19.964 -27.331 1.00 31.41 8 ARG D C 1
ATOM 2256 O O . ARG D 1 8 ? -12.938 -20.876 -26.920 1.00 27.77 8 ARG D O 1
ATOM 2264 N N . PRO D 1 9 ? -13.530 -19.372 -28.530 1.00 24.89 9 PRO D N 1
ATOM 2265 C CA . PRO D 1 9 ? -12.461 -19.797 -29.399 1.00 27.25 9 PRO D CA 1
ATOM 2266 C C . PRO D 1 9 ? -11.102 -19.220 -28.967 1.00 31.89 9 PRO D C 1
ATOM 2267 O O . PRO D 1 9 ? -10.559 -18.261 -29.555 1.00 27.40 9 PRO D O 1
ATOM 2271 N N . LEU D 1 10 ? -10.585 -19.823 -27.898 1.00 32.58 10 LEU D N 1
ATOM 2272 C CA . LEU D 1 10 ? -9.305 -19.455 -27.324 1.00 31.03 10 LEU D CA 1
ATOM 2273 C C . LEU D 1 10 ? -8.220 -20.325 -27.914 1.00 34.78 10 LEU D C 1
ATOM 2274 O O . LEU D 1 10 ? -8.328 -21.539 -27.910 1.00 34.66 10 LEU D O 1
ATOM 2279 N N . VAL D 1 11 ? -7.163 -19.710 -28.430 1.00 35.17 11 VAL D N 1
ATOM 2280 C CA . VAL D 1 11 ? -6.038 -20.460 -28.979 1.00 39.57 11 VAL D CA 1
ATOM 2281 C C . VAL D 1 11 ? -4.712 -19.936 -28.437 1.00 39.33 11 VAL D C 1
ATOM 2282 O O . VAL D 1 11 ? -4.659 -18.843 -27.897 1.00 32.19 11 VAL D O 1
ATOM 2286 N N . THR D 1 12 ? -3.636 -20.703 -28.610 1.00 36.65 12 THR D N 1
ATOM 2287 C CA . THR D 1 12 ? -2.311 -20.222 -28.240 1.00 39.33 12 THR D CA 1
ATOM 2288 C C . THR D 1 12 ? -1.710 -19.398 -29.362 1.00 39.13 12 THR D C 1
ATOM 2289 O O . THR D 1 12 ? -1.723 -19.814 -30.520 1.00 37.13 12 THR D O 1
ATOM 2293 N N . ILE D 1 13 ? -1.160 -18.233 -29.024 1.00 35.41 13 ILE D N 1
ATOM 2294 C CA . ILE D 1 13 ? -0.313 -17.557 -29.983 1.00 35.89 13 ILE D CA 1
ATOM 2295 C C . ILE D 1 13 ? 1.101 -17.418 -29.440 1.00 34.10 13 ILE D C 1
ATOM 2296 O O . ILE D 1 13 ? 1.347 -17.457 -28.217 1.00 38.34 13 ILE D O 1
ATOM 2301 N N . ARG D 1 14 ? 2.008 -17.247 -30.382 1.00 34.20 14 ARG D N 1
ATOM 2302 C CA . ARG D 1 14 ? 3.417 -17.019 -30.084 1.00 39.15 14 ARG D CA 1
ATOM 2303 C C . ARG D 1 14 ? 3.841 -15.712 -30.738 1.00 39.02 14 ARG D C 1
ATOM 2304 O O . ARG D 1 14 ? 3.651 -15.490 -31.933 1.00 33.36 14 ARG D O 1
ATOM 2306 N N . ILE D 1 15 ? 4.350 -14.810 -29.914 1.00 40.12 15 ILE D N 1
ATOM 2307 C CA . ILE D 1 15 ? 4.912 -13.574 -30.422 1.00 42.16 15 ILE D CA 1
ATOM 2308 C C . ILE D 1 15 ? 6.235 -13.391 -29.691 1.00 45.55 15 ILE D C 1
ATOM 2309 O O . ILE D 1 15 ? 6.309 -13.593 -28.475 1.00 37.69 15 ILE D O 1
ATOM 2314 N N . GLY D 1 16 ? 7.284 -13.110 -30.460 1.00 52.34 16 GLY D N 1
ATOM 2315 C CA . GLY D 1 16 ? 8.653 -13.010 -29.945 1.00 51.04 16 GLY D CA 1
ATOM 2316 C C . GLY D 1 16 ? 9.036 -13.933 -28.802 1.00 51.82 16 GLY D C 1
ATOM 2317 O O . GLY D 1 16 ? 9.585 -13.480 -27.790 1.00 47.67 16 GLY D O 1
ATOM 2318 N N . GLY D 1 17 ? 8.802 -15.232 -28.984 1.00 47.20 17 GLY D N 1
ATOM 2319 C CA . GLY D 1 17 ? 9.107 -16.222 -27.957 1.00 51.99 17 GLY D CA 1
ATOM 2320 C C . GLY D 1 17 ? 8.335 -16.051 -26.657 1.00 57.63 17 GLY D C 1
ATOM 2321 O O . GLY D 1 17 ? 8.802 -16.473 -25.592 1.00 53.57 17 GLY D O 1
ATOM 2322 N N . GLN D 1 18 ? 7.166 -15.414 -26.727 1.00 51.36 18 GLN D N 1
ATOM 2323 C CA . GLN D 1 18 ? 6.215 -15.422 -25.611 1.00 46.05 18 GLN D CA 1
ATOM 2324 C C . GLN D 1 18 ? 4.985 -16.206 -26.035 1.00 43.51 18 GLN D C 1
ATOM 2325 O O . GLN D 1 18 ? 4.475 -16.006 -27.134 1.00 43.93 18 GLN D O 1
ATOM 2331 N N . LEU D 1 19 ? 4.557 -17.150 -25.206 1.00 40.11 19 LEU D N 1
ATOM 2332 C CA . LEU D 1 19 ? 3.327 -17.890 -25.451 1.00 38.39 19 LEU D CA 1
ATOM 2333 C C . LEU D 1 19 ? 2.156 -17.162 -24.802 1.00 36.00 19 LEU D C 1
ATOM 2334 O O . LEU D 1 19 ? 2.226 -16.771 -23.630 1.00 31.37 19 LEU D O 1
ATOM 2336 N N . LYS D 1 20 ? 1.063 -16.991 -25.537 1.00 35.77 20 LYS D N 1
ATOM 2337 C CA . LYS D 1 20 ? -0.093 -16.308 -24.954 1.00 33.65 20 LYS D CA 1
ATOM 2338 C C . LYS D 1 20 ? -1.390 -16.933 -25.410 1.00 33.53 20 LYS D C 1
ATOM 2339 O O . LYS D 1 20 ? -1.461 -17.556 -26.466 1.00 34.07 20 LYS D O 1
ATOM 2345 N N . GLU D 1 21 ? -2.418 -16.765 -24.594 1.00 30.50 21 GLU D N 1
ATOM 2346 C CA . GLU D 1 21 ? -3.739 -17.219 -24.980 1.00 32.70 21 GLU D CA 1
ATOM 2347 C C . GLU D 1 21 ? -4.502 -16.035 -25.581 1.00 25.91 21 GLU D C 1
ATOM 2348 O O . GLU D 1 21 ? -4.398 -14.920 -25.069 1.00 27.60 21 GLU D O 1
ATOM 2354 N N . ALA D 1 22 ? -5.194 -16.293 -26.684 1.00 27.30 22 ALA D N 1
ATOM 2355 C CA . ALA D 1 22 ? -5.956 -15.279 -27.431 1.00 27.85 22 ALA D CA 1
ATOM 2356 C C . ALA D 1 22 ? -7.284 -15.793 -27.996 1.00 25.88 22 ALA D C 1
ATOM 2357 O O . ALA D 1 22 ? -7.446 -16.972 -28.354 1.00 27.21 22 ALA D O 1
ATOM 2359 N N . LEU D 1 23 ? -8.182 -14.834 -28.195 1.00 24.40 23 LEU D N 1
ATOM 2360 C CA . LEU D 1 23 ? -9.574 -15.066 -28.559 1.00 25.13 23 LEU D CA 1
ATOM 2361 C C . LEU D 1 23 ? -9.742 -14.733 -30.039 1.00 25.47 23 LEU D C 1
ATOM 2362 O O . LEU D 1 23 ? -9.455 -13.621 -30.492 1.00 23.05 23 LEU D O 1
ATOM 2367 N N . LEU D 1 24 ? -10.256 -15.679 -30.803 1.00 22.59 24 LEU D N 1
ATOM 2368 C CA . LEU D 1 24 ? -10.473 -15.440 -32.223 1.00 24.02 24 LEU D CA 1
ATOM 2369 C C . LEU D 1 24 ? -11.756 -14.609 -32.388 1.00 24.04 24 LEU D C 1
ATOM 2370 O O . LEU D 1 24 ? -12.812 -15.035 -31.928 1.00 20.03 24 LEU D O 1
ATOM 2375 N N . ASN D 1 25 ? -11.646 -13.344 -32.822 1.00 19.41 25 ASN D N 1
ATOM 2376 C CA . ASN D 1 25 ? -12.736 -12.435 -32.600 1.00 19.93 25 ASN D CA 1
ATOM 2377 C C . ASN D 1 25 ? -13.204 -11.766 -33.896 1.00 22.26 25 ASN D C 1
ATOM 2378 O O . ASN D 1 25 ? -12.622 -10.767 -34.329 1.00 19.82 25 ASN D O 1
ATOM 2383 N N . THR D 1 26 ? -14.247 -12.327 -34.506 1.00 19.41 26 THR D N 1
ATOM 2384 C CA . THR D 1 26 ? -14.856 -11.753 -35.712 1.00 21.17 26 THR D CA 1
ATOM 2385 C C . THR D 1 26 ? -15.533 -10.420 -35.507 1.00 23.41 26 THR D C 1
ATOM 2386 O O . THR D 1 26 ? -15.750 -9.686 -36.476 1.00 21.09 26 THR D O 1
ATOM 2390 N N . GLY D 1 27 ? -15.714 -10.063 -34.236 1.00 18.27 27 GLY D N 1
ATOM 2391 C CA . GLY D 1 27 ? -16.222 -8.766 -33.845 1.00 21.95 27 GLY D CA 1
ATOM 2392 C C . GLY D 1 27 ? -15.204 -7.675 -33.603 1.00 19.12 27 GLY D C 1
ATOM 2393 O O . GLY D 1 27 ? -15.565 -6.588 -33.194 1.00 16.97 27 GLY D O 1
ATOM 2394 N N . ALA D 1 28 ? -13.934 -7.971 -33.833 1.00 18.68 28 ALA D N 1
ATOM 2395 C CA . ALA D 1 28 ? -12.848 -7.015 -33.711 1.00 19.35 28 ALA D CA 1
ATOM 2396 C C . ALA D 1 28 ? -12.274 -6.676 -35.075 1.00 19.10 28 ALA D C 1
ATOM 2397 O O . ALA D 1 28 ? -11.886 -7.570 -35.814 1.00 20.56 28 ALA D O 1
ATOM 2399 N N . ASP D 1 29 ? -12.181 -5.391 -35.391 1.00 20.08 29 ASP D N 1
ATOM 2400 C CA . ASP D 1 29 ? -11.513 -4.989 -36.642 1.00 24.73 29 ASP D CA 1
ATOM 2401 C C . ASP D 1 29 ? -10.040 -5.328 -36.622 1.00 27.06 29 ASP D C 1
ATOM 2402 O O . ASP D 1 29 ? -9.455 -5.735 -37.642 1.00 26.09 29 ASP D O 1
ATOM 2407 N N . ASN D 1 30 ? -9.439 -5.176 -35.444 1.00 23.59 30 ASN D N 1
ATOM 2408 C CA . ASN D 1 30 ? -7.996 -5.212 -35.284 1.00 25.83 30 ASN D CA 1
ATOM 2409 C C . ASN D 1 30 ? -7.588 -6.194 -34.186 1.00 27.34 30 ASN D C 1
ATOM 2410 O O . ASN D 1 30 ? -8.384 -6.512 -33.310 1.00 25.09 30 ASN D O 1
ATOM 2415 N N . THR D 1 31 ? -6.315 -6.566 -34.189 1.00 21.60 31 THR D N 1
ATOM 2416 C CA . THR D 1 31 ? -5.718 -7.418 -33.196 1.00 20.60 31 THR D CA 1
ATOM 2417 C C . THR D 1 31 ? -5.134 -6.582 -32.064 1.00 23.03 31 THR D C 1
ATOM 2418 O O . THR D 1 31 ? -4.358 -5.631 -32.292 1.00 19.57 31 THR D O 1
ATOM 2422 N N . VAL D 1 32 ? -5.487 -6.962 -30.833 1.00 17.69 32 VAL D N 1
ATOM 2423 C CA . VAL D 1 32 ? -5.089 -6.195 -29.663 1.00 19.35 32 VAL D CA 1
ATOM 2424 C C . VAL D 1 32 ? -4.581 -7.126 -28.586 1.00 18.17 32 VAL D C 1
ATOM 2425 O O . VAL D 1 32 ? -5.262 -8.085 -28.250 1.00 19.16 32 VAL D O 1
ATOM 2429 N N . LEU D 1 33 ? -3.390 -6.841 -28.056 1.00 19.10 33 LEU D N 1
ATOM 2430 C CA . LEU D 1 33 ? -2.769 -7.730 -27.082 1.00 18.98 33 LEU D CA 1
ATOM 2431 C C . LEU D 1 33 ? -2.671 -7.006 -25.747 1.00 18.38 33 LEU D C 1
ATOM 2432 O O . LEU D 1 33 ? -2.516 -5.787 -25.694 1.00 18.09 33 LEU D O 1
ATOM 2437 N N . GLU D 1 34 ? -2.757 -7.769 -24.677 1.00 22.71 34 GLU D N 1
ATOM 2438 C CA . GLU D 1 34 ? -2.578 -7.264 -23.316 1.00 29.04 34 GLU D CA 1
ATOM 2439 C C . GLU D 1 34 ? -1.183 -6.625 -23.199 1.00 35.90 34 GLU D C 1
ATOM 2440 O O . GLU D 1 34 ? -0.256 -6.982 -23.926 1.00 28.30 34 GLU D O 1
ATOM 2446 N N . GLU D 1 35 ? -1.059 -5.654 -22.305 1.00 31.37 35 GLU D N 1
ATOM 2447 C CA . GLU D 1 35 ? 0.190 -4.960 -22.047 1.00 36.58 35 GLU D CA 1
ATOM 2448 C C . GLU D 1 35 ? 1.436 -5.844 -22.122 1.00 33.57 35 GLU D C 1
ATOM 2449 O O . GLU D 1 35 ? 1.530 -6.914 -21.514 1.00 33.02 35 GLU D O 1
ATOM 2455 N N . MET D 1 36 ? 2.348 -5.417 -22.982 1.00 30.75 36 MET D N 1
ATOM 2456 C CA . MET D 1 36 ? 3.581 -6.151 -23.239 1.00 32.88 36 MET D CA 1
ATOM 2457 C C . MET D 1 36 ? 4.545 -5.213 -23.962 1.00 31.19 36 MET D C 1
ATOM 2458 O O . MET D 1 36 ? 4.148 -4.170 -24.480 1.00 32.33 36 MET D O 1
ATOM 2463 N N . ASN D 1 37 ? 5.834 -5.531 -23.919 1.00 33.33 37 ASN D N 1
ATOM 2464 C CA . ASN D 1 37 ? 6.794 -4.698 -24.589 1.00 32.19 37 ASN D CA 1
ATOM 2465 C C . ASN D 1 37 ? 7.076 -5.231 -25.982 1.00 29.93 37 ASN D C 1
ATOM 2466 O O . ASN D 1 37 ? 7.235 -6.437 -26.170 1.00 32.66 37 ASN D O 1
ATOM 2471 N N . LEU D 1 38 ? 6.987 -4.336 -26.950 1.00 22.07 38 LEU D N 1
ATOM 2472 C CA . LEU D 1 38 ? 7.403 -4.644 -28.292 1.00 27.53 38 LEU D CA 1
ATOM 2473 C C . LEU D 1 38 ? 8.427 -3.645 -28.830 1.00 31.55 38 LEU D C 1
ATOM 2474 O O . LEU D 1 38 ? 8.384 -2.443 -28.535 1.00 29.77 38 LEU D O 1
ATOM 2479 N N . PRO D 1 39 ? 9.353 -4.142 -29.659 1.00 31.27 39 PRO D N 1
ATOM 2480 C CA . PRO D 1 39 ? 10.323 -3.191 -30.145 1.00 35.41 39 PRO D CA 1
ATOM 2481 C C . PRO D 1 39 ? 9.758 -2.383 -31.319 1.00 34.60 39 PRO D C 1
ATOM 2482 O O . PRO D 1 39 ? 8.773 -2.786 -31.934 1.00 34.86 39 PRO D O 1
ATOM 2486 N N . GLY D 1 40 ? 10.267 -1.170 -31.480 1.00 35.75 40 GLY D N 1
ATOM 2487 C CA . GLY D 1 40 ? 9.983 -0.357 -32.649 1.00 41.59 40 GLY D CA 1
ATOM 2488 C C . GLY D 1 40 ? 9.233 0.916 -32.318 1.00 42.67 40 GLY D C 1
ATOM 2489 O O . GLY D 1 40 ? 8.895 1.197 -31.161 1.00 40.19 40 GLY D O 1
ATOM 2490 N N . LYS D 1 41 ? 9.031 1.706 -33.363 1.00 41.61 41 LYS D N 1
ATOM 2491 C CA . LYS D 1 41 ? 8.199 2.894 -33.296 1.00 46.61 41 LYS D CA 1
ATOM 2492 C C . LYS D 1 41 ? 6.762 2.419 -33.120 1.00 38.55 41 LYS D C 1
ATOM 2493 O O . LYS D 1 41 ? 6.383 1.341 -33.597 1.00 41.69 41 LYS D O 1
ATOM 2495 N N . TRP D 1 42 ? 6.017 3.152 -32.311 1.00 37.91 42 TRP D N 1
ATOM 2496 C CA . TRP D 1 42 ? 4.594 2.891 -32.158 1.00 38.38 42 TRP D CA 1
ATOM 2497 C C . TRP D 1 42 ? 3.843 4.203 -32.109 1.00 37.02 42 TRP D C 1
ATOM 2498 O O . TRP D 1 42 ? 4.404 5.220 -31.703 1.00 34.49 42 TRP D O 1
ATOM 2509 N N . LYS D 1 43 ? 2.593 4.177 -32.568 1.00 32.03 43 LYS D N 1
ATOM 2510 C CA . LYS D 1 43 ? 1.744 5.360 -32.616 1.00 29.95 43 LYS D CA 1
ATOM 2511 C C . LYS D 1 43 ? 0.536 5.141 -31.695 1.00 34.65 43 LYS D C 1
ATOM 2512 O O . LYS D 1 43 ? 0.011 4.029 -31.633 1.00 28.64 43 LYS D O 1
ATOM 2514 N N . PRO D 1 44 ? 0.126 6.181 -30.945 1.00 34.69 44 PRO D N 1
ATOM 2515 C CA . PRO D 1 44 ? -1.050 6.062 -30.100 1.00 33.29 44 PRO D CA 1
ATOM 2516 C C . PRO D 1 44 ? -2.304 6.033 -30.971 1.00 29.73 44 PRO D C 1
ATOM 2517 O O . PRO D 1 44 ? -2.332 6.659 -32.025 1.00 27.85 44 PRO D O 1
ATOM 2521 N N . LYS D 1 45 ? -3.206 5.110 -30.664 1.00 28.82 45 LYS D N 1
ATOM 2522 C CA . LYS D 1 45 ? -4.500 5.035 -31.331 1.00 30.78 45 LYS D CA 1
ATOM 2523 C C . LYS D 1 45 ? -5.568 4.824 -30.273 1.00 30.44 45 LYS D C 1
ATOM 2524 O O . LYS D 1 45 ? -5.255 4.511 -29.113 1.00 29.07 45 LYS D O 1
ATOM 2526 N N . MET D 1 46 ? -6.828 5.027 -30.648 1.00 27.03 46 MET D N 1
ATOM 2527 C CA . MET D 1 46 ? -7.948 4.656 -29.749 1.00 31.61 46 MET D CA 1
ATOM 2528 C C . MET D 1 46 ? -8.736 3.511 -30.365 1.00 31.57 46 MET D C 1
ATOM 2529 O O . MET D 1 46 ? -8.983 3.515 -31.575 1.00 39.47 46 MET D O 1
ATOM 2534 N N . ILE D 1 47 ? -9.108 2.532 -29.548 1.00 26.30 47 ILE D N 1
ATOM 2535 C CA . ILE D 1 47 ? -10.071 1.526 -29.985 1.00 28.07 47 ILE D CA 1
ATOM 2536 C C . ILE D 1 47 ? -11.292 1.469 -29.086 1.00 25.61 47 ILE D C 1
ATOM 2537 O O . ILE D 1 47 ? -11.205 1.638 -27.866 1.00 26.91 47 ILE D O 1
ATOM 2542 N N . GLY D 1 48 ? -12.438 1.332 -29.730 1.00 27.73 48 GLY D N 1
ATOM 2543 C CA . GLY D 1 48 ? -13.701 1.321 -29.025 1.00 33.70 48 GLY D CA 1
ATOM 2544 C C . GLY D 1 48 ? -14.413 -0.009 -29.072 1.00 32.79 48 GLY D C 1
ATOM 2545 O O . GLY D 1 48 ? -14.378 -0.741 -30.068 1.00 31.87 48 GLY D O 1
ATOM 2546 N N . GLY D 1 49 ? -15.231 -0.221 -28.060 1.00 31.69 49 GLY D N 1
ATOM 2547 C CA . GLY D 1 49 ? -16.297 -1.188 -28.186 1.00 36.10 49 GLY D CA 1
ATOM 2548 C C . GLY D 1 49 ? -17.360 -0.938 -27.149 1.00 29.74 49 GLY D C 1
ATOM 2549 O O . GLY D 1 49 ? -17.699 0.190 -26.869 1.00 28.71 49 GLY D O 1
ATOM 2550 N N . ILE D 1 50 ? -17.764 -2.007 -26.485 1.00 31.40 50 ILE D N 1
ATOM 2551 C CA A ILE D 1 50 ? -18.826 -1.965 -25.497 0.50 29.62 50 ILE D CA 1
ATOM 2552 C CA B ILE D 1 50 ? -18.840 -1.913 -25.514 0.50 32.85 50 ILE D CA 1
ATOM 2553 C C . ILE D 1 50 ? -18.242 -1.253 -24.272 1.00 33.50 50 ILE D C 1
ATOM 2554 O O . ILE D 1 50 ? -17.123 -1.541 -23.861 1.00 32.40 50 ILE D O 1
ATOM 2563 N N . GLY D 1 51 ? -18.907 -0.223 -23.771 1.00 34.75 51 GLY D N 1
ATOM 2564 C CA . GLY D 1 51 ? -18.368 0.494 -22.614 1.00 38.91 51 GLY D CA 1
ATOM 2565 C C . GLY D 1 51 ? -17.367 1.609 -22.905 1.00 33.76 51 GLY D C 1
ATOM 2566 O O . GLY D 1 51 ? -16.985 2.348 -21.999 1.00 33.19 51 GLY D O 1
ATOM 2567 N N . GLY D 1 52 ? -16.984 1.810 -24.160 1.00 27.08 52 GLY D N 1
ATOM 2568 C CA . GLY D 1 52 ? -16.156 2.989 -24.491 1.00 29.65 52 GLY D CA 1
ATOM 2569 C C . GLY D 1 52 ? -14.870 2.639 -25.212 1.00 33.79 52 GLY D C 1
ATOM 2570 O O . GLY D 1 52 ? -14.768 1.542 -25.783 1.00 28.70 52 GLY D O 1
ATOM 2571 N N . PHE D 1 53 ? -13.936 3.590 -25.265 1.00 29.69 53 PHE D N 1
ATOM 2572 C CA . PHE D 1 53 ? -12.682 3.393 -25.986 1.00 27.15 53 PHE D CA 1
ATOM 2573 C C . PHE D 1 53 ? -11.523 3.204 -25.028 1.00 27.20 53 PHE D C 1
ATOM 2574 O O . PHE D 1 53 ? -11.566 3.655 -23.877 1.00 32.91 53 PHE D O 1
ATOM 2582 N N . ILE D 1 54 ? -10.478 2.514 -25.483 1.00 28.26 54 ILE D N 1
ATOM 2583 C CA . ILE D 1 54 ? -9.197 2.491 -24.774 1.00 27.00 54 ILE D CA 1
ATOM 2584 C C . ILE D 1 54 ? -8.106 2.955 -25.707 1.00 22.25 54 ILE D C 1
ATOM 2585 O O . ILE D 1 54 ? -8.249 2.966 -26.950 1.00 24.06 54 ILE D O 1
ATOM 2590 N N . LYS D 1 55 ? -7.068 3.492 -25.081 1.00 24.42 55 LYS D N 1
ATOM 2591 C CA . LYS D 1 55 ? -5.911 3.974 -25.791 1.00 22.84 55 LYS D CA 1
ATOM 2592 C C . LYS D 1 55 ? -4.901 2.848 -25.886 1.00 20.80 55 LYS D C 1
ATOM 2593 O O . LYS D 1 55 ? -4.626 2.143 -24.915 1.00 22.93 55 LYS D O 1
ATOM 2599 N N . VAL D 1 56 ? -4.319 2.723 -27.070 1.00 25.55 56 VAL D N 1
ATOM 2600 C CA . VAL D 1 56 ? -3.421 1.620 -27.347 1.00 24.37 56 VAL D CA 1
ATOM 2601 C C . VAL D 1 56 ? -2.196 2.148 -28.112 1.00 25.78 56 VAL D C 1
ATOM 2602 O O . VAL D 1 56 ? -2.195 3.249 -28.674 1.00 25.93 56 VAL D O 1
ATOM 2606 N N . ARG D 1 57 ? -1.182 1.301 -28.191 1.00 27.21 57 ARG D N 1
ATOM 2607 C CA . ARG D 1 57 ? 0.026 1.584 -28.929 1.00 23.97 57 ARG D CA 1
ATOM 2608 C C . ARG D 1 57 ? 0.017 0.690 -30.151 1.00 23.98 57 ARG D C 1
ATOM 2609 O O . ARG D 1 57 ? -0.177 -0.529 -30.023 1.00 21.04 57 ARG D O 1
ATOM 2617 N N . GLN D 1 58 ? 0.118 1.302 -31.323 1.00 20.01 58 GLN D N 1
ATOM 2618 C CA . GLN D 1 58 ? 0.080 0.577 -32.590 1.00 23.32 58 GLN D CA 1
ATOM 2619 C C . GLN D 1 58 ? 1.484 0.310 -33.101 1.00 27.29 58 GLN D C 1
ATOM 2620 O O . GLN D 1 58 ? 2.249 1.254 -33.352 1.00 28.33 58 GLN D O 1
ATOM 2626 N N . TYR D 1 59 ? 1.818 -0.975 -33.188 1.00 24.45 59 TYR D N 1
ATOM 2627 C CA . TYR D 1 59 ? 3.078 -1.433 -33.766 1.00 25.91 59 TYR D CA 1
ATOM 2628 C C . TYR D 1 59 ? 2.871 -2.072 -35.129 1.00 32.87 59 TYR D C 1
ATOM 2629 O O . TYR D 1 59 ? 1.957 -2.874 -35.336 1.00 30.00 59 TYR D O 1
ATOM 2638 N N . ASP D 1 60 ? 3.776 -1.764 -36.048 1.00 35.67 60 ASP D N 1
ATOM 2639 C CA . ASP D 1 60 ? 3.661 -2.258 -37.417 1.00 44.01 60 ASP D CA 1
ATOM 2640 C C . ASP D 1 60 ? 4.586 -3.441 -37.697 1.00 37.39 60 ASP D C 1
ATOM 2641 O O . ASP D 1 60 ? 5.617 -3.613 -37.042 1.00 36.89 60 ASP D O 1
ATOM 2646 N N . GLN D 1 61 ? 4.141 -4.307 -38.606 1.00 36.84 61 GLN D N 1
ATOM 2647 C CA . GLN D 1 61 ? 4.945 -5.404 -39.140 1.00 35.44 61 GLN D CA 1
ATOM 2648 C C . GLN D 1 61 ? 5.539 -6.280 -38.044 1.00 34.33 61 GLN D C 1
ATOM 2649 O O . GLN D 1 61 ? 6.738 -6.565 -37.991 1.00 32.81 61 GLN D O 1
ATOM 2655 N N . ILE D 1 62 ? 4.656 -6.697 -37.144 1.00 32.78 62 ILE D N 1
ATOM 2656 C CA . ILE D 1 62 ? 4.990 -7.590 -36.058 1.00 30.67 62 ILE D CA 1
ATOM 2657 C C . ILE D 1 62 ? 4.591 -8.977 -36.515 1.00 33.36 62 ILE D C 1
ATOM 2658 O O . ILE D 1 62 ? 3.447 -9.174 -36.960 1.00 34.49 62 ILE D O 1
ATOM 2663 N N . PRO D 1 63 ? 5.531 -9.932 -36.435 1.00 40.60 63 PRO D N 1
ATOM 2664 C CA . PRO D 1 63 ? 5.230 -11.346 -36.655 1.00 39.67 63 PRO D CA 1
ATOM 2665 C C . PRO D 1 63 ? 4.459 -11.987 -35.501 1.00 38.13 63 PRO D C 1
ATOM 2666 O O . PRO D 1 63 ? 4.857 -11.837 -34.350 1.00 33.88 63 PRO D O 1
ATOM 2670 N N . ILE D 1 64 ? 3.401 -12.729 -35.831 1.00 39.12 64 ILE D N 1
ATOM 2671 C CA . ILE D 1 64 ? 2.661 -13.553 -34.878 1.00 35.50 64 ILE D CA 1
ATOM 2672 C C . ILE D 1 64 ? 2.387 -14.959 -35.433 1.00 34.53 64 ILE D C 1
ATOM 2673 O O . ILE D 1 64 ? 2.003 -15.132 -36.593 1.00 37.35 64 ILE D O 1
ATOM 2678 N N . GLU D 1 65 ? 2.536 -15.954 -34.565 1.00 33.80 65 GLU D N 1
ATOM 2679 C CA . GLU D 1 65 ? 2.243 -17.341 -34.897 1.00 34.41 65 GLU D CA 1
ATOM 2680 C C . GLU D 1 65 ? 0.958 -17.753 -34.182 1.00 35.42 65 GLU D C 1
ATOM 2681 O O . GLU D 1 65 ? 0.856 -17.653 -32.961 1.00 38.47 65 GLU D O 1
ATOM 2687 N N . ILE D 1 66 ? -0.042 -18.165 -34.945 1.00 39.66 66 ILE D N 1
ATOM 2688 C CA . ILE D 1 66 ? -1.350 -18.505 -34.384 1.00 47.08 66 ILE D CA 1
ATOM 2689 C C . ILE D 1 66 ? -1.732 -19.912 -34.843 1.00 55.67 66 ILE D C 1
ATOM 2690 O O . ILE D 1 66 ? -1.900 -20.148 -36.043 1.00 45.41 66 ILE D O 1
ATOM 2695 N N . CYS D 1 67 ? -1.874 -20.822 -33.878 1.00 60.28 67 CYS D N 1
ATOM 2696 C CA . CYS D 1 67 ? -2.060 -22.248 -34.140 1.00 65.71 67 CYS D CA 1
ATOM 2697 C C . CYS D 1 67 ? -1.388 -22.683 -35.442 1.00 64.01 67 CYS D C 1
ATOM 2698 O O . CYS D 1 67 ? -2.044 -23.122 -36.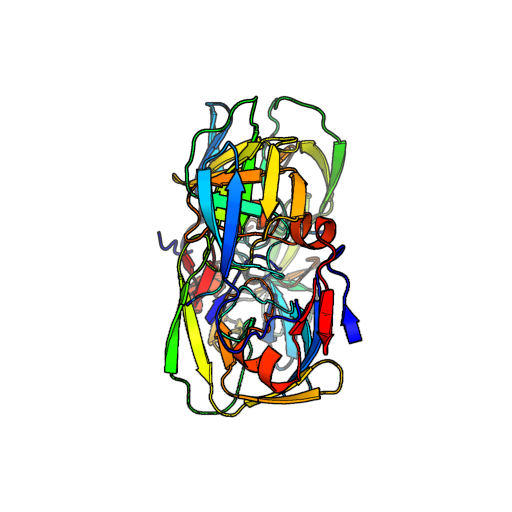385 1.00 58.71 67 CYS D O 1
ATOM 2701 N N . GLY D 1 68 ? -0.068 -22.521 -35.492 1.00 69.65 68 GLY D N 1
ATOM 2702 C CA . GLY D 1 68 ? 0.738 -23.046 -36.592 1.00 66.29 68 GLY D CA 1
ATOM 2703 C C . GLY D 1 68 ? 0.639 -22.286 -37.903 1.00 63.08 68 GLY D C 1
ATOM 2704 O O . GLY D 1 68 ? 1.155 -22.738 -38.925 1.00 64.01 68 GLY D O 1
ATOM 2705 N N . HIS D 1 69 ? -0.045 -21.149 -37.901 1.00 56.56 69 HIS D N 1
ATOM 2706 C CA . HIS D 1 69 ? 0.003 -20.245 -39.044 1.00 52.50 69 HIS D CA 1
ATOM 2707 C C . HIS D 1 69 ? 0.889 -19.057 -38.689 1.00 57.34 69 HIS D C 1
ATOM 2708 O O . HIS D 1 69 ? 0.817 -18.528 -37.575 1.00 61.84 69 HIS D O 1
ATOM 2710 N N . LYS D 1 70 ? 1.742 -18.664 -39.626 1.00 49.51 70 LYS D N 1
ATOM 2711 C CA . LYS D 1 70 ? 2.549 -17.458 -39.479 1.00 55.66 70 LYS D CA 1
ATOM 2712 C C . LYS D 1 70 ? 1.828 -16.282 -40.118 1.00 54.49 70 LYS D C 1
ATOM 2713 O O . LYS D 1 70 ? 1.321 -16.382 -41.235 1.00 58.85 70 LYS D O 1
ATOM 2715 N N . ALA D 1 71 ? 1.786 -15.169 -39.397 1.00 52.46 71 ALA D N 1
ATOM 2716 C CA . ALA D 1 71 ? 1.241 -13.926 -39.912 1.00 45.78 71 ALA D CA 1
ATOM 2717 C C . ALA D 1 71 ? 2.162 -12.782 -39.519 1.00 46.77 71 ALA D C 1
ATOM 2718 O O . ALA D 1 71 ? 2.890 -12.856 -38.523 1.00 45.22 71 ALA D O 1
ATOM 2720 N N . ILE D 1 72 ? 2.177 -11.738 -40.334 1.00 48.58 72 ILE D N 1
ATOM 2721 C CA . ILE D 1 72 ? 2.886 -10.514 -39.972 1.00 46.28 72 ILE D CA 1
ATOM 2722 C C . ILE D 1 72 ? 1.953 -9.350 -40.264 1.00 43.49 72 ILE D C 1
ATOM 2723 O O . ILE D 1 72 ? 1.410 -9.261 -41.368 1.00 39.53 72 ILE D O 1
ATOM 2725 N N . GLY D 1 73 ? 1.720 -8.506 -39.260 1.00 40.87 73 GLY D N 1
ATOM 2726 C CA . GLY D 1 73 ? 0.871 -7.318 -39.430 1.00 38.17 73 GLY D CA 1
ATOM 2727 C C . GLY D 1 73 ? 0.911 -6.302 -38.290 1.00 40.68 73 GLY D C 1
ATOM 2728 O O . GLY D 1 73 ? 1.810 -6.324 -37.439 1.00 37.08 73 GLY D O 1
ATOM 2729 N N . THR D 1 74 ? -0.054 -5.385 -38.309 1.00 32.64 74 THR D N 1
ATOM 2730 C CA . THR D 1 74 ? -0.189 -4.357 -37.283 1.00 35.96 74 THR D CA 1
ATOM 2731 C C . THR D 1 74 ? -0.732 -4.965 -35.987 1.00 27.62 74 THR D C 1
ATOM 2732 O O . THR D 1 74 ? -1.598 -5.824 -36.028 1.00 30.18 74 THR D O 1
ATOM 2736 N N . VAL D 1 75 ? -0.266 -4.505 -34.833 1.00 25.76 75 VAL D N 1
ATOM 2737 C CA . VAL D 1 75 ? -0.673 -5.130 -33.573 1.00 22.69 75 VAL D CA 1
ATOM 2738 C C . VAL D 1 75 ? -0.854 -3.969 -32.593 1.00 20.51 75 VAL D C 1
ATOM 2739 O O . VAL D 1 75 ? -0.061 -3.029 -32.607 1.00 25.02 75 VAL D O 1
ATOM 2743 N N . LEU D 1 76 ? -1.979 -3.952 -31.898 1.00 19.69 76 LEU D N 1
ATOM 2744 C CA . LEU D 1 76 ? -2.263 -2.906 -30.923 1.00 18.78 76 LEU D CA 1
ATOM 2745 C C . LEU D 1 76 ? -1.951 -3.493 -29.563 1.00 21.69 76 LEU D C 1
ATOM 2746 O O . LEU D 1 76 ? -2.187 -4.672 -29.327 1.00 21.30 76 LEU D O 1
ATOM 2751 N N . VAL D 1 77 ? -1.417 -2.684 -28.657 1.00 19.96 77 VAL D N 1
ATOM 2752 C CA . VAL D 1 77 ? -1.092 -3.162 -27.344 1.00 21.01 77 VAL D CA 1
ATOM 2753 C C . VAL D 1 77 ? -1.666 -2.168 -26.333 1.00 23.19 77 VAL D C 1
ATOM 2754 O O . VAL D 1 77 ? -1.484 -0.948 -26.459 1.00 23.33 77 VAL D O 1
ATOM 2758 N N . GLY D 1 78 ? -2.407 -2.686 -25.370 1.00 23.49 78 GLY D N 1
ATOM 2759 C CA . GLY D 1 78 ? -3.054 -1.810 -24.363 1.00 26.76 78 GLY D CA 1
ATOM 2760 C C . GLY D 1 78 ? -3.820 -2.606 -23.324 1.00 27.15 78 GLY D C 1
ATOM 2761 O O . GLY D 1 78 ? -3.655 -3.832 -23.252 1.00 28.31 78 GLY D O 1
ATOM 2762 N N . PRO D 1 79 ? -4.689 -1.925 -22.541 1.00 25.54 79 PRO D N 1
ATOM 2763 C CA . PRO D 1 79 ? -5.512 -2.469 -21.451 1.00 29.14 79 PRO D CA 1
ATOM 2764 C C . PRO D 1 79 ? -6.750 -3.202 -21.943 1.00 29.22 79 PRO D C 1
ATOM 2765 O O . PRO D 1 79 ? -7.864 -2.976 -21.472 1.00 31.35 79 PRO D O 1
ATOM 2769 N N . THR D 1 80 ? -6.554 -4.128 -22.881 1.00 25.04 80 THR D N 1
ATOM 2770 C CA . THR D 1 80 ? -7.603 -5.014 -23.292 1.00 24.49 80 THR D CA 1
ATOM 2771 C C . THR D 1 80 ? -7.673 -6.123 -22.260 1.00 24.35 80 THR D C 1
ATOM 2772 O O . THR D 1 80 ? -6.645 -6.646 -21.846 1.00 27.85 80 THR D O 1
ATOM 2776 N N . PRO D 1 81 ? -8.896 -6.490 -21.840 1.00 25.65 81 PRO D N 1
ATOM 2777 C CA . PRO D 1 81 ? -9.153 -7.610 -20.945 1.00 30.98 81 PRO D CA 1
ATOM 2778 C C . PRO D 1 81 ? -8.490 -8.915 -21.355 1.00 34.00 81 PRO D C 1
ATOM 2779 O O . PRO D 1 81 ? -8.018 -9.649 -20.505 1.00 34.23 81 PRO D O 1
ATOM 2783 N N . VAL D 1 82 ? -8.506 -9.260 -22.641 1.00 26.45 82 VAL D N 1
ATOM 2784 C CA . VAL D 1 82 ? -7.888 -10.511 -23.066 1.00 26.21 82 VAL D CA 1
ATOM 2785 C C . VAL D 1 82 ? -7.212 -10.271 -24.404 1.00 26.46 82 VAL D C 1
ATOM 2786 O O . VAL D 1 82 ? -7.547 -9.306 -25.085 1.00 26.95 82 VAL D O 1
ATOM 2790 N N . ASN D 1 83 ? -6.271 -11.122 -24.774 1.00 24.20 83 ASN D N 1
ATOM 2791 C CA . ASN D 1 83 ? -5.646 -11.008 -26.100 1.00 25.65 83 ASN D CA 1
ATOM 2792 C C . ASN D 1 83 ? -6.686 -11.347 -27.174 1.00 23.86 83 ASN D C 1
ATOM 2793 O O . ASN D 1 83 ? -7.382 -12.356 -27.064 1.00 22.13 83 ASN D O 1
ATOM 2798 N N . ILE D 1 84 ? -6.806 -10.484 -28.184 1.00 20.68 84 ILE D N 1
ATOM 2799 C CA . ILE D 1 84 ? -7.817 -10.587 -29.216 1.00 20.73 84 ILE D CA 1
ATOM 2800 C C . ILE D 1 84 ? -7.200 -10.648 -30.627 1.00 19.42 84 ILE D C 1
ATOM 2801 O O . ILE D 1 84 ? -6.431 -9.771 -31.036 1.00 18.35 84 ILE D O 1
ATOM 2806 N N . ILE D 1 85 ? -7.527 -11.704 -31.349 1.00 18.68 85 ILE D N 1
ATOM 2807 C CA . ILE D 1 85 ? -7.152 -11.786 -32.750 1.00 22.05 85 ILE D CA 1
ATOM 2808 C C . ILE D 1 85 ? -8.324 -11.315 -33.576 1.00 22.09 85 ILE D C 1
ATOM 2809 O O . ILE D 1 85 ? -9.383 -11.915 -33.544 1.00 24.06 85 ILE D O 1
ATOM 2814 N N . GLY D 1 86 ? -8.167 -10.189 -34.252 1.00 18.82 86 GLY D N 1
ATOM 2815 C CA . GLY D 1 86 ? -9.235 -9.597 -35.002 1.00 17.35 86 GLY D CA 1
ATOM 2816 C C . GLY D 1 86 ? -9.126 -9.892 -36.496 1.00 20.11 86 GLY D C 1
ATOM 2817 O O . GLY D 1 86 ? -8.312 -10.709 -36.938 1.00 24.68 86 GLY D O 1
ATOM 2818 N N . ARG D 1 87 ? -10.014 -9.280 -37.249 1.00 22.47 87 ARG D N 1
ATOM 2819 C CA . ARG D 1 87 ? -10.283 -9.727 -38.621 1.00 26.06 87 ARG D CA 1
ATOM 2820 C C . ARG D 1 87 ? -9.079 -9.458 -39.527 1.00 29.55 87 ARG D C 1
ATOM 2821 O O . ARG D 1 87 ? -8.833 -10.199 -40.498 1.00 29.63 87 ARG D O 1
ATOM 2829 N N . ASP D 1 88 ? -8.258 -8.495 -39.118 1.00 28.89 88 ASP D N 1
ATOM 2830 C CA . ASP D 1 88 ? -7.000 -8.239 -39.811 1.00 32.28 88 ASP D CA 1
ATOM 2831 C C . ASP D 1 88 ? -6.088 -9.464 -39.921 1.00 35.74 88 ASP D C 1
ATOM 2832 O O . ASP D 1 88 ? -5.664 -9.806 -41.033 1.00 38.40 88 ASP D O 1
ATOM 2837 N N . LEU D 1 89 ? -5.887 -10.189 -38.823 1.00 31.13 89 LEU D N 1
ATOM 2838 C CA . LEU D 1 89 ? -5.091 -11.421 -38.847 1.00 33.09 89 LEU D CA 1
ATOM 2839 C C . LEU D 1 89 ? -5.857 -12.713 -39.138 1.00 35.00 89 LEU D C 1
ATOM 2840 O O . LEU D 1 89 ? -5.286 -13.665 -39.706 1.00 33.93 89 LEU D O 1
ATOM 2845 N N . LEU D 1 90 ? -7.151 -12.742 -38.828 1.00 32.76 90 LEU D N 1
ATOM 2846 C CA . LEU D 1 90 ? -7.979 -13.887 -39.198 1.00 33.24 90 LEU D CA 1
ATOM 2847 C C . LEU D 1 90 ? -7.914 -14.161 -40.706 1.00 37.26 90 LEU D C 1
ATOM 2848 O O . LEU D 1 90 ? -7.754 -15.303 -41.161 1.00 33.71 90 LEU D O 1
ATOM 2853 N N . THR D 1 91 ? -8.064 -13.103 -41.484 1.00 29.59 91 THR D N 1
ATOM 2854 C CA . THR D 1 91 ? -7.949 -13.255 -42.927 1.00 41.78 91 THR D CA 1
ATOM 2855 C C . THR D 1 91 ? -6.560 -13.764 -43.338 1.00 41.90 91 THR D C 1
ATOM 2856 O O . THR D 1 91 ? -6.437 -14.659 -44.175 1.00 43.62 91 THR D O 1
ATOM 2860 N N . GLN D 1 92 ? -5.516 -13.188 -42.751 1.00 40.39 92 GLN D N 1
ATOM 2861 C CA . GLN D 1 92 ? -4.158 -13.616 -43.046 1.00 37.80 92 GLN D CA 1
ATOM 2862 C C . GLN D 1 92 ? -3.949 -15.105 -42.865 1.00 44.17 92 GLN D C 1
ATOM 2863 O O . GLN D 1 92 ? -3.159 -15.694 -43.600 1.00 47.44 92 GLN D O 1
ATOM 2869 N N . ILE D 1 93 ? -4.612 -15.724 -41.893 1.00 39.31 93 ILE D N 1
ATOM 2870 C CA . ILE D 1 93 ? -4.399 -17.148 -41.689 1.00 41.10 93 ILE D CA 1
ATOM 2871 C C . ILE D 1 93 ? -5.395 -18.053 -42.409 1.00 38.22 93 ILE D C 1
ATOM 2872 O O . ILE D 1 93 ? -5.342 -19.262 -42.236 1.00 48.19 93 ILE D O 1
ATOM 2877 N N . GLY D 1 94 ? -6.273 -17.479 -43.221 1.00 44.11 94 GLY D N 1
ATOM 2878 C CA . GLY D 1 94 ? -7.278 -18.254 -43.944 1.00 43.83 94 GLY D CA 1
ATOM 2879 C C . GLY D 1 94 ? -8.699 -18.256 -43.395 1.00 50.39 94 GLY D C 1
ATOM 2880 O O . GLY D 1 94 ? -9.619 -18.681 -44.102 1.00 45.32 94 GLY D O 1
ATOM 2881 N N . CYS D 1 95 ? -8.898 -17.740 -42.180 1.00 41.03 95 CYS D N 1
ATOM 2882 C CA . CYS D 1 95 ? -10.043 -18.130 -41.343 1.00 41.18 95 CYS D CA 1
ATOM 2883 C C . CYS D 1 95 ? -11.367 -17.597 -41.898 1.00 42.46 95 CYS D C 1
ATOM 2884 O O . CYS D 1 95 ? -11.452 -16.465 -42.359 1.00 41.12 95 CYS D O 1
ATOM 2887 N N . THR D 1 96 ? -12.409 -18.425 -41.874 1.00 34.85 96 THR D N 1
ATOM 2888 C CA . THR D 1 96 ? -13.732 -18.010 -42.329 1.00 37.06 96 THR D CA 1
ATOM 2889 C C . THR D 1 96 ? -14.774 -18.364 -41.265 1.00 26.79 96 THR D C 1
ATOM 2890 O O . THR D 1 96 ? -14.536 -19.232 -40.449 1.00 39.60 96 THR D O 1
ATOM 2894 N N . LEU D 1 97 ? -15.911 -17.675 -41.312 1.00 35.43 97 LEU D N 1
ATOM 2895 C CA . LEU D 1 97 ? -17.114 -18.065 -40.582 1.00 37.99 97 LEU D CA 1
ATOM 2896 C C . LEU D 1 97 ? -17.997 -18.897 -41.510 1.00 42.26 97 LEU D C 1
ATOM 2897 O O . LEU D 1 97 ? -18.375 -18.419 -42.576 1.00 49.09 97 LEU D O 1
ATOM 2902 N N . ASN D 1 98 ? -18.362 -20.102 -41.084 1.00 44.86 98 ASN D N 1
ATOM 2903 C CA . ASN D 1 98 ? -19.247 -20.959 -41.885 1.00 48.16 98 ASN D CA 1
ATOM 2904 C C . ASN D 1 98 ? -20.530 -21.309 -41.140 1.00 45.00 98 ASN D C 1
ATOM 2905 O O . ASN D 1 98 ? -20.452 -21.748 -39.991 1.00 41.21 98 ASN D O 1
ATOM 2910 N N . PHE D 1 99 ? -21.688 -21.073 -41.762 1.00 49.26 99 PHE D N 1
ATOM 2911 C CA . PHE D 1 99 ? -22.960 -21.657 -41.306 1.00 53.17 99 PHE D CA 1
ATOM 2912 C C . PHE D 1 99 ? -23.989 -21.921 -42.411 1.00 58.95 99 PHE D C 1
ATOM 2913 O O . PHE D 1 99 ? -25.020 -22.562 -42.170 1.00 60.35 99 PHE D O 1
ATOM 2922 N N . PRO E 2 2 ? -5.103 -17.423 -1.213 1.00 32.39 2 PRO E N 1
ATOM 2923 C CA . PRO E 2 2 ? -5.532 -16.162 -0.600 1.00 30.57 2 PRO E CA 1
ATOM 2924 C C . PRO E 2 2 ? -5.686 -15.134 -1.705 1.00 26.65 2 PRO E C 1
ATOM 2925 O O . PRO E 2 2 ? -4.962 -15.197 -2.705 1.00 26.71 2 PRO E O 1
ATOM 2929 N N . GLY E 2 3 ? -6.576 -14.167 -1.507 1.00 23.75 3 GLY E N 1
ATOM 2930 C CA . GLY E 2 3 ? -6.879 -13.228 -2.569 1.00 22.17 3 GLY E CA 1
ATOM 2931 C C . GLY E 2 3 ? -7.283 -11.841 -2.119 1.00 24.53 3 GLY E C 1
ATOM 2932 O O . GLY E 2 3 ? -7.577 -11.008 -2.961 1.00 22.47 3 GLY E O 1
ATOM 2933 N N . ASN E 2 4 ? -7.094 -11.526 -0.844 1.00 18.77 4 ASN E N 1
ATOM 2934 C CA . ASN E 2 4 ? -7.458 -10.198 -0.331 1.00 18.04 4 ASN E CA 1
ATOM 2935 C C . ASN E 2 4 ? -6.295 -9.600 0.460 1.00 18.87 4 ASN E C 1
ATOM 2936 O O . ASN E 2 4 ? -6.013 -9.890 1.641 1.00 21.30 4 ASN E O 1
ATOM 2941 N N . PHE E 2 5 ? -5.614 -8.693 -0.188 1.00 17.91 5 PHE E N 1
ATOM 2942 C CA . PHE E 2 5 ? -4.382 -8.216 0.418 1.00 18.78 5 PHE E CA 1
ATOM 2943 C C . PHE E 2 5 ? -4.474 -6.831 1.020 1.00 20.12 5 PHE E C 1
ATOM 2944 O O . PHE E 2 5 ? -3.498 -6.104 0.999 1.00 21.24 5 PHE E O 1
ATOM 2952 N N . PHE E 2 6 ? -5.638 -6.492 1.563 1.00 21.03 6 PHE E N 1
ATOM 2953 C CA . PHE E 2 6 ? -5.768 -5.334 2.440 1.00 21.99 6 PHE E CA 1
ATOM 2954 C C . PHE E 2 6 ? -4.632 -5.280 3.470 1.00 20.76 6 PHE E C 1
ATOM 2955 O O . PHE E 2 6 ? -4.258 -6.291 4.055 1.00 22.63 6 PHE E O 1
ATOM 2963 N N . GLN E 2 7 ? -4.071 -4.105 3.687 1.00 18.46 7 GLN E N 1
ATOM 2964 C CA . GLN E 2 7 ? -3.004 -3.953 4.684 1.00 16.15 7 GLN E CA 1
ATOM 2965 C C . GLN E 2 7 ? -3.079 -2.560 5.312 1.00 19.64 7 GLN E C 1
ATOM 2966 O O . GLN E 2 7 ? -3.084 -1.541 4.624 1.00 19.08 7 GLN E O 1
ATOM 2972 N N . ASN E 2 8 ? -2.992 -2.562 6.637 1.00 19.94 8 ASN E N 1
ATOM 2973 C CA . ASN E 2 8 ? -3.106 -1.378 7.480 1.00 24.62 8 ASN E CA 1
ATOM 2974 C C . ASN E 2 8 ? -1.769 -1.110 8.164 1.00 23.23 8 ASN E C 1
ATOM 2975 O O . ASN E 2 8 ? -1.155 -2.026 8.724 1.00 22.89 8 ASN E O 1
ATOM 2980 N N . ARG E 2 9 ? -1.297 0.133 8.079 1.00 22.73 9 ARG E N 1
ATOM 2981 C CA . ARG E 2 9 ? -0.024 0.527 8.643 1.00 25.00 9 ARG E CA 1
ATOM 2982 C C . ARG E 2 9 ? 0.030 0.189 10.122 1.00 23.53 9 ARG E C 1
ATOM 2983 O O . ARG E 2 9 ? -1.004 0.101 10.758 1.00 25.74 9 ARG E O 1
ATOM 2991 N N . PRO E 2 10 ? 1.238 0.109 10.691 1.00 30.05 10 PRO E N 1
ATOM 2992 C CA . PRO E 2 10 ? 1.329 -0.164 12.123 1.00 30.33 10 PRO E CA 1
ATOM 2993 C C . PRO E 2 10 ? 0.581 0.868 12.988 1.00 39.59 10 PRO E C 1
ATOM 2994 O O . PRO E 2 10 ? 0.566 2.067 12.656 1.00 35.25 10 PRO E O 1
ATOM 2998 N N . PRO F 2 2 ? -12.053 1.725 -34.444 1.00 55.73 2 PRO F N 1
ATOM 2999 C CA . PRO F 2 2 ? -12.667 0.520 -33.878 1.00 45.00 2 PRO F CA 1
ATOM 3000 C C . PRO F 2 2 ? -14.095 0.688 -33.348 1.00 51.60 2 PRO F C 1
ATOM 3001 O O . PRO F 2 2 ? -14.546 1.802 -33.060 1.00 56.39 2 PRO F O 1
ATOM 3003 N N . GLY F 2 3 ? -14.784 -0.438 -33.200 1.00 41.11 3 GLY F N 1
ATOM 3004 C CA . GLY F 2 3 ? -14.375 -1.656 -33.876 1.00 39.95 3 GLY F CA 1
ATOM 3005 C C . GLY F 2 3 ? -13.844 -2.834 -33.062 1.00 30.20 3 GLY F C 1
ATOM 3006 O O . GLY F 2 3 ? -13.354 -3.781 -33.641 1.00 27.11 3 GLY F O 1
ATOM 3007 N N . ASN F 2 4 ? -14.061 -2.881 -31.757 1.00 28.88 4 ASN F N 1
ATOM 3008 C CA . ASN F 2 4 ? -13.767 -4.118 -31.032 1.00 25.48 4 ASN F CA 1
ATOM 3009 C C . ASN F 2 4 ? -14.858 -4.581 -30.074 1.00 27.54 4 ASN F C 1
ATOM 3010 O O . ASN F 2 4 ? -14.939 -4.230 -28.894 1.00 28.50 4 ASN F O 1
ATOM 3015 N N . PHE F 2 5 ? -15.664 -5.496 -30.550 1.00 27.71 5 PHE F N 1
ATOM 3016 C CA . PHE F 2 5 ? -16.839 -5.785 -29.765 1.00 29.50 5 PHE F CA 1
ATOM 3017 C C . PHE F 2 5 ? -16.752 -7.073 -28.967 1.00 26.67 5 PHE F C 1
ATOM 3018 O O . PHE F 2 5 ? -17.772 -7.750 -28.777 1.00 37.35 5 PHE F O 1
ATOM 3026 N N . PHE F 2 6 ? -15.562 -7.371 -28.452 1.00 25.89 6 PHE F N 1
ATOM 3027 C CA . PHE F 2 6 ? -15.459 -8.313 -27.334 1.00 25.08 6 PHE F CA 1
ATOM 3028 C C . PHE F 2 6 ? -16.560 -8.091 -26.289 1.00 22.40 6 PHE F C 1
ATOM 3029 O O . PHE F 2 6 ? -16.891 -6.959 -25.874 1.00 24.39 6 PHE F O 1
ATOM 3037 N N . GLN F 2 7 ? -17.207 -9.167 -25.909 1.00 22.95 7 GLN F N 1
ATOM 3038 C CA . GLN F 2 7 ? -18.183 -9.091 -24.820 1.00 24.72 7 GLN F CA 1
ATOM 3039 C C . GLN F 2 7 ? -18.163 -10.329 -23.914 1.00 27.17 7 GLN F C 1
ATOM 3040 O O . GLN F 2 7 ? -18.213 -11.480 -24.366 1.00 24.26 7 GLN F O 1
ATOM 3046 N N . ASN F 2 8 ? -18.064 -10.073 -22.619 1.00 27.46 8 ASN F N 1
ATOM 3047 C CA . ASN F 2 8 ? -17.915 -11.114 -21.607 1.00 29.16 8 ASN F CA 1
ATOM 3048 C C . ASN F 2 8 ? -19.247 -11.306 -20.878 1.00 36.65 8 ASN F C 1
ATOM 3049 O O . ASN F 2 8 ? -19.887 -10.332 -20.444 1.00 35.19 8 ASN F O 1
ATOM 3054 N N . ARG F 2 9 ? -19.618 -12.576 -20.719 1.00 39.96 9 ARG F N 1
ATOM 3055 C CA . ARG F 2 9 ? -20.889 -13.007 -20.144 1.00 37.95 9 ARG F CA 1
ATOM 3056 C C . ARG F 2 9 ? -21.102 -12.360 -18.784 1.00 39.82 9 ARG F C 1
ATOM 3057 O O . ARG F 2 9 ? -20.127 -11.938 -18.162 1.00 40.86 9 ARG F O 1
#